Protein AF-A0AAD5QAT9-F1 (afdb_monomer_lite)

Foldseek 3Di:
DDPVVVVVVVVVVVVVVVVVVVVVCVVPPPPPPPPVVVVVVVVVVVVVVVVVVVVVVVVVVVVVVVVVVVVVVVVVVVVVVVVVVVVVVVVVVVVVVVVVVPCCDVVNVVVVVVVVVVVVVVVVVVVVCVVPVDPDPPVVVVVVVVVVVVVVVVVVVVVVVVVVCVVVVPCPPVNVVVVVVVVVVVVVVVVVVVVVVVVVVVVVVVVVVVVVVVVVVVVVVVVVVVVVVVVVVVVVVVVVVVVVVVVVVVVVVVVVVVVVVVVVVVVVVVVVPPDPPPDDDDDDDDPDDDDDDDPPPDPPDPPPVPPPPPPDPPDPDDDDDDDDDDDDDDDDDDDDDDDDDDDDDDDDDDDDDDDDDDDDDDPDDDDDDDDDDDDDDDDDDDDDDDDDDDDDDDDDDPDDPDDDDPPDPDDDDDDDDDDDDDDDDDDDDDDD

pLDDT: mean 71.13, std 21.23, range [35.19, 98.56]

Organism: Pythium insidiosum (NCBI:txid114742)

Sequence (432 aa):
MNYDDEKRELEEQVAGRVKNLRSMFEKGGNAKVGTADKKIARDAYYNKRVAEKEKRTKASYTQFKGALDSVENEALRRQRELRDAERKAEEDTLNSYRSVKSTKTLLDIAADEQKLREEQDRRMARQSREMYAKPVSAHDHVYTHAQKQREDELRAEREARDMLRNYSSGKSFFDEKLEEKRRKDDEERQKAAAICIQSSWKCHQARKELSSLRIAASEREAAEREAAEAKRQLMAASVIQSSWKCRQARKELSSLRIAASEREAAEREAAEAKPDSDDDDDDEASFVDAHEVLPEILKEEKDEVFIQDQSVYESSSSTAASSPPLSYDPSVDDIQEHDFSRKDSHSSSALSRSNSDEEESYEVVYSPTATEAKAKPASGRFGLFQTLSSTAAAAAPTGFAKRFGWKKSNDKPAPSSRKGFADDLPSLSNAA

InterPro domains:
  IPR000048 IQ motif, EF-hand binding site [PF00612] (192-209)
  IPR000048 IQ motif, EF-hand binding site [PF00612] (235-252)
  IPR000048 IQ motif, EF-hand binding site [SM00015] (189-211)
  IPR000048 IQ motif, EF-hand binding site [SM00015] (232-254)
  IPR027417 P-loop containing nucleoside triphosphate hydrolase [SSF52540] (182-261)

Secondary structure (DSSP, 8-state):
--HHHHHHHHHHHHHHHHHHHHHHHHHHS---TTHHHHHHHHHHHHHHHHHHHHHHHHHHHHHHHHHHHHHHHHHHHHHHHHHHHHHHHHHHHHHHHHHHH----HHHHHHHHHHHHHHHHHHHHHHHHHHH-----HHHHHHHHHHHHHHHHHHHHHHHHHHHHHHHT---HHHHHHHHHHHHHHHHHHHHHHHHHHHHHHHHHHHHHHHHHHHHHHHHHHHHHHHHHHHHHHHHHHHHHHHHHHHHHHHHHHHHHHHHHHHHHHHHHHHHTS------------------------------------------------------------------------------------------------------------PPP--------------------------PPPP---------PPP-----

Structure (mmCIF, N/CA/C/O backbone):
data_AF-A0AAD5QAT9-F1
#
_entry.id   AF-A0AAD5QAT9-F1
#
loop_
_atom_site.group_PDB
_atom_site.id
_atom_site.type_symbol
_atom_site.label_atom_id
_atom_site.label_alt_id
_atom_site.label_comp_id
_atom_site.label_asym_id
_atom_site.label_entity_id
_atom_site.label_seq_id
_atom_site.pdbx_PDB_ins_code
_atom_site.Cartn_x
_atom_site.Cartn_y
_atom_site.Cartn_z
_atom_site.occupancy
_atom_site.B_iso_or_equiv
_atom_site.auth_seq_id
_atom_site.auth_comp_id
_atom_site.auth_asym_id
_atom_site.auth_atom_id
_atom_site.pdbx_PDB_model_num
ATOM 1 N N . MET A 1 1 ? 9.307 68.349 -90.793 1.00 58.84 1 MET A N 1
ATOM 2 C CA . MET A 1 1 ? 8.580 67.807 -89.631 1.00 58.84 1 MET A CA 1
ATOM 3 C C . MET A 1 1 ? 8.983 68.631 -88.433 1.00 58.84 1 MET A C 1
ATOM 5 O O . MET A 1 1 ? 10.152 68.989 -88.344 1.00 58.84 1 MET A O 1
ATOM 9 N N . ASN A 1 2 ? 8.012 69.057 -87.632 1.00 78.88 2 ASN A N 1
ATOM 10 C CA . ASN A 1 2 ? 8.251 69.961 -86.519 1.00 78.88 2 ASN A CA 1
ATOM 11 C C . ASN A 1 2 ? 8.659 69.126 -85.299 1.00 78.88 2 ASN A C 1
ATOM 13 O O . ASN A 1 2 ? 8.003 68.131 -85.005 1.00 78.88 2 ASN A O 1
ATOM 17 N N . TYR A 1 3 ? 9.732 69.509 -84.605 1.00 79.69 3 TYR A N 1
ATOM 18 C CA . TYR A 1 3 ? 10.245 68.767 -83.439 1.00 79.69 3 TYR A CA 1
ATOM 19 C C . TYR A 1 3 ? 9.191 68.593 -82.331 1.00 79.69 3 TYR A C 1
ATOM 21 O O . TYR A 1 3 ? 9.245 67.640 -81.553 1.00 79.69 3 TYR A O 1
ATOM 29 N N . ASP A 1 4 ? 8.209 69.491 -82.286 1.00 87.19 4 ASP A N 1
ATOM 30 C CA . ASP A 1 4 ? 7.104 69.438 -81.333 1.00 87.19 4 ASP A CA 1
ATOM 31 C C . ASP A 1 4 ? 6.114 68.294 -81.618 1.00 87.19 4 ASP A C 1
ATOM 33 O O . ASP A 1 4 ? 5.521 67.753 -80.682 1.00 87.19 4 ASP A O 1
ATOM 37 N N . ASP A 1 5 ? 5.975 67.869 -82.879 1.00 86.62 5 ASP A N 1
ATOM 38 C CA . ASP A 1 5 ? 5.057 66.789 -83.260 1.00 86.62 5 ASP A CA 1
ATOM 39 C C . ASP A 1 5 ? 5.628 65.415 -82.865 1.00 86.62 5 ASP A C 1
ATOM 41 O O . ASP A 1 5 ? 4.920 64.589 -82.287 1.00 86.62 5 ASP A O 1
ATOM 45 N N . GLU A 1 6 ? 6.932 65.197 -83.071 1.00 87.12 6 GLU A N 1
ATOM 46 C CA . GLU A 1 6 ? 7.618 63.949 -82.692 1.00 87.12 6 GLU A CA 1
ATOM 47 C C . GLU A 1 6 ? 7.664 63.756 -81.171 1.00 87.12 6 GLU A C 1
ATOM 49 O O . GLU A 1 6 ? 7.484 62.648 -80.658 1.00 87.12 6 GLU A O 1
ATOM 54 N N . LYS A 1 7 ? 7.854 64.847 -80.420 1.00 92.12 7 LYS A N 1
ATOM 55 C CA . LYS A 1 7 ? 7.823 64.802 -78.956 1.00 92.12 7 LYS A CA 1
ATOM 56 C C . LYS A 1 7 ? 6.440 64.399 -78.440 1.00 92.12 7 LYS A C 1
ATOM 58 O O . LYS A 1 7 ? 6.346 63.582 -77.523 1.00 92.12 7 LYS A O 1
ATOM 63 N N . ARG A 1 8 ? 5.374 64.932 -79.041 1.00 89.69 8 ARG A N 1
ATOM 64 C CA . ARG A 1 8 ? 3.996 64.610 -78.656 1.00 89.69 8 ARG A CA 1
ATOM 65 C C . ARG A 1 8 ? 3.653 63.144 -78.930 1.00 89.69 8 ARG A C 1
ATOM 67 O O . ARG A 1 8 ? 3.033 62.499 -78.088 1.00 89.69 8 ARG A O 1
ATOM 74 N N . GLU A 1 9 ? 4.103 62.600 -80.058 1.00 90.38 9 GLU A N 1
ATOM 75 C CA . GLU A 1 9 ? 3.882 61.190 -80.402 1.00 90.38 9 GLU A CA 1
ATOM 76 C C . GLU A 1 9 ? 4.608 60.236 -79.433 1.00 90.38 9 GLU A C 1
ATOM 78 O O . GLU A 1 9 ? 4.047 59.225 -78.994 1.00 90.38 9 GLU A O 1
ATOM 83 N N . LEU A 1 10 ? 5.828 60.590 -79.013 1.00 91.25 10 LEU A N 1
ATOM 84 C CA . LEU A 1 10 ? 6.570 59.831 -78.003 1.00 91.25 10 LEU A CA 1
ATOM 85 C C . LEU A 1 10 ? 5.895 59.877 -76.626 1.00 91.25 10 LEU A C 1
ATOM 87 O O . LEU A 1 10 ? 5.812 58.850 -75.946 1.00 91.25 10 LEU A O 1
ATOM 91 N N . GLU A 1 11 ? 5.378 61.034 -76.213 1.00 92.75 11 GLU A N 1
ATOM 92 C CA . GLU A 1 11 ? 4.649 61.171 -74.948 1.00 92.75 11 GLU A CA 1
ATOM 93 C C . GLU A 1 11 ? 3.355 60.337 -74.939 1.00 92.75 11 GLU A C 1
ATOM 95 O O . GLU A 1 11 ? 3.066 59.662 -73.945 1.00 92.75 11 GLU A O 1
ATOM 100 N N . GLU A 1 12 ? 2.619 60.283 -76.054 1.00 92.94 12 GLU A N 1
ATOM 101 C CA . GLU A 1 12 ? 1.420 59.444 -76.184 1.00 92.94 12 GLU A CA 1
ATOM 102 C C . GLU A 1 12 ? 1.749 57.940 -76.147 1.00 92.94 12 GLU A C 1
ATOM 104 O O . GLU A 1 12 ? 1.057 57.172 -75.466 1.00 92.94 12 GLU A O 1
ATOM 109 N N . GLN A 1 13 ? 2.847 57.503 -76.778 1.00 92.31 13 GLN A N 1
ATOM 110 C CA . GLN A 1 13 ? 3.312 56.113 -76.672 1.00 92.31 13 GLN A CA 1
ATOM 111 C C . GLN A 1 13 ? 3.696 55.730 -75.240 1.00 92.31 13 GLN A C 1
ATOM 113 O O . GLN A 1 13 ? 3.345 54.639 -74.768 1.00 92.31 13 GLN A O 1
ATOM 118 N N . VAL A 1 14 ? 4.409 56.610 -74.532 1.00 94.00 14 VAL A N 1
ATOM 119 C CA . VAL A 1 14 ? 4.801 56.369 -73.138 1.00 94.00 14 VAL A CA 1
ATOM 120 C C . VAL A 1 14 ? 3.562 56.312 -72.245 1.00 94.00 14 VAL A C 1
ATOM 122 O O . VAL A 1 14 ? 3.420 55.369 -71.462 1.00 94.00 14 VAL A O 1
ATOM 125 N N . ALA A 1 15 ? 2.617 57.240 -72.413 1.00 93.12 15 ALA A N 1
ATOM 126 C CA . ALA A 1 15 ? 1.358 57.240 -71.673 1.00 93.12 15 ALA A CA 1
ATOM 127 C C . ALA A 1 15 ? 0.545 55.954 -71.915 1.00 93.12 15 ALA A C 1
ATOM 129 O O . ALA A 1 15 ? 0.025 55.356 -70.966 1.00 93.12 15 ALA A O 1
ATOM 130 N N . GLY A 1 16 ? 0.495 55.471 -73.161 1.00 94.50 16 GLY A N 1
ATOM 131 C CA . GLY A 1 16 ? -0.151 54.207 -73.518 1.00 94.50 16 GLY A CA 1
ATOM 132 C C . GLY A 1 16 ? 0.481 52.996 -72.824 1.00 94.50 16 GLY A C 1
ATOM 133 O O . GLY A 1 16 ? -0.230 52.170 -72.241 1.00 94.50 16 GLY A O 1
ATOM 134 N N . ARG A 1 17 ? 1.819 52.910 -72.805 1.00 91.50 17 ARG A N 1
ATOM 135 C CA . ARG A 1 17 ? 2.546 51.825 -72.119 1.00 91.50 17 ARG A CA 1
ATOM 136 C C . ARG A 1 17 ? 2.345 51.858 -70.607 1.00 91.50 17 ARG A C 1
ATOM 138 O O . ARG A 1 17 ? 2.093 50.811 -70.011 1.00 91.50 17 ARG A O 1
ATOM 145 N N . VAL A 1 18 ? 2.387 53.039 -69.991 1.00 93.69 18 VAL A N 1
ATOM 146 C CA . VAL A 1 18 ? 2.159 53.200 -68.546 1.00 93.69 18 VAL A CA 1
ATOM 147 C C . VAL A 1 18 ? 0.736 52.786 -68.172 1.00 93.69 18 VAL A C 1
ATOM 149 O O . VAL A 1 18 ? 0.548 52.050 -67.203 1.00 93.69 18 VAL A O 1
ATOM 152 N N . LYS A 1 19 ? -0.270 53.178 -68.963 1.00 93.25 19 LYS A N 1
ATOM 153 C CA . LYS A 1 19 ? -1.666 52.780 -68.733 1.00 93.25 19 LYS A CA 1
ATOM 154 C C . LYS A 1 19 ? -1.854 51.265 -68.841 1.00 93.25 19 LYS A C 1
ATOM 156 O O . LYS A 1 19 ? -2.553 50.678 -68.015 1.00 93.25 19 LYS A O 1
ATOM 161 N N . ASN A 1 20 ? -1.198 50.626 -69.809 1.00 90.31 20 ASN A N 1
ATOM 162 C CA . ASN A 1 20 ? -1.267 49.176 -69.979 1.00 90.31 20 ASN A CA 1
ATOM 163 C C . ASN A 1 20 ? -0.602 48.429 -68.808 1.00 90.31 20 ASN A C 1
ATOM 165 O O . ASN A 1 20 ? -1.203 47.524 -68.231 1.00 90.31 20 ASN A O 1
ATOM 169 N N . LEU A 1 21 ? 0.584 48.872 -68.370 1.00 88.94 21 LEU A N 1
ATOM 170 C CA . LEU A 1 21 ? 1.251 48.317 -67.187 1.00 88.94 21 LEU A CA 1
ATOM 171 C C . LEU A 1 21 ? 0.388 48.472 -65.929 1.00 88.94 21 LEU A C 1
ATOM 173 O O . LEU A 1 21 ? 0.222 47.515 -65.174 1.00 88.94 21 LEU A O 1
ATOM 177 N N . ARG A 1 22 ? -0.240 49.636 -65.733 1.00 88.00 22 ARG A N 1
ATOM 178 C CA . ARG A 1 22 ? -1.136 49.870 -64.593 1.00 88.00 22 ARG A CA 1
ATOM 179 C C . ARG A 1 22 ? -2.345 48.932 -64.609 1.00 88.00 22 ARG A C 1
ATOM 181 O O . ARG A 1 22 ? -2.666 48.345 -63.581 1.00 88.00 22 ARG A O 1
ATOM 188 N N . SER A 1 23 ? -2.941 48.701 -65.783 1.00 84.19 23 SER A N 1
ATOM 189 C CA . SER A 1 23 ? -4.029 47.727 -65.940 1.00 84.19 23 SER A CA 1
ATOM 190 C C . SER A 1 23 ? -3.595 46.291 -65.633 1.00 84.19 23 SER A C 1
ATOM 192 O O . SER A 1 23 ? -4.423 45.514 -65.153 1.00 84.19 23 SER A O 1
ATOM 194 N N . MET A 1 24 ? -2.346 45.910 -65.921 1.00 80.75 24 MET A N 1
ATOM 195 C CA . MET A 1 24 ? -1.840 44.576 -65.584 1.00 80.75 24 MET A CA 1
ATOM 196 C C . MET A 1 24 ? -1.649 44.405 -64.072 1.00 80.75 24 MET A C 1
ATOM 198 O O . MET A 1 24 ? -1.991 43.354 -63.533 1.00 80.75 24 MET A O 1
ATOM 202 N N . PHE A 1 25 ? -1.187 45.443 -63.370 1.00 77.94 25 PHE A N 1
ATOM 203 C CA . PHE A 1 25 ? -1.053 45.404 -61.911 1.00 77.94 25 PHE A CA 1
ATOM 204 C C . PHE A 1 25 ? -2.406 45.438 -61.184 1.00 77.94 25 PHE A C 1
ATOM 206 O O . PHE A 1 25 ? -2.594 44.697 -60.219 1.00 77.94 25 PHE A O 1
ATOM 213 N N . GLU A 1 26 ? -3.381 46.210 -61.670 1.00 76.56 26 GLU A N 1
ATOM 214 C CA . GLU A 1 26 ? -4.725 46.251 -61.074 1.00 76.56 26 GLU A CA 1
ATOM 215 C C . GLU A 1 26 ? -5.503 44.940 -61.279 1.00 76.56 26 GLU A C 1
ATOM 217 O O . GLU A 1 26 ? -6.206 44.496 -60.371 1.00 76.56 26 GLU A O 1
ATOM 222 N N . LYS A 1 27 ? -5.328 44.252 -62.419 1.00 71.44 27 LYS A N 1
ATOM 223 C CA . LYS A 1 27 ? -5.939 42.927 -62.645 1.00 71.44 27 LYS A CA 1
ATOM 224 C C . LYS A 1 27 ? -5.236 41.787 -61.896 1.00 71.44 27 LYS A C 1
ATOM 226 O O . LYS A 1 27 ? -5.878 40.781 -61.610 1.00 71.44 27 LYS A O 1
ATOM 231 N N . GLY A 1 28 ? -3.954 41.932 -61.548 1.00 58.50 28 GLY A N 1
ATOM 232 C CA . GLY A 1 28 ? -3.182 40.912 -60.821 1.00 58.50 28 GLY A CA 1
ATOM 233 C C . GLY A 1 28 ? -3.267 40.981 -59.288 1.00 58.50 28 GLY A C 1
ATOM 234 O O . GLY A 1 28 ? -2.875 40.030 -58.616 1.00 58.50 28 GLY A O 1
ATOM 235 N N . GLY A 1 29 ? -3.771 42.080 -58.713 1.00 55.03 29 GLY A N 1
ATOM 236 C CA . GLY A 1 29 ? -3.659 42.359 -57.272 1.00 55.03 29 GLY A CA 1
ATOM 237 C C . GLY A 1 29 ? -4.725 41.753 -56.346 1.00 55.03 29 GLY A C 1
ATOM 238 O O . GLY A 1 29 ? -4.496 41.685 -55.139 1.00 55.03 29 GLY A O 1
ATOM 239 N N . ASN A 1 30 ? -5.869 41.286 -56.864 1.00 51.31 30 ASN A N 1
ATOM 240 C CA . ASN A 1 30 ? -7.052 40.969 -56.040 1.00 51.31 30 ASN A CA 1
ATOM 241 C C . ASN A 1 30 ? -7.454 39.482 -55.974 1.00 51.31 30 ASN A C 1
ATOM 243 O O . ASN A 1 30 ? -8.602 39.159 -55.682 1.00 51.31 30 ASN A O 1
ATOM 247 N N . ALA A 1 31 ? -6.511 38.549 -56.125 1.00 55.12 31 ALA A N 1
ATOM 248 C CA . ALA A 1 31 ? -6.738 37.127 -55.821 1.00 55.12 31 ALA A CA 1
ATOM 249 C C . ALA A 1 31 ? -6.443 36.759 -54.345 1.00 55.12 31 ALA A C 1
ATOM 251 O O . ALA A 1 31 ? -6.009 35.649 -54.045 1.00 55.12 31 ALA A O 1
ATOM 252 N N . LYS A 1 32 ? -6.680 37.677 -53.393 1.00 54.97 32 LYS A N 1
ATOM 253 C CA . LYS A 1 32 ? -6.658 37.390 -51.940 1.00 54.97 32 LYS A CA 1
ATOM 254 C C . LYS A 1 32 ? -8.036 36.998 -51.383 1.00 54.97 32 LYS A C 1
ATOM 256 O O . LYS A 1 32 ? -8.243 37.026 -50.174 1.00 54.97 32 LYS A O 1
ATOM 261 N N . VAL A 1 33 ? -8.977 36.598 -52.237 1.00 54.59 33 VAL A N 1
ATOM 262 C CA . VAL A 1 33 ? -10.242 35.995 -51.797 1.00 54.59 33 VAL A CA 1
ATOM 263 C C . VAL A 1 33 ? -10.007 34.497 -51.603 1.00 54.59 33 VAL A C 1
ATOM 265 O O . VAL A 1 33 ? -9.939 33.734 -52.562 1.00 54.59 33 VAL A O 1
ATOM 268 N N . GLY A 1 34 ? -9.817 34.083 -50.347 1.00 52.94 34 GLY A N 1
ATOM 269 C CA . GLY A 1 34 ? -9.876 32.669 -49.961 1.00 52.94 34 GLY A CA 1
ATOM 270 C C . GLY A 1 34 ? -8.761 32.146 -49.054 1.00 52.94 34 GLY A C 1
ATOM 271 O O . GLY A 1 34 ? -8.712 30.941 -48.828 1.00 52.94 34 GLY A O 1
ATOM 272 N N . THR A 1 35 ? -7.853 32.972 -48.525 1.00 55.00 35 THR A N 1
ATOM 273 C CA . THR A 1 35 ? -6.860 32.501 -47.533 1.00 55.00 35 THR A CA 1
ATOM 274 C C . THR A 1 35 ? -7.357 32.611 -46.094 1.00 55.00 35 THR A C 1
ATOM 276 O O . THR A 1 35 ? -7.052 31.725 -45.296 1.00 55.00 35 THR A O 1
ATOM 279 N N . ALA A 1 36 ? -8.159 33.629 -45.767 1.00 61.28 36 ALA A N 1
ATOM 280 C CA . ALA A 1 36 ? -8.740 33.790 -44.433 1.00 61.28 36 ALA A CA 1
ATOM 281 C C . ALA A 1 36 ? -9.721 32.650 -44.106 1.00 61.28 36 ALA A C 1
ATOM 283 O O . ALA A 1 36 ? -9.539 31.962 -43.105 1.00 61.28 36 ALA A O 1
ATOM 284 N N . ASP A 1 37 ? -10.654 32.344 -45.010 1.00 64.56 37 ASP A N 1
ATOM 285 C CA . ASP A 1 37 ? -11.632 31.265 -44.802 1.00 64.56 37 ASP A CA 1
ATOM 286 C C . ASP A 1 37 ? -10.978 29.879 -44.760 1.00 64.56 37 ASP A C 1
ATOM 288 O O . ASP A 1 37 ? -11.349 29.029 -43.951 1.00 64.56 37 ASP A O 1
ATOM 292 N N . LYS A 1 38 ? -9.926 29.654 -45.560 1.00 70.50 38 LYS A N 1
ATOM 293 C CA . LYS A 1 38 ? -9.140 28.409 -45.502 1.00 70.50 38 LYS A CA 1
ATOM 294 C C . LYS A 1 38 ? -8.350 28.275 -44.202 1.00 70.50 38 LYS A C 1
ATOM 296 O O . LYS A 1 38 ? -8.116 27.150 -43.765 1.00 70.50 38 LYS A O 1
ATOM 301 N N . LYS A 1 39 ? -7.915 29.384 -43.597 1.00 76.50 39 LYS A N 1
ATOM 302 C CA . LYS A 1 39 ? -7.239 29.370 -42.294 1.00 76.50 39 LYS A CA 1
ATOM 303 C C . LYS A 1 39 ? -8.242 29.078 -41.179 1.00 76.50 39 LYS A C 1
ATOM 305 O O . LYS A 1 39 ? -8.017 28.155 -40.409 1.00 76.50 39 LYS A O 1
ATOM 310 N N . ILE A 1 40 ? -9.395 29.747 -41.190 1.00 80.06 40 ILE A N 1
ATOM 311 C CA . ILE A 1 40 ? -10.482 29.521 -40.226 1.00 80.06 40 ILE A CA 1
ATOM 312 C C . ILE A 1 40 ? -10.976 28.066 -40.283 1.00 80.06 40 ILE A C 1
ATOM 314 O O . ILE A 1 40 ? -11.105 27.416 -39.247 1.00 80.06 40 ILE A O 1
ATOM 318 N N . ALA A 1 41 ? -11.175 27.507 -41.482 1.00 79.75 41 ALA A N 1
ATOM 319 C CA . ALA A 1 41 ? -11.587 26.112 -41.644 1.00 79.75 41 ALA A CA 1
ATOM 320 C C . ALA A 1 41 ? -10.524 25.112 -41.148 1.00 79.75 41 ALA A C 1
ATOM 322 O O . ALA A 1 41 ? -10.857 24.082 -40.557 1.00 79.75 41 ALA A O 1
ATOM 323 N N . ARG A 1 42 ? -9.237 25.416 -41.357 1.00 80.81 42 ARG A N 1
ATOM 324 C CA . ARG A 1 42 ? -8.121 24.575 -40.901 1.00 80.81 42 ARG A CA 1
ATOM 325 C C . ARG A 1 42 ? -7.979 24.596 -39.382 1.00 80.81 42 ARG A C 1
ATOM 327 O O . ARG A 1 42 ? -7.830 23.533 -38.781 1.00 80.81 42 ARG A O 1
ATOM 334 N N . ASP A 1 43 ? -8.089 25.772 -38.776 1.00 85.50 43 ASP A N 1
ATOM 335 C CA . ASP A 1 43 ? -7.993 25.948 -37.326 1.00 85.50 43 ASP A CA 1
ATOM 336 C C . ASP A 1 43 ? -9.192 25.284 -36.624 1.00 85.50 43 ASP A C 1
ATOM 338 O O . ASP A 1 43 ? -9.019 24.562 -35.641 1.00 85.50 43 ASP A O 1
ATOM 342 N N . ALA A 1 44 ? -10.401 25.400 -37.189 1.00 86.81 44 ALA A N 1
ATOM 343 C CA . ALA A 1 44 ? -11.587 24.699 -36.693 1.00 86.81 44 ALA A CA 1
ATOM 344 C C . ALA A 1 44 ? -11.438 23.166 -36.755 1.00 86.81 44 ALA A C 1
ATOM 346 O O . ALA A 1 44 ? -11.804 22.465 -35.808 1.00 86.81 44 ALA A O 1
ATOM 347 N N . TYR A 1 45 ? -10.864 22.632 -37.838 1.00 90.75 45 TYR A N 1
ATOM 348 C CA . TYR A 1 45 ? -10.594 21.199 -37.967 1.00 90.75 45 TYR A CA 1
ATOM 349 C C . TYR A 1 45 ? -9.554 20.711 -36.948 1.00 90.75 45 TYR A C 1
ATOM 351 O O . TYR A 1 45 ? -9.751 19.672 -36.312 1.00 90.75 45 TYR A O 1
ATOM 359 N N . TYR A 1 46 ? -8.471 21.469 -36.750 1.00 91.06 46 TYR A N 1
ATOM 360 C CA . TYR A 1 46 ? -7.434 21.120 -35.780 1.00 91.06 46 TYR A CA 1
ATOM 361 C C . TYR A 1 46 ? -7.982 21.127 -34.349 1.00 91.06 46 TYR A C 1
ATOM 363 O O . TYR A 1 46 ? -7.835 20.138 -33.631 1.00 91.06 46 TYR A O 1
ATOM 371 N N . ASN A 1 47 ? -8.722 22.173 -33.973 1.00 90.25 47 ASN A N 1
ATOM 372 C CA . ASN A 1 47 ? -9.357 22.277 -32.659 1.00 90.25 47 ASN A CA 1
ATOM 373 C C . ASN A 1 47 ? -10.366 21.148 -32.413 1.00 90.25 47 ASN A C 1
ATOM 375 O O . ASN A 1 47 ? -10.386 20.566 -31.329 1.00 90.25 47 ASN A O 1
ATOM 379 N N . LYS A 1 48 ? -11.150 20.759 -33.429 1.00 91.56 48 LYS A N 1
ATOM 380 C CA . LYS A 1 48 ? -12.061 19.608 -33.332 1.00 91.56 48 LYS A CA 1
ATOM 381 C C . LYS A 1 48 ? -11.302 18.302 -33.081 1.00 91.56 48 LYS A C 1
ATOM 383 O O . LYS A 1 48 ? -11.711 17.518 -32.228 1.00 91.56 48 LYS A O 1
ATOM 388 N N . ARG A 1 49 ? -10.179 18.082 -33.772 1.00 90.19 49 ARG A N 1
ATOM 389 C CA . ARG A 1 49 ? -9.348 16.878 -33.607 1.00 90.19 49 ARG A CA 1
ATOM 390 C C . ARG A 1 49 ? -8.658 16.827 -32.240 1.00 90.19 49 ARG A C 1
ATOM 392 O O . ARG A 1 49 ? -8.564 15.750 -31.655 1.00 90.19 49 ARG A O 1
ATOM 399 N N . VAL A 1 50 ? -8.194 17.967 -31.725 1.00 89.75 50 VAL A N 1
ATOM 400 C CA . VAL A 1 50 ? -7.612 18.074 -30.376 1.00 89.75 50 VAL A CA 1
ATOM 401 C C . VAL A 1 50 ? -8.677 17.802 -29.314 1.00 89.75 50 VAL A C 1
ATOM 403 O O . VAL A 1 50 ? -8.472 16.944 -28.458 1.00 89.75 50 VAL A O 1
ATOM 406 N N . ALA A 1 51 ? -9.852 18.426 -29.426 1.00 88.56 51 ALA A N 1
ATOM 407 C CA . ALA A 1 51 ? -10.963 18.196 -28.506 1.00 88.56 51 ALA A CA 1
ATOM 408 C C . ALA A 1 51 ? -11.448 16.735 -28.522 1.00 88.56 51 ALA A C 1
ATOM 410 O O . ALA A 1 51 ? -11.804 16.184 -27.483 1.00 88.56 51 ALA A O 1
ATOM 411 N N . GLU A 1 52 ? -11.448 16.073 -29.682 1.00 90.06 52 GLU A N 1
ATOM 412 C CA . GLU A 1 52 ? -11.801 14.655 -29.774 1.00 90.06 52 GLU A CA 1
ATOM 413 C C . GLU A 1 52 ? -10.735 13.749 -29.141 1.00 90.06 52 GLU A C 1
ATOM 415 O O . GLU A 1 52 ? -11.085 12.809 -28.424 1.00 90.06 52 GLU A O 1
ATOM 420 N N . LYS A 1 53 ? -9.441 14.050 -29.333 1.00 85.75 53 LYS A N 1
ATOM 421 C CA . LYS A 1 53 ? -8.355 13.342 -28.638 1.00 85.75 53 LYS A CA 1
ATOM 422 C C . LYS A 1 53 ? -8.475 13.488 -27.124 1.00 85.75 53 LYS A C 1
ATOM 424 O O . LYS A 1 53 ? -8.402 12.479 -26.433 1.00 85.75 53 LYS A O 1
ATOM 429 N N . GLU A 1 54 ? -8.735 14.693 -26.619 1.00 88.56 54 GLU A N 1
ATOM 430 C CA . GLU A 1 54 ? -8.966 14.906 -25.187 1.00 88.56 54 GLU A CA 1
ATOM 431 C C . GLU A 1 54 ? -10.187 14.151 -24.662 1.00 88.56 54 GLU A C 1
ATOM 433 O O . GLU A 1 54 ? -10.153 13.611 -23.561 1.00 88.56 54 GLU A O 1
ATOM 438 N N . LYS A 1 55 ? -11.284 14.100 -25.427 1.00 86.88 55 LYS A N 1
ATOM 439 C CA . LYS A 1 55 ? -12.468 13.326 -25.029 1.00 86.88 55 LYS A CA 1
ATOM 440 C C . LYS A 1 55 ? -12.152 11.837 -24.940 1.00 86.88 55 LYS A C 1
ATOM 442 O O . LYS A 1 55 ? -12.570 11.197 -23.981 1.00 86.88 55 LYS A O 1
ATOM 447 N N . ARG A 1 56 ? -11.389 11.295 -25.897 1.00 82.31 56 ARG A N 1
ATOM 448 C CA . ARG A 1 56 ? -10.965 9.886 -25.876 1.00 82.31 56 ARG A CA 1
ATOM 449 C C . ARG A 1 56 ? -10.042 9.588 -24.698 1.00 82.31 56 ARG A C 1
ATOM 451 O O . ARG A 1 56 ? -10.261 8.585 -24.031 1.00 82.31 56 ARG A O 1
ATOM 458 N N . THR A 1 57 ? -9.075 10.457 -24.398 1.00 83.44 57 THR A N 1
ATOM 459 C CA . THR A 1 57 ? -8.160 10.247 -23.263 1.00 83.44 57 THR A CA 1
ATOM 460 C C . THR A 1 57 ? -8.855 10.418 -21.914 1.00 83.44 57 THR A C 1
ATOM 462 O O . THR A 1 57 ? -8.607 9.639 -20.998 1.00 83.44 57 THR A O 1
ATOM 465 N N . LYS A 1 58 ? -9.777 11.381 -21.784 1.00 85.06 58 LYS A N 1
ATOM 466 C CA . LYS A 1 58 ? -10.606 11.545 -20.578 1.00 85.06 58 LYS A CA 1
ATOM 467 C C . LYS A 1 58 ? -11.510 10.329 -20.362 1.00 85.06 58 LYS A C 1
ATOM 469 O O . LYS A 1 58 ? -11.566 9.826 -19.247 1.00 85.06 58 LYS A O 1
ATOM 474 N N . ALA A 1 59 ? -12.144 9.814 -21.419 1.00 79.81 59 ALA A N 1
ATOM 475 C CA . ALA A 1 59 ? -12.981 8.615 -21.342 1.00 79.81 59 ALA A CA 1
ATOM 476 C C . ALA A 1 59 ? -12.176 7.344 -21.013 1.00 79.81 59 ALA A C 1
ATOM 478 O O . ALA A 1 59 ? -12.608 6.541 -20.187 1.00 79.81 59 ALA A O 1
ATOM 479 N N . SER A 1 60 ? -10.984 7.169 -21.599 1.00 80.75 60 SER A N 1
ATOM 480 C CA . SER A 1 60 ? -10.113 6.038 -21.256 1.00 80.75 60 SER A CA 1
ATOM 481 C C . SER A 1 60 ? -9.598 6.136 -19.821 1.00 80.75 60 SER A C 1
ATOM 483 O O . SER A 1 60 ? -9.519 5.128 -19.125 1.00 80.75 60 SER A O 1
ATOM 485 N N . TYR A 1 61 ? -9.289 7.348 -19.349 1.00 80.38 61 TYR A N 1
ATOM 486 C CA . TYR A 1 61 ? -8.836 7.578 -17.979 1.00 80.38 61 TYR A CA 1
ATOM 487 C C . TYR A 1 61 ? -9.935 7.288 -16.950 1.00 80.38 61 TYR A C 1
ATOM 489 O O . TYR A 1 61 ? -9.665 6.639 -15.943 1.00 80.38 61 TYR A O 1
ATOM 497 N N . THR A 1 62 ? -11.186 7.694 -17.201 1.00 77.38 62 THR A N 1
ATOM 498 C CA . THR A 1 62 ? -12.301 7.374 -16.293 1.00 77.38 62 THR A CA 1
ATOM 499 C C . THR A 1 62 ? -12.609 5.881 -16.264 1.00 77.38 62 THR A C 1
ATOM 501 O O . THR A 1 62 ? -12.879 5.344 -15.193 1.00 77.38 62 THR A O 1
ATOM 504 N N . GLN A 1 63 ? -12.518 5.192 -17.405 1.00 77.25 63 GLN A N 1
ATOM 505 C CA . GLN A 1 63 ? -12.699 3.741 -17.465 1.00 77.25 63 GLN A CA 1
ATOM 506 C C . GLN A 1 63 ? -11.588 2.994 -16.710 1.00 77.25 63 GLN A C 1
ATOM 508 O O . GLN A 1 63 ? -11.875 2.065 -15.957 1.00 77.25 63 GLN A O 1
ATOM 513 N N . PHE A 1 64 ? -10.333 3.428 -16.853 1.00 75.31 64 PHE A N 1
ATOM 514 C CA . PHE A 1 64 ? -9.202 2.838 -16.135 1.00 75.31 64 PHE A CA 1
ATOM 515 C C . PHE A 1 64 ? -9.271 3.107 -14.627 1.00 75.31 64 PHE A C 1
ATOM 517 O O . PHE A 1 64 ? -9.037 2.204 -13.828 1.00 75.31 64 PHE A O 1
ATOM 524 N N . LYS A 1 65 ? -9.671 4.320 -14.227 1.00 77.50 65 LYS A N 1
ATOM 525 C CA . LYS A 1 65 ? -9.865 4.678 -12.818 1.00 77.50 65 LYS A CA 1
ATOM 526 C C . LYS A 1 65 ? -10.969 3.841 -12.163 1.00 77.50 65 LYS A C 1
ATOM 528 O O . LYS A 1 65 ? -10.753 3.308 -11.085 1.00 77.50 65 LYS A O 1
ATOM 533 N N . GLY A 1 66 ? -12.097 3.637 -12.848 1.00 75.31 66 GLY A N 1
ATOM 534 C CA . GLY A 1 66 ? -13.163 2.760 -12.352 1.00 75.31 66 GLY A CA 1
ATOM 535 C C . GLY A 1 66 ? -12.732 1.294 -12.206 1.00 75.31 66 GLY A C 1
ATOM 536 O O . GLY A 1 66 ? -13.140 0.627 -11.259 1.00 75.31 66 GLY A O 1
ATOM 537 N N . ALA A 1 67 ? -11.872 0.795 -13.101 1.00 72.00 67 ALA A N 1
ATOM 538 C CA . ALA A 1 67 ? -11.308 -0.551 -12.985 1.00 72.00 67 ALA A CA 1
ATOM 539 C C . ALA A 1 67 ? -10.337 -0.673 -11.794 1.00 72.00 67 ALA A C 1
ATOM 541 O O . ALA A 1 67 ? -10.394 -1.659 -11.061 1.00 72.00 67 ALA A O 1
ATOM 542 N N . LEU A 1 68 ? -9.498 0.341 -11.561 1.00 72.62 68 LEU A N 1
ATOM 543 C CA . LEU A 1 68 ? -8.606 0.420 -10.397 1.00 72.62 68 LEU A CA 1
ATOM 544 C C . LEU A 1 68 ? -9.384 0.454 -9.078 1.00 72.62 68 LEU A C 1
ATOM 546 O O . LEU A 1 68 ? -9.114 -0.363 -8.201 1.00 72.62 68 LEU A O 1
ATOM 550 N N . ASP A 1 69 ? -10.400 1.313 -8.981 1.00 74.31 69 ASP A N 1
ATOM 551 C CA . ASP A 1 69 ? -11.248 1.422 -7.789 1.00 74.31 69 ASP A CA 1
ATOM 552 C C . ASP A 1 69 ? -12.003 0.102 -7.515 1.00 74.31 69 ASP A C 1
ATOM 554 O O . ASP A 1 69 ? -12.242 -0.263 -6.362 1.00 74.31 69 ASP A O 1
ATOM 558 N N . SER A 1 70 ? -12.363 -0.657 -8.560 1.00 82.00 70 SER A N 1
ATOM 559 C CA . SER A 1 70 ? -12.979 -1.985 -8.424 1.00 82.00 70 SER A CA 1
ATOM 560 C C . SER A 1 70 ? -12.001 -3.028 -7.875 1.00 82.00 70 SER A C 1
ATOM 562 O O . SER A 1 70 ? -12.365 -3.793 -6.983 1.00 82.00 70 SER A O 1
ATOM 564 N N . VAL A 1 71 ? -10.764 -3.061 -8.381 1.00 79.75 71 VAL A N 1
ATOM 565 C CA . VAL A 1 71 ? -9.729 -4.006 -7.926 1.00 79.75 71 VAL A CA 1
ATOM 566 C C . VAL A 1 71 ? -9.302 -3.697 -6.490 1.00 79.75 71 VAL A C 1
ATOM 568 O O . VAL A 1 71 ? -9.152 -4.613 -5.681 1.00 79.75 71 VAL A O 1
ATOM 571 N N . GLU A 1 72 ? -9.161 -2.417 -6.144 1.00 76.00 72 GLU A N 1
ATOM 572 C CA . GLU A 1 72 ? -8.813 -1.990 -4.788 1.00 76.00 72 GLU A CA 1
ATOM 573 C C . GLU A 1 72 ? -9.926 -2.334 -3.784 1.00 76.00 72 GLU A C 1
ATOM 575 O O . GLU A 1 72 ? -9.655 -2.883 -2.712 1.00 76.00 72 GLU A O 1
ATOM 580 N N . ASN A 1 73 ? -11.195 -2.129 -4.157 1.00 79.25 73 ASN A N 1
ATOM 581 C CA . ASN A 1 73 ? -12.327 -2.553 -3.331 1.00 79.25 73 ASN A CA 1
ATOM 582 C C . ASN A 1 73 ? -12.400 -4.077 -3.164 1.00 79.25 73 ASN A C 1
ATOM 584 O O . ASN A 1 73 ? -12.721 -4.558 -2.075 1.00 79.25 73 ASN A O 1
ATOM 588 N N . GLU A 1 74 ? -12.081 -4.853 -4.202 1.00 84.56 74 GLU A N 1
ATOM 589 C CA . GLU A 1 74 ? -12.064 -6.314 -4.110 1.00 84.56 74 GLU A CA 1
ATOM 590 C C . GLU A 1 74 ? -10.920 -6.822 -3.217 1.00 84.56 74 GLU A C 1
ATOM 592 O O . GLU A 1 74 ? -11.127 -7.722 -2.399 1.00 84.56 74 GLU A O 1
ATOM 597 N N . ALA A 1 75 ? -9.740 -6.198 -3.284 1.00 85.12 75 ALA A N 1
ATOM 598 C CA . ALA A 1 75 ? -8.624 -6.493 -2.389 1.00 85.12 75 ALA A CA 1
ATOM 599 C C . ALA A 1 75 ? -8.972 -6.194 -0.919 1.00 85.12 75 ALA A C 1
ATOM 601 O O . ALA A 1 75 ? -8.725 -7.026 -0.041 1.00 85.12 75 ALA A O 1
ATOM 602 N N . LEU A 1 76 ? -9.622 -5.057 -0.645 1.00 84.75 76 LEU A N 1
ATOM 603 C CA . LEU A 1 76 ? -10.110 -4.717 0.696 1.00 84.75 76 LEU A CA 1
ATOM 604 C C . LEU A 1 76 ? -11.192 -5.690 1.182 1.00 84.75 76 LEU A C 1
ATOM 606 O O . LEU A 1 76 ? -11.211 -6.044 2.365 1.00 84.75 76 LEU A O 1
ATOM 610 N N . ARG A 1 77 ? -12.072 -6.161 0.288 1.00 85.25 77 ARG A N 1
ATOM 611 C CA . ARG A 1 77 ? -13.083 -7.177 0.616 1.00 85.25 77 ARG A CA 1
ATOM 612 C C . ARG A 1 77 ? -12.427 -8.498 1.015 1.00 85.25 77 ARG A C 1
ATOM 614 O O . ARG A 1 77 ? -12.744 -9.020 2.080 1.00 85.25 77 ARG A O 1
ATOM 621 N N . ARG A 1 78 ? -11.453 -8.979 0.232 1.00 87.06 78 ARG A N 1
ATOM 622 C CA . ARG A 1 78 ? -10.679 -10.194 0.548 1.00 87.06 78 ARG A CA 1
ATOM 623 C C . ARG A 1 78 ? -9.907 -10.056 1.857 1.00 87.06 78 ARG A C 1
ATOM 625 O O . ARG A 1 78 ? -9.859 -10.996 2.640 1.00 87.06 78 ARG A O 1
ATOM 632 N N . GLN A 1 79 ? -9.351 -8.880 2.146 1.00 85.62 79 GLN A N 1
ATOM 633 C CA . GLN A 1 79 ? -8.655 -8.647 3.411 1.00 85.62 79 GLN A CA 1
ATOM 634 C C . GLN A 1 79 ? -9.606 -8.704 4.619 1.00 85.62 79 GLN A C 1
ATOM 636 O O . GLN A 1 79 ? -9.231 -9.236 5.664 1.00 85.62 79 GLN A O 1
ATOM 641 N N . ARG A 1 80 ? -10.835 -8.182 4.494 1.00 88.38 80 ARG A N 1
ATOM 642 C CA . ARG A 1 80 ? -11.865 -8.317 5.540 1.00 88.38 80 ARG A CA 1
ATOM 643 C C . ARG A 1 80 ? -12.279 -9.773 5.727 1.00 88.38 80 ARG A C 1
ATOM 645 O O . ARG A 1 80 ? -12.278 -10.241 6.858 1.00 88.38 80 ARG A O 1
ATOM 652 N N . GLU A 1 81 ? -12.536 -10.490 4.634 1.00 89.81 81 GLU A N 1
ATOM 653 C CA . GLU A 1 81 ? -12.873 -11.920 4.664 1.00 89.81 81 GLU A CA 1
ATOM 654 C C . GLU A 1 81 ? -11.771 -12.752 5.343 1.00 89.81 81 GLU A C 1
ATOM 656 O O . GLU A 1 81 ? -12.077 -13.610 6.166 1.00 89.81 81 GLU A O 1
ATOM 661 N N . LEU A 1 82 ? -10.491 -12.456 5.080 1.00 90.00 82 LEU A N 1
ATOM 662 C CA . LEU A 1 82 ? -9.366 -13.129 5.738 1.00 90.00 82 LEU A CA 1
ATOM 663 C C . LEU A 1 82 ? -9.307 -12.844 7.243 1.00 90.00 82 LEU A C 1
ATOM 665 O O . LEU A 1 82 ? -9.124 -13.775 8.021 1.00 90.00 82 LEU A O 1
ATOM 669 N N . ARG A 1 83 ? -9.513 -11.591 7.674 1.00 87.75 83 ARG A N 1
ATOM 670 C CA . ARG A 1 83 ? -9.561 -11.262 9.112 1.00 87.75 83 ARG A CA 1
ATOM 671 C C . ARG A 1 83 ? -10.760 -11.889 9.818 1.00 87.75 83 ARG A C 1
ATOM 673 O O . ARG A 1 83 ? -10.676 -12.214 10.998 1.00 87.75 83 ARG A O 1
ATOM 680 N N . ASP A 1 84 ? -11.886 -12.027 9.128 1.00 88.69 84 ASP A N 1
ATOM 681 C CA . ASP A 1 84 ? -13.079 -12.675 9.677 1.00 88.69 84 ASP A CA 1
ATOM 682 C C . ASP A 1 84 ? -12.879 -14.190 9.786 1.00 88.69 84 ASP A C 1
ATOM 684 O O . ASP A 1 84 ? -13.251 -14.787 10.796 1.00 88.69 84 ASP A O 1
ATOM 688 N N . ALA A 1 85 ? -12.224 -14.803 8.796 1.00 88.12 85 ALA A N 1
ATOM 689 C CA . ALA A 1 85 ? -11.828 -16.206 8.841 1.00 88.12 85 ALA A CA 1
ATOM 690 C C . ALA A 1 85 ? -10.801 -16.483 9.952 1.00 88.12 85 ALA A C 1
ATOM 692 O O . ALA A 1 85 ? -10.935 -17.474 10.665 1.00 88.12 85 ALA A O 1
ATOM 693 N N . GLU A 1 86 ? -9.821 -15.596 10.140 1.00 89.88 86 GLU A N 1
ATOM 694 C CA . GLU A 1 86 ? -8.831 -15.685 11.219 1.00 89.88 86 GLU A CA 1
ATOM 695 C C . GLU A 1 86 ? -9.497 -15.571 12.595 1.00 89.88 86 GLU A C 1
ATOM 697 O O . GLU A 1 86 ? -9.309 -16.452 13.431 1.00 89.88 86 GLU A O 1
ATOM 702 N N . ARG A 1 87 ? -10.372 -14.574 12.804 1.00 90.50 87 ARG A N 1
ATOM 703 C CA . ARG A 1 87 ? -11.154 -14.450 14.049 1.00 90.50 87 ARG A CA 1
ATOM 704 C C . ARG A 1 87 ? -12.001 -15.686 14.329 1.00 90.50 87 ARG A C 1
ATOM 706 O O . ARG A 1 87 ? -12.067 -16.134 15.468 1.00 90.50 87 ARG A O 1
ATOM 713 N N . LYS A 1 88 ? -12.624 -16.258 13.298 1.00 92.94 88 LYS A N 1
ATOM 714 C CA . LYS A 1 88 ? -13.411 -17.486 13.438 1.00 92.94 88 LYS A CA 1
ATOM 715 C C . LYS A 1 88 ? -12.536 -18.684 13.820 1.00 92.94 88 LYS A C 1
ATOM 717 O O . LYS A 1 88 ? -12.908 -19.447 14.704 1.00 92.94 88 LYS A O 1
ATOM 722 N N . ALA A 1 89 ? -11.361 -18.827 13.209 1.00 89.25 89 ALA A N 1
ATOM 723 C CA . ALA A 1 89 ? -10.408 -19.873 13.570 1.00 89.25 89 ALA A CA 1
ATOM 724 C C . ALA A 1 89 ? -9.875 -19.695 15.005 1.00 89.25 89 ALA A C 1
ATOM 726 O O . ALA A 1 89 ? -9.754 -20.667 15.750 1.00 89.25 89 ALA A O 1
ATOM 727 N N . GLU A 1 90 ? -9.605 -18.460 15.433 1.00 86.81 90 GLU A N 1
ATOM 728 C CA . GLU A 1 90 ? -9.240 -18.153 16.818 1.00 86.81 90 GLU A CA 1
ATOM 729 C C . GLU A 1 90 ? -10.363 -18.513 17.797 1.00 86.81 90 GLU A C 1
ATOM 731 O O . GLU A 1 90 ? -10.101 -19.155 18.812 1.00 86.81 90 GLU A O 1
ATOM 736 N N . GLU A 1 91 ? -11.617 -18.176 17.490 1.00 88.38 91 GLU A N 1
ATOM 737 C CA . GLU A 1 91 ? -12.768 -18.573 18.307 1.00 88.38 91 GLU A CA 1
ATOM 738 C C . GLU A 1 91 ? -12.912 -20.096 18.389 1.00 88.38 91 GLU A C 1
ATOM 740 O O . GLU A 1 91 ? -13.070 -20.627 19.489 1.00 88.38 91 GLU A O 1
ATOM 745 N N . ASP A 1 92 ? -12.777 -20.815 17.272 1.00 87.62 92 ASP A N 1
ATOM 746 C CA . ASP A 1 92 ? -12.855 -22.279 17.238 1.00 87.62 92 ASP A CA 1
ATOM 747 C C . ASP A 1 92 ? -11.718 -22.927 18.045 1.00 87.62 92 ASP A C 1
ATOM 749 O O . ASP A 1 92 ? -11.943 -23.877 18.804 1.00 87.62 92 ASP A O 1
ATOM 753 N N . THR A 1 93 ? -10.498 -22.387 17.963 1.00 83.81 93 THR A N 1
ATOM 754 C CA . THR A 1 93 ? -9.370 -22.867 18.776 1.00 83.81 93 THR A CA 1
ATOM 755 C C . THR A 1 93 ? -9.554 -22.539 20.254 1.00 83.81 93 THR A C 1
ATOM 757 O O . THR A 1 93 ? -9.320 -23.408 21.088 1.00 83.81 93 THR A O 1
ATOM 760 N N . LEU A 1 94 ? -10.035 -21.346 20.615 1.00 80.81 94 LEU A N 1
ATOM 761 C CA . LEU A 1 94 ? -10.351 -20.979 21.998 1.00 80.81 94 LEU A CA 1
ATOM 762 C C . LEU A 1 94 ? -11.475 -21.842 22.566 1.00 80.81 94 LEU A C 1
ATOM 764 O O . LEU A 1 94 ? -11.396 -22.256 23.722 1.00 80.81 94 LEU A O 1
ATOM 768 N N . ASN A 1 95 ? -12.497 -22.147 21.770 1.00 80.31 95 ASN A N 1
ATOM 769 C CA . ASN A 1 95 ? -13.608 -22.992 22.185 1.00 80.31 95 ASN A CA 1
ATOM 770 C C . ASN A 1 95 ? -13.160 -24.455 22.341 1.00 80.31 95 ASN A C 1
ATOM 772 O O . ASN A 1 95 ? -13.500 -25.101 23.332 1.00 80.31 95 ASN A O 1
ATOM 776 N N . SER A 1 96 ? -12.292 -24.941 21.447 1.00 76.75 96 SER A N 1
ATOM 777 C CA . SER A 1 96 ? -11.605 -26.230 21.585 1.00 76.75 96 SER A CA 1
ATOM 778 C C . SER A 1 96 ? -10.722 -26.266 22.838 1.00 76.75 96 SER A C 1
ATOM 780 O O . SER A 1 96 ? -10.850 -27.164 23.668 1.00 76.75 96 SER A O 1
ATOM 782 N N . TYR A 1 97 ? -9.911 -25.235 23.087 1.00 66.62 97 TYR A N 1
ATOM 783 C CA . TYR A 1 97 ? -9.103 -25.121 24.304 1.00 66.62 97 TYR A CA 1
ATOM 784 C C . TYR A 1 97 ? -9.954 -25.007 25.571 1.00 66.62 97 TYR A C 1
ATOM 786 O O . TYR A 1 97 ? -9.547 -25.512 26.615 1.00 66.62 97 TYR A O 1
ATOM 794 N N . ARG A 1 98 ? -11.131 -24.376 25.513 1.00 70.00 98 ARG A N 1
ATOM 795 C CA . ARG A 1 98 ? -12.084 -24.307 26.628 1.00 70.00 98 ARG A CA 1
ATOM 796 C C . ARG A 1 98 ? -12.747 -25.660 26.877 1.00 70.00 98 ARG A C 1
ATOM 798 O O . ARG A 1 98 ? -12.914 -26.033 28.033 1.00 70.00 98 ARG A O 1
ATOM 805 N N . SER A 1 99 ? -13.038 -26.415 25.819 1.00 57.56 99 SER A N 1
ATOM 806 C CA . SER A 1 99 ? -13.507 -27.801 25.890 1.00 57.56 99 SER A CA 1
ATOM 807 C C . SER A 1 99 ? -12.439 -28.738 26.462 1.00 57.56 99 SER A C 1
ATOM 809 O O . SER A 1 99 ? -12.763 -29.607 27.260 1.00 57.56 99 SER A O 1
ATOM 811 N N . VAL A 1 100 ? -11.163 -28.550 26.108 1.00 57.28 100 VAL A N 1
ATOM 812 C CA . VAL A 1 100 ? -10.049 -29.392 26.582 1.00 57.28 100 VAL A CA 1
ATOM 813 C C . VAL A 1 100 ? -9.584 -28.994 27.991 1.00 57.28 100 VAL A C 1
ATOM 815 O O . VAL A 1 100 ? -9.194 -29.858 28.767 1.00 57.28 100 VAL A O 1
ATOM 818 N N . LYS A 1 101 ? -9.662 -27.710 28.374 1.00 50.94 101 LYS A N 1
ATOM 819 C CA . LYS A 1 101 ? -9.411 -27.244 29.756 1.00 50.94 101 LYS A CA 1
ATOM 820 C C . LYS A 1 101 ? -10.611 -27.411 30.684 1.00 50.94 101 LYS A C 1
ATOM 822 O O . LYS A 1 101 ? -10.441 -27.351 31.898 1.00 50.94 101 LYS A O 1
ATOM 827 N N . SER A 1 102 ? -11.802 -27.680 30.151 1.00 43.94 102 SER A N 1
ATOM 828 C CA . SER A 1 102 ? -12.877 -28.313 30.910 1.00 43.94 102 SER A CA 1
ATOM 829 C C . SER A 1 102 ? -12.588 -29.812 31.022 1.00 43.94 102 SER A C 1
ATOM 831 O O . SER A 1 102 ? -13.397 -30.661 30.665 1.00 43.94 102 SER A O 1
ATOM 833 N N . THR A 1 103 ? -11.433 -30.164 31.591 1.00 49.84 103 THR A N 1
ATOM 834 C CA . THR A 1 103 ? -11.323 -31.415 32.335 1.00 49.84 103 THR A CA 1
ATOM 835 C C . THR A 1 103 ? -12.168 -31.231 33.585 1.00 49.84 103 THR A C 1
ATOM 837 O O . THR A 1 103 ? -11.649 -30.991 34.673 1.00 49.84 103 THR A O 1
ATOM 840 N N . LYS A 1 104 ? -13.492 -31.276 33.412 1.00 51.09 104 LYS A N 1
ATOM 841 C CA . LYS A 1 104 ? -14.398 -31.641 34.487 1.00 51.09 104 LYS A CA 1
ATOM 842 C C . LYS A 1 104 ? -13.851 -32.981 34.957 1.00 51.09 104 LYS A C 1
ATOM 844 O O . LYS A 1 104 ? -13.868 -33.954 34.200 1.00 51.09 104 LYS A O 1
ATOM 849 N N . THR A 1 105 ? -13.160 -32.974 36.092 1.00 57.78 105 THR A N 1
ATOM 850 C CA . THR A 1 105 ? -12.457 -34.171 36.545 1.00 57.78 105 THR A CA 1
ATOM 851 C C . THR A 1 105 ? -13.505 -35.269 36.722 1.00 57.78 105 THR A C 1
ATOM 853 O O . THR A 1 105 ? -14.672 -34.973 36.977 1.00 57.78 105 THR A O 1
ATOM 856 N N . LEU A 1 106 ? -13.143 -36.547 36.574 1.00 56.41 106 LEU A N 1
ATOM 857 C CA . LEU A 1 106 ? -14.099 -37.638 36.840 1.00 56.41 106 LEU A CA 1
ATOM 858 C C . LEU A 1 106 ? -14.744 -37.496 38.235 1.00 56.41 106 LEU A C 1
ATOM 860 O O . LEU A 1 106 ? -15.889 -37.889 38.426 1.00 56.41 106 LEU A O 1
ATOM 864 N N . LEU A 1 107 ? -14.036 -36.851 39.170 1.00 61.25 107 LEU A N 1
ATOM 865 C CA . LEU A 1 107 ? -14.532 -36.433 40.480 1.00 61.25 107 LEU A CA 1
ATOM 866 C C . LEU A 1 107 ? -15.616 -35.345 40.409 1.00 61.25 107 LEU A C 1
ATOM 868 O O . LEU A 1 107 ? -16.607 -35.461 41.116 1.00 61.25 107 LEU A O 1
ATOM 872 N N . ASP A 1 108 ? -15.482 -34.332 39.551 1.00 69.25 108 ASP A N 1
ATOM 873 C CA . ASP A 1 108 ? -16.507 -33.295 39.354 1.00 69.25 108 ASP A CA 1
ATOM 874 C C . ASP A 1 108 ? -17.769 -33.853 38.676 1.00 69.25 108 ASP A C 1
ATOM 876 O O . ASP A 1 108 ? -18.883 -33.455 39.008 1.00 69.25 108 ASP A O 1
ATOM 880 N N . ILE A 1 109 ? -17.613 -34.804 37.746 1.00 73.69 109 ILE A N 1
ATOM 881 C CA . ILE A 1 109 ? -18.747 -35.504 37.120 1.00 73.69 109 ILE A CA 1
ATOM 882 C C . ILE A 1 109 ? -19.447 -36.401 38.149 1.00 73.69 109 ILE A C 1
ATOM 884 O O . ILE A 1 109 ? -20.670 -36.353 38.260 1.00 73.69 109 ILE A O 1
ATOM 888 N N . ALA A 1 110 ? -18.688 -37.154 38.953 1.00 71.88 110 ALA A N 1
ATOM 889 C CA . ALA A 1 110 ? -19.236 -37.983 40.024 1.00 71.88 110 ALA A CA 1
ATOM 890 C C . ALA A 1 110 ? -19.911 -37.147 41.126 1.00 71.88 110 ALA A C 1
ATOM 892 O O . ALA A 1 110 ? -20.955 -37.544 41.636 1.00 71.88 110 ALA A O 1
ATOM 893 N N . ALA A 1 111 ? -19.366 -35.975 41.464 1.00 80.62 111 ALA A N 1
ATOM 894 C CA . ALA A 1 111 ? -19.955 -35.060 42.439 1.00 80.62 111 ALA A CA 1
ATOM 895 C C . ALA A 1 111 ? -21.263 -34.432 41.932 1.00 80.62 111 ALA A C 1
ATOM 897 O O . ALA A 1 111 ? -22.215 -34.301 42.701 1.00 80.62 111 ALA A O 1
ATOM 898 N N . ASP A 1 112 ? -21.338 -34.073 40.648 1.00 79.81 112 ASP A N 1
ATOM 899 C CA . ASP A 1 112 ? -22.572 -33.565 40.042 1.00 79.81 112 ASP A CA 1
ATOM 900 C C . ASP A 1 112 ? -23.641 -34.663 39.918 1.00 79.81 112 ASP A C 1
ATOM 902 O O . ASP A 1 112 ? -24.812 -34.419 40.209 1.00 79.81 112 ASP A O 1
ATOM 906 N N . GLU A 1 113 ? -23.251 -35.889 39.560 1.00 83.19 113 GLU A N 1
ATOM 907 C CA . GLU A 1 113 ? -24.158 -37.042 39.516 1.00 83.19 113 GLU A CA 1
ATOM 908 C C . GLU A 1 113 ? -24.647 -37.435 40.921 1.00 83.19 113 GLU A C 1
ATOM 910 O O . GLU A 1 113 ? -25.830 -37.727 41.114 1.00 83.19 113 GLU A O 1
ATOM 915 N N . GLN A 1 114 ? -23.771 -37.370 41.929 1.00 84.25 114 GLN A N 1
ATOM 916 C CA . GLN A 1 114 ? -24.131 -37.580 43.330 1.00 84.25 114 GLN A CA 1
ATOM 917 C C . GLN A 1 114 ? -25.089 -36.496 43.834 1.00 84.25 114 GLN A C 1
ATOM 919 O O . GLN A 1 114 ? -26.101 -36.826 44.450 1.00 84.25 114 GLN A O 1
ATOM 924 N N . LYS A 1 115 ? -24.839 -35.217 43.523 1.00 87.56 115 LYS A N 1
ATOM 925 C CA . LYS A 1 115 ? -25.771 -34.127 43.851 1.00 87.56 115 LYS A CA 1
ATOM 926 C C . LYS A 1 115 ? -27.136 -34.335 43.211 1.00 87.56 115 LYS A C 1
ATOM 928 O O . LYS A 1 115 ? -28.142 -34.113 43.875 1.00 87.56 115 LYS A O 1
ATOM 933 N N . LEU A 1 116 ? -27.188 -34.783 41.957 1.00 87.06 116 LEU A N 1
ATOM 934 C CA . LEU A 1 116 ? -28.452 -35.044 41.270 1.00 87.06 116 LEU A CA 1
ATOM 935 C C . LEU A 1 116 ? -29.244 -36.172 41.954 1.00 87.06 116 LEU A C 1
ATOM 937 O O . LEU A 1 116 ? -30.450 -36.028 42.159 1.00 87.06 116 LEU A O 1
ATOM 941 N N . ARG A 1 117 ? -28.567 -37.257 42.361 1.00 86.81 117 ARG A N 1
ATOM 942 C CA . ARG A 1 117 ? -29.180 -38.353 43.133 1.00 86.81 117 ARG A CA 1
ATOM 943 C C . ARG A 1 117 ? -29.676 -37.877 44.498 1.00 86.81 117 ARG A C 1
ATOM 945 O O . ARG A 1 117 ? -30.831 -38.109 44.832 1.00 86.81 117 ARG A O 1
ATOM 952 N N . GLU A 1 118 ? -28.858 -37.138 45.247 1.00 87.06 118 GLU A N 1
ATOM 953 C CA . GLU A 1 118 ? -29.246 -36.588 46.553 1.00 87.06 118 GLU A CA 1
ATOM 954 C C . GLU A 1 118 ? -30.416 -35.592 46.452 1.00 87.06 118 GLU A C 1
ATOM 956 O O . GLU A 1 118 ? -31.285 -35.561 47.322 1.00 87.06 118 GLU A O 1
ATOM 961 N N . GLU A 1 119 ? -30.475 -34.774 45.398 1.00 88.62 119 GLU A N 1
ATOM 962 C CA . GLU A 1 119 ? -31.584 -33.846 45.134 1.00 88.62 119 GLU A CA 1
ATOM 963 C C . GLU A 1 119 ? -32.885 -34.609 44.833 1.00 88.62 119 GLU A C 1
ATOM 965 O O . GLU A 1 119 ? -33.963 -34.245 45.319 1.00 88.62 119 GLU A O 1
ATOM 970 N N . GLN A 1 120 ? -32.788 -35.695 44.064 1.00 86.19 120 GLN A N 1
ATOM 971 C CA . GLN A 1 120 ? -33.914 -36.559 43.728 1.00 86.19 120 GLN A CA 1
ATOM 972 C C . GLN A 1 120 ? -34.418 -37.330 44.959 1.00 86.19 120 GLN A C 1
ATOM 974 O O . GLN A 1 120 ? -35.626 -37.347 45.213 1.00 86.19 120 GLN A O 1
ATOM 979 N N . ASP A 1 121 ? -33.509 -37.847 45.786 1.00 87.75 121 ASP A N 1
ATOM 980 C CA . ASP A 1 121 ? -33.830 -38.486 47.064 1.00 87.75 121 ASP A CA 1
ATOM 981 C C . ASP A 1 121 ? -34.437 -37.489 48.056 1.00 87.75 121 ASP A C 1
ATOM 983 O O . ASP A 1 121 ? -35.429 -37.800 48.712 1.00 87.75 121 ASP A O 1
ATOM 987 N N . ARG A 1 122 ? -33.935 -36.247 48.127 1.00 87.19 122 ARG A N 1
ATOM 988 C CA . ARG A 1 122 ? -34.557 -35.182 48.937 1.00 87.19 122 ARG A CA 1
ATOM 989 C C . ARG A 1 122 ? -35.966 -34.852 48.461 1.00 87.19 122 ARG A C 1
ATOM 991 O O . ARG A 1 122 ? -36.831 -34.601 49.301 1.00 87.19 122 ARG A O 1
ATOM 998 N N . ARG A 1 123 ? -36.224 -34.842 47.150 1.00 86.75 123 ARG A N 1
ATOM 999 C CA . ARG A 1 123 ? -37.582 -34.647 46.614 1.00 86.75 123 ARG A CA 1
ATOM 1000 C C . ARG A 1 123 ? -38.499 -35.804 46.991 1.00 86.75 123 ARG A C 1
ATOM 1002 O O . ARG A 1 123 ? -39.587 -35.541 47.496 1.00 86.75 123 ARG A O 1
ATOM 1009 N N . MET A 1 124 ? -38.058 -37.050 46.831 1.00 86.81 124 MET A N 1
ATOM 1010 C CA . MET A 1 124 ? -38.850 -38.218 47.231 1.00 86.81 124 MET A CA 1
ATOM 1011 C C . MET A 1 124 ? -39.063 -38.291 48.747 1.00 86.81 124 MET A C 1
ATOM 1013 O O . MET A 1 124 ? -40.154 -38.628 49.201 1.00 86.81 124 MET A O 1
ATOM 1017 N N . ALA A 1 125 ? -38.073 -37.909 49.554 1.00 83.81 125 ALA A N 1
ATOM 1018 C CA . ALA A 1 125 ? -38.198 -37.824 51.006 1.00 83.81 125 ALA A CA 1
ATOM 1019 C C . ALA A 1 125 ? -39.190 -36.731 51.433 1.00 83.81 125 ALA A C 1
ATOM 1021 O O . ALA A 1 125 ? -39.975 -36.942 52.351 1.00 83.81 125 ALA A O 1
ATOM 1022 N N . ARG A 1 126 ? -39.206 -35.573 50.756 1.00 84.00 126 ARG A N 1
ATOM 1023 C CA . ARG A 1 126 ? -40.213 -34.525 50.998 1.00 84.00 126 ARG A CA 1
ATOM 1024 C C . ARG A 1 126 ? -41.610 -34.991 50.599 1.00 84.00 126 ARG A C 1
ATOM 1026 O O . ARG A 1 126 ? -42.513 -34.888 51.416 1.00 84.00 126 ARG A O 1
ATOM 1033 N N . GLN A 1 127 ? -41.763 -35.577 49.412 1.00 83.00 127 GLN A N 1
ATOM 1034 C CA . GLN A 1 127 ? -43.051 -36.089 48.933 1.00 83.00 127 GLN A CA 1
ATOM 1035 C C . GLN A 1 127 ? -43.586 -37.225 49.811 1.00 83.00 127 GLN A C 1
ATOM 1037 O O . GLN A 1 127 ? -44.754 -37.223 50.177 1.00 83.00 127 GLN A O 1
ATOM 1042 N N . SER A 1 128 ? -42.742 -38.176 50.216 1.00 80.12 128 SER A N 1
ATOM 1043 C CA . SER A 1 128 ? -43.151 -39.239 51.144 1.00 80.12 128 SER A CA 1
ATOM 1044 C C . SER A 1 128 ? -43.468 -38.685 52.533 1.00 80.12 128 SER A C 1
ATOM 1046 O O . SER A 1 128 ? -44.472 -39.073 53.125 1.00 80.12 128 SER A O 1
ATOM 1048 N N . ARG A 1 129 ? -42.687 -37.721 53.038 1.00 80.50 129 ARG A N 1
ATOM 1049 C CA . ARG A 1 129 ? -43.000 -37.035 54.296 1.00 80.50 129 ARG A CA 1
ATOM 1050 C C . ARG A 1 129 ? -44.328 -36.289 54.223 1.00 80.50 129 ARG A C 1
ATOM 1052 O O . ARG A 1 129 ? -45.052 -36.324 55.204 1.00 80.50 129 ARG A O 1
ATOM 1059 N N . GLU A 1 130 ? -44.662 -35.658 53.103 1.00 73.06 130 GLU A N 1
ATOM 1060 C CA . GLU A 1 130 ? -45.957 -34.998 52.885 1.00 73.06 130 GLU A CA 1
ATOM 1061 C C . GLU A 1 130 ? -47.111 -36.008 52.781 1.00 73.06 130 GLU A C 1
ATOM 1063 O O . GLU A 1 130 ? -48.173 -35.770 53.345 1.00 73.06 130 GLU A O 1
ATOM 1068 N N . MET A 1 131 ? -46.892 -37.171 52.158 1.00 71.81 131 MET A N 1
ATOM 1069 C CA . MET A 1 131 ? -47.900 -38.238 52.046 1.00 71.81 131 MET A CA 1
ATOM 1070 C C . MET A 1 131 ? -48.190 -38.948 53.380 1.00 71.81 131 MET A C 1
ATOM 1072 O O . MET A 1 131 ? -49.314 -39.388 53.609 1.00 71.81 131 MET A O 1
ATOM 1076 N N . TYR A 1 132 ? -47.195 -39.060 54.267 1.00 66.88 132 TYR A N 1
ATOM 1077 C CA . TYR A 1 132 ? -47.338 -39.661 55.604 1.00 66.88 132 TYR A CA 1
ATOM 1078 C C . TYR A 1 132 ? -47.421 -38.630 56.738 1.00 66.88 132 TYR A C 1
ATOM 1080 O O . TYR A 1 132 ? -47.540 -39.014 57.908 1.00 66.88 132 TYR A O 1
ATOM 1088 N N . ALA A 1 133 ? -47.384 -37.332 56.422 1.00 63.78 133 ALA A N 1
ATOM 1089 C CA . ALA A 1 133 ? -47.695 -36.272 57.368 1.00 63.78 133 ALA A CA 1
ATOM 1090 C C . ALA A 1 133 ? -49.184 -36.375 57.693 1.00 63.78 133 ALA A C 1
ATOM 1092 O O . ALA A 1 133 ? -50.042 -35.829 57.004 1.00 63.78 133 ALA A O 1
ATOM 1093 N N . LYS A 1 134 ? -49.485 -37.126 58.758 1.00 58.03 134 LYS A N 1
ATOM 1094 C CA . LYS A 1 134 ? -50.802 -37.133 59.391 1.00 58.03 134 LYS A CA 1
ATOM 1095 C C . LYS A 1 134 ? -51.240 -35.675 59.557 1.00 58.03 134 LYS A C 1
ATOM 1097 O O . LYS A 1 134 ? -50.398 -34.874 59.973 1.00 58.03 134 LYS A O 1
ATOM 1102 N N . PRO A 1 135 ? -52.502 -35.327 59.240 1.00 55.16 135 PRO A N 1
ATOM 1103 C CA . PRO A 1 135 ? -53.006 -33.980 59.450 1.00 55.16 135 PRO A CA 1
ATOM 1104 C C . PRO A 1 135 ? -52.700 -33.606 60.892 1.00 55.16 135 PRO A C 1
ATOM 1106 O O . PRO A 1 135 ? -53.140 -34.263 61.839 1.00 55.16 135 PRO A O 1
ATOM 1109 N N . VAL A 1 136 ? -51.811 -32.632 61.017 1.00 52.75 136 VAL A N 1
ATOM 1110 C CA . VAL A 1 136 ? -51.303 -32.152 62.285 1.00 52.75 136 VAL A CA 1
ATOM 1111 C C . VAL A 1 136 ? -52.529 -31.697 63.074 1.00 52.75 136 VAL A C 1
ATOM 1113 O O . VAL A 1 136 ? -53.363 -30.948 62.569 1.00 52.75 136 VAL A O 1
ATOM 1116 N N . SER A 1 137 ? -52.715 -32.262 64.269 1.00 56.88 137 SER A N 1
ATOM 1117 C CA . SER A 1 137 ? -53.851 -31.941 65.135 1.00 56.88 137 SER A CA 1
ATOM 1118 C C . SER A 1 137 ? -53.985 -30.421 65.237 1.00 56.88 137 SER A C 1
ATOM 1120 O O . SER A 1 137 ? -52.973 -29.725 65.334 1.00 56.88 137 SER A O 1
ATOM 1122 N N . ALA A 1 138 ? -55.212 -29.892 65.220 1.00 57.41 138 ALA A N 1
ATOM 1123 C CA . ALA A 1 138 ? -55.489 -28.450 65.218 1.00 57.41 138 ALA A CA 1
ATOM 1124 C C . ALA A 1 138 ? -54.713 -27.666 66.302 1.00 57.41 138 ALA A C 1
ATOM 1126 O O . ALA A 1 138 ? -54.454 -26.477 66.138 1.00 57.41 138 ALA A O 1
ATOM 1127 N N . HIS A 1 139 ? -54.284 -28.339 67.374 1.00 57.19 139 HIS A N 1
ATOM 1128 C CA . HIS A 1 139 ? -53.456 -27.765 68.428 1.00 57.19 139 HIS A CA 1
ATOM 1129 C C . HIS A 1 139 ? -52.005 -27.433 68.001 1.00 57.19 139 HIS A C 1
ATOM 1131 O O . HIS A 1 139 ? -51.481 -26.392 68.399 1.00 57.19 139 HIS A O 1
ATOM 1137 N N . ASP A 1 140 ? -51.377 -28.247 67.151 1.00 58.34 140 ASP A N 1
ATOM 1138 C CA . ASP A 1 140 ? -50.004 -28.044 66.655 1.00 58.34 140 ASP A CA 1
ATOM 1139 C C . ASP A 1 140 ? -49.943 -26.987 65.536 1.00 58.34 140 ASP A C 1
ATOM 1141 O O . ASP A 1 140 ? -48.932 -26.300 65.365 1.00 58.34 140 ASP A O 1
ATOM 1145 N N . HIS A 1 141 ? -51.039 -26.785 64.796 1.00 62.34 141 HIS A N 1
ATOM 1146 C CA . HIS A 1 141 ? -51.164 -25.671 63.850 1.00 62.34 141 HIS A CA 1
ATOM 1147 C C . HIS A 1 141 ? -51.121 -24.309 64.557 1.00 62.34 141 HIS A C 1
ATOM 1149 O O . HIS A 1 141 ? -50.510 -23.372 64.049 1.00 62.34 141 HIS A O 1
ATOM 1155 N N . VAL A 1 142 ? -51.698 -24.207 65.759 1.00 71.81 142 VAL A N 1
ATOM 1156 C CA . VAL A 1 142 ? -51.626 -22.984 66.575 1.00 71.81 142 VAL A CA 1
ATOM 1157 C C . VAL A 1 142 ? -50.206 -22.761 67.103 1.00 71.81 142 VAL A C 1
ATOM 1159 O O . VAL A 1 142 ? -49.706 -21.640 67.041 1.00 71.81 142 VAL A O 1
ATOM 1162 N N . TYR A 1 143 ? -49.522 -23.817 67.559 1.00 77.56 143 TYR A N 1
ATOM 1163 C CA . TYR A 1 143 ? -48.142 -23.718 68.048 1.00 77.56 143 TYR A CA 1
ATOM 1164 C C . TYR A 1 143 ? -47.151 -23.344 66.934 1.00 77.56 143 TYR A C 1
ATOM 1166 O O . TYR A 1 143 ? -46.335 -22.439 67.100 1.00 77.56 143 TYR A O 1
ATOM 1174 N N . THR A 1 144 ? -47.263 -23.978 65.765 1.00 76.38 144 THR A N 1
ATOM 1175 C CA . THR A 1 144 ? -46.425 -23.667 64.593 1.00 76.38 144 THR A CA 1
ATOM 1176 C C . THR A 1 144 ? -46.704 -22.273 64.032 1.00 76.38 144 THR A C 1
ATOM 1178 O O . THR A 1 144 ? -45.766 -21.580 63.642 1.00 76.38 144 THR A O 1
ATOM 1181 N N . HIS A 1 145 ? -47.959 -21.809 64.049 1.00 78.94 145 HIS A N 1
ATOM 1182 C CA . HIS A 1 145 ? -48.299 -20.437 63.671 1.00 78.94 145 HIS A CA 1
ATOM 1183 C C . HIS A 1 145 ? -47.736 -19.411 64.665 1.00 78.94 145 HIS A C 1
ATOM 1185 O O . HIS A 1 145 ? -47.173 -18.405 64.243 1.00 78.94 145 HIS A O 1
ATOM 1191 N N . ALA A 1 146 ? -47.820 -19.679 65.972 1.00 83.38 146 ALA A N 1
ATOM 1192 C CA . ALA A 1 146 ? -47.245 -18.818 67.006 1.00 83.38 146 ALA A CA 1
ATOM 1193 C C . ALA A 1 146 ? -45.708 -18.761 66.926 1.00 83.38 146 ALA A C 1
ATOM 1195 O O . ALA A 1 146 ? -45.113 -17.693 67.067 1.00 83.38 146 ALA A O 1
ATOM 1196 N N . GLN A 1 147 ? -45.050 -19.888 66.640 1.00 85.94 147 GLN A N 1
ATOM 1197 C CA . GLN A 1 147 ? -43.605 -19.919 66.422 1.00 85.94 147 GLN A CA 1
ATOM 1198 C C . GLN A 1 147 ? -43.212 -19.141 65.161 1.00 85.94 147 GLN A C 1
ATOM 1200 O O . GLN A 1 147 ? -42.272 -18.350 65.199 1.00 85.94 147 GLN A O 1
ATOM 1205 N N . LYS A 1 148 ? -43.960 -19.315 64.067 1.00 86.88 148 LYS A N 1
ATOM 1206 C CA . LYS A 1 148 ? -43.731 -18.577 62.825 1.00 86.88 148 LYS A CA 1
ATOM 1207 C C . LYS A 1 148 ? -43.911 -17.070 63.022 1.00 86.88 148 LYS A C 1
ATOM 1209 O O . LYS A 1 148 ? -43.065 -16.308 62.574 1.00 86.88 148 LYS A O 1
ATOM 1214 N N . GLN A 1 149 ? -44.941 -16.647 63.756 1.00 86.62 149 GLN A N 1
ATOM 1215 C CA . GLN A 1 149 ? -45.122 -15.240 64.127 1.00 86.62 149 GLN A CA 1
ATOM 1216 C C . GLN A 1 149 ? -43.921 -14.702 64.908 1.00 86.62 149 GLN A C 1
ATOM 1218 O O . GLN A 1 149 ? -43.400 -13.647 64.565 1.00 86.62 149 GLN A O 1
ATOM 1223 N N . ARG A 1 150 ? -43.410 -15.459 65.884 1.00 89.50 150 ARG A N 1
ATOM 1224 C CA . ARG A 1 150 ? -42.227 -15.060 66.659 1.00 89.50 150 ARG A CA 1
ATOM 1225 C C . ARG A 1 150 ? -40.957 -14.963 65.804 1.00 89.50 150 ARG A C 1
ATOM 1227 O O . ARG A 1 150 ? -40.119 -14.094 66.029 1.00 89.50 150 ARG A O 1
ATOM 1234 N N . GLU A 1 151 ? -40.787 -15.856 64.832 1.00 88.50 151 GLU A N 1
ATOM 1235 C CA . GLU A 1 151 ? -39.664 -15.810 63.888 1.00 88.50 151 GLU A CA 1
ATOM 1236 C C . GLU A 1 151 ? -39.773 -14.631 62.916 1.00 88.50 151 GLU A C 1
ATOM 1238 O O . GLU A 1 151 ? -38.766 -13.977 62.634 1.00 88.50 151 GLU A O 1
ATOM 1243 N N . ASP A 1 152 ? -40.981 -14.334 62.438 1.00 89.62 152 ASP A N 1
ATOM 1244 C CA . ASP A 1 152 ? -41.248 -13.195 61.563 1.00 89.62 152 ASP A CA 1
ATOM 1245 C C . ASP A 1 152 ? -41.073 -11.861 62.318 1.00 89.62 152 ASP A C 1
ATOM 1247 O O . ASP A 1 152 ? -40.474 -10.935 61.775 1.00 89.62 152 ASP A O 1
ATOM 1251 N N . GLU A 1 153 ? -41.457 -11.786 63.598 1.00 90.88 153 GLU A N 1
ATOM 1252 C CA . GLU A 1 153 ? -41.171 -10.649 64.489 1.00 90.88 153 GLU A CA 1
ATOM 1253 C C . GLU A 1 153 ? -39.663 -10.444 64.694 1.00 90.88 153 GLU A C 1
ATOM 1255 O O . GLU A 1 153 ? -39.158 -9.335 64.528 1.00 90.88 153 GLU A O 1
ATOM 1260 N N . LEU A 1 154 ? -38.908 -11.512 64.979 1.00 91.06 154 LEU A N 1
ATOM 1261 C CA . LEU A 1 154 ? -37.446 -11.446 65.125 1.00 91.06 154 LEU A CA 1
ATOM 1262 C C . LEU A 1 154 ? -36.726 -11.096 63.814 1.00 91.06 154 LEU A C 1
ATOM 1264 O O . LEU A 1 154 ? -35.615 -10.552 63.837 1.00 91.06 154 LEU A O 1
ATOM 1268 N N . ARG A 1 155 ? -37.306 -11.454 62.663 1.00 91.75 155 ARG A N 1
ATOM 1269 C CA . ARG A 1 155 ? -36.799 -11.040 61.349 1.00 91.75 155 ARG A CA 1
ATOM 1270 C C . ARG A 1 155 ? -37.065 -9.552 61.132 1.00 91.75 155 ARG A C 1
ATOM 1272 O O . ARG A 1 155 ? -36.124 -8.830 60.811 1.00 91.75 155 ARG A O 1
ATOM 1279 N N . ALA A 1 156 ? -38.287 -9.094 61.397 1.00 91.44 156 ALA A N 1
ATOM 1280 C CA . ALA A 1 156 ? -38.657 -7.687 61.299 1.00 91.44 156 ALA A CA 1
ATOM 1281 C C . ALA A 1 156 ? -37.825 -6.802 62.245 1.00 91.44 156 ALA A C 1
ATOM 1283 O O . ALA A 1 156 ? -37.386 -5.726 61.847 1.00 91.44 156 ALA A O 1
ATOM 1284 N N . GLU A 1 157 ? -37.527 -7.264 63.464 1.00 92.31 157 GLU A N 1
ATOM 1285 C CA . GLU A 1 157 ? -36.672 -6.535 64.410 1.00 92.31 157 GLU A CA 1
ATOM 1286 C C . GLU A 1 157 ? -35.234 -6.390 63.886 1.00 92.31 157 GLU A C 1
ATOM 1288 O O . GLU A 1 157 ? -34.640 -5.314 63.987 1.00 92.31 157 GLU A O 1
ATOM 1293 N N . ARG A 1 158 ? -34.668 -7.449 63.288 1.00 90.75 158 ARG A N 1
ATOM 1294 C CA . ARG A 1 158 ? -33.336 -7.390 62.662 1.00 90.75 158 ARG A CA 1
ATOM 1295 C C . ARG A 1 158 ? -33.306 -6.434 61.476 1.00 90.75 158 ARG A C 1
ATOM 1297 O O . ARG A 1 158 ? -32.412 -5.596 61.416 1.00 90.75 158 ARG A O 1
ATOM 1304 N N . GLU A 1 159 ? -34.290 -6.516 60.586 1.00 89.44 159 GLU A N 1
ATOM 1305 C CA . GLU A 1 159 ? -34.400 -5.617 59.433 1.00 89.44 159 GLU A CA 1
ATOM 1306 C C . GLU A 1 159 ? -34.574 -4.157 59.870 1.00 89.44 159 GLU A C 1
ATOM 1308 O O . GLU A 1 159 ? -33.909 -3.268 59.339 1.00 89.44 159 GLU A O 1
ATOM 1313 N N . ALA A 1 160 ? -35.394 -3.899 60.892 1.00 89.00 160 ALA A N 1
ATOM 1314 C CA . ALA A 1 160 ? -35.558 -2.567 61.464 1.00 89.00 160 ALA A CA 1
ATOM 1315 C C . ALA A 1 160 ? -34.253 -2.044 62.082 1.00 89.00 160 ALA A C 1
ATOM 1317 O O . ALA A 1 160 ? -33.905 -0.878 61.884 1.00 89.00 160 ALA A O 1
ATOM 1318 N N . ARG A 1 161 ? -33.494 -2.896 62.787 1.00 87.06 161 ARG A N 1
ATOM 1319 C CA . ARG A 1 161 ? -32.169 -2.546 63.325 1.00 87.06 161 ARG A CA 1
ATOM 1320 C C . ARG A 1 161 ? -31.161 -2.229 62.228 1.00 87.06 161 ARG A C 1
ATOM 1322 O O . ARG A 1 161 ? -30.424 -1.255 62.369 1.00 87.06 161 ARG A O 1
ATOM 1329 N N . ASP A 1 162 ? -31.129 -3.010 61.154 1.00 83.25 162 ASP A N 1
ATOM 1330 C CA . ASP A 1 162 ? -30.228 -2.775 60.024 1.00 83.25 162 ASP A CA 1
ATOM 1331 C C . ASP A 1 162 ? -30.594 -1.488 59.276 1.00 83.25 162 ASP A C 1
ATOM 1333 O O . ASP A 1 162 ? -29.713 -0.686 58.963 1.00 83.25 162 ASP A O 1
ATOM 1337 N N . MET A 1 163 ? -31.889 -1.215 59.082 1.00 82.94 163 MET A N 1
ATOM 1338 C CA . MET A 1 163 ? -32.351 0.066 58.547 1.00 82.94 163 MET A CA 1
ATOM 1339 C C . MET A 1 163 ? -31.932 1.230 59.452 1.00 82.94 163 MET A C 1
ATOM 1341 O O . MET A 1 163 ? -31.323 2.182 58.970 1.00 82.94 163 MET A O 1
ATOM 1345 N N . LEU A 1 164 ? -32.170 1.143 60.764 1.00 81.69 164 LEU A N 1
ATOM 1346 C CA . LEU A 1 164 ? -31.738 2.156 61.735 1.00 81.69 164 LEU A CA 1
ATOM 1347 C C . LEU A 1 164 ? -30.223 2.361 61.729 1.00 81.69 164 LEU A C 1
ATOM 1349 O O . LEU A 1 164 ? -29.771 3.498 61.815 1.00 81.69 164 LEU A O 1
ATOM 1353 N N . ARG A 1 165 ? -29.430 1.295 61.590 1.00 80.75 165 ARG A N 1
ATOM 1354 C CA . ARG A 1 165 ? -27.969 1.381 61.479 1.00 80.75 165 ARG A CA 1
ATOM 1355 C C . ARG A 1 165 ? -27.541 2.090 60.194 1.00 80.75 165 ARG A C 1
ATOM 1357 O O . ARG A 1 165 ? -26.615 2.896 60.238 1.00 80.75 165 ARG A O 1
ATOM 1364 N N . ASN A 1 166 ? -28.233 1.844 59.083 1.00 72.69 166 ASN A N 1
ATOM 1365 C CA . ASN A 1 166 ? -27.986 2.528 57.815 1.00 72.69 166 ASN A CA 1
ATOM 1366 C C . ASN A 1 166 ? -28.349 4.020 57.901 1.00 72.69 166 ASN A C 1
ATOM 1368 O O . ASN A 1 166 ? -27.534 4.853 57.510 1.00 72.69 166 ASN A O 1
ATOM 1372 N N . TYR A 1 167 ? -29.484 4.372 58.520 1.00 71.81 167 TYR A N 1
ATOM 1373 C CA . TYR A 1 167 ? -29.876 5.769 58.776 1.00 71.81 167 TYR A CA 1
ATOM 1374 C C . TYR A 1 167 ? -28.966 6.474 59.799 1.00 71.81 167 TYR A C 1
ATOM 1376 O O . TYR A 1 167 ? -28.637 7.647 59.641 1.00 71.81 167 TYR A O 1
ATOM 1384 N N . SER A 1 168 ? -28.512 5.759 60.832 1.00 70.31 168 SER A N 1
ATOM 1385 C CA . SER A 1 168 ? -27.600 6.255 61.873 1.00 70.31 168 SER A CA 1
ATOM 1386 C C . SER A 1 168 ? -26.154 6.388 61.395 1.00 70.31 168 SER A C 1
ATOM 1388 O O . SER A 1 168 ? -25.361 7.037 62.078 1.00 70.31 168 SER A O 1
ATOM 1390 N N . SER A 1 169 ? -25.782 5.784 60.263 1.00 65.44 169 SER A N 1
ATOM 1391 C CA . SER A 1 169 ? -24.404 5.822 59.754 1.00 65.44 169 SER A CA 1
ATOM 1392 C C . SER A 1 169 ? -23.950 7.219 59.302 1.00 65.44 169 SER A C 1
ATOM 1394 O O . SER A 1 169 ? -22.798 7.389 58.910 1.00 65.44 169 SER A O 1
ATOM 1396 N N . GLY A 1 170 ? -24.832 8.227 59.368 1.00 63.41 170 GLY A N 1
ATOM 1397 C CA . GLY A 1 170 ? -24.514 9.632 59.103 1.00 63.41 170 GLY A CA 1
ATOM 1398 C C . GLY A 1 170 ? -24.242 9.941 57.633 1.00 63.41 170 GLY A C 1
ATOM 1399 O O . GLY A 1 170 ? -24.028 11.098 57.287 1.00 63.41 170 GLY A O 1
ATOM 1400 N N . LYS A 1 171 ? -24.274 8.930 56.759 1.00 68.75 171 LYS A N 1
ATOM 1401 C CA . LYS A 1 171 ? -24.163 9.111 55.319 1.00 68.75 171 LYS A CA 1
ATOM 1402 C C . LYS A 1 171 ? -25.527 9.546 54.814 1.00 68.75 171 LYS A C 1
ATOM 1404 O O . LYS A 1 171 ? -26.456 8.745 54.731 1.00 68.75 171 LYS A O 1
ATOM 1409 N N . SER A 1 172 ? -25.676 10.845 54.578 1.00 76.19 172 SER A N 1
ATOM 1410 C CA . SER A 1 172 ? -26.931 11.371 54.062 1.00 76.19 172 SER A CA 1
ATOM 1411 C C . SER A 1 172 ? -27.193 10.761 52.681 1.00 76.19 172 SER A C 1
ATOM 1413 O O . SER A 1 172 ? -26.262 10.450 51.936 1.00 76.19 172 SER A O 1
ATOM 1415 N N . PHE A 1 173 ? -28.461 10.611 52.303 1.00 76.06 173 PHE A N 1
ATOM 1416 C CA . PHE A 1 173 ? -28.843 10.188 50.951 1.00 76.06 173 PHE A CA 1
ATOM 1417 C C . PHE A 1 173 ? -28.145 11.025 49.854 1.00 76.06 173 PHE A C 1
ATOM 1419 O O . PHE A 1 173 ? -27.823 10.519 48.778 1.00 76.06 173 PHE A O 1
ATOM 1426 N N . PHE A 1 174 ? -27.847 12.298 50.148 1.00 78.12 174 PHE A N 1
ATOM 1427 C CA . PHE A 1 174 ? -27.069 13.178 49.278 1.00 78.12 174 PHE A CA 1
ATOM 1428 C C . PHE A 1 174 ? -25.605 12.742 49.138 1.00 78.12 174 PHE A C 1
ATOM 1430 O O . PHE A 1 174 ? -25.093 12.736 48.020 1.00 78.12 174 PHE A O 1
ATOM 1437 N N . ASP A 1 175 ? -24.950 12.324 50.223 1.00 86.50 175 ASP A N 1
ATOM 1438 C CA . ASP A 1 175 ? -23.568 11.825 50.187 1.00 86.50 175 ASP A CA 1
ATOM 1439 C C . ASP A 1 175 ? -23.463 10.505 49.422 1.00 86.50 175 ASP A C 1
ATOM 1441 O O . ASP A 1 175 ? -22.518 10.304 48.662 1.00 86.50 175 ASP A O 1
ATOM 1445 N N . GLU A 1 176 ? -24.443 9.609 49.570 1.00 86.06 176 GLU A N 1
ATOM 1446 C CA . GLU A 1 176 ? -24.488 8.366 48.793 1.00 86.06 176 GLU A CA 1
ATOM 1447 C C . GLU A 1 176 ? -24.683 8.642 47.298 1.00 86.06 176 GLU A C 1
ATOM 1449 O O . GLU A 1 176 ? -23.979 8.060 46.472 1.00 86.06 176 GLU A O 1
ATOM 1454 N N . LYS A 1 177 ? -25.567 9.582 46.935 1.00 89.94 177 LYS A N 1
ATOM 1455 C CA . LYS A 1 177 ? -25.743 10.013 45.540 1.00 89.94 177 LYS A CA 1
ATOM 1456 C C . LYS A 1 177 ? -24.495 10.674 44.961 1.00 89.94 177 LYS A C 1
ATOM 1458 O O . LYS A 1 177 ? -24.174 10.440 43.793 1.00 89.94 177 LYS A O 1
ATOM 1463 N N . LEU A 1 178 ? -23.794 11.485 45.752 1.00 91.50 178 LEU A N 1
ATOM 1464 C CA . LEU A 1 178 ? -22.540 12.112 45.341 1.00 91.50 178 LEU A CA 1
ATOM 1465 C C . LEU A 1 178 ? -21.444 11.057 45.133 1.00 91.50 178 LEU A C 1
ATOM 1467 O O . LEU A 1 178 ? -20.733 11.102 44.131 1.00 91.50 178 LEU A O 1
ATOM 1471 N N . GLU A 1 179 ? -21.344 10.079 46.031 1.00 91.75 179 GLU A N 1
ATOM 1472 C CA . GLU A 1 179 ? -20.386 8.977 45.930 1.00 91.75 179 GLU A CA 1
ATOM 1473 C C . GLU A 1 179 ? -20.707 8.045 44.750 1.00 91.75 179 GLU A C 1
ATOM 1475 O O . GLU A 1 179 ? -19.806 7.627 44.027 1.00 91.75 179 GLU A O 1
ATOM 1480 N N . GLU A 1 180 ? -21.989 7.760 44.489 1.00 91.94 180 GLU A N 1
ATOM 1481 C CA . GLU A 1 180 ? -22.428 7.005 43.309 1.00 91.94 180 GLU A CA 1
ATOM 1482 C C . GLU A 1 180 ? -22.041 7.734 42.013 1.00 91.94 180 GLU A C 1
ATOM 1484 O O . GLU A 1 180 ? -21.566 7.106 41.065 1.00 91.94 180 GLU A O 1
ATOM 1489 N N . LYS A 1 181 ? -22.198 9.064 41.980 1.00 94.94 181 LYS A N 1
ATOM 1490 C CA . LYS A 1 181 ? -21.764 9.890 40.849 1.00 94.94 181 LYS A CA 1
ATOM 1491 C C . LYS A 1 181 ? -20.245 9.849 40.677 1.00 94.94 181 LYS A C 1
ATOM 1493 O O . LYS A 1 181 ? -19.784 9.591 39.572 1.00 94.94 181 LYS A O 1
ATOM 1498 N N . ARG A 1 182 ? -19.473 10.013 41.759 1.00 95.69 182 ARG A N 1
ATOM 1499 C CA . ARG A 1 182 ? -18.004 9.900 41.714 1.00 95.69 182 ARG A CA 1
ATOM 1500 C C . ARG A 1 182 ? -17.552 8.538 41.196 1.00 95.69 182 ARG A C 1
ATOM 1502 O O . ARG A 1 182 ? -16.660 8.482 40.361 1.00 95.69 182 ARG A O 1
ATOM 1509 N N . ARG A 1 183 ? -18.203 7.455 41.630 1.00 95.56 183 ARG A N 1
ATOM 1510 C CA . ARG A 1 183 ? -17.897 6.101 41.152 1.00 95.56 183 ARG A CA 1
ATOM 1511 C C . ARG A 1 183 ? -18.145 5.958 39.648 1.00 95.56 183 ARG A C 1
ATOM 1513 O O . ARG A 1 183 ? -17.295 5.409 38.956 1.00 95.56 183 ARG A O 1
ATOM 1520 N N . LYS A 1 184 ? -19.266 6.481 39.134 1.00 96.44 184 LYS A N 1
ATOM 1521 C CA . LYS A 1 184 ? -19.557 6.478 37.688 1.00 96.44 184 LYS A CA 1
ATOM 1522 C C . LYS A 1 184 ? -18.539 7.302 36.898 1.00 96.44 184 LYS A C 1
ATOM 1524 O O . LYS A 1 184 ? -18.027 6.810 35.897 1.00 96.44 184 LYS A O 1
ATOM 1529 N N . ASP A 1 185 ? -18.189 8.492 37.380 1.00 96.12 185 ASP A N 1
ATOM 1530 C CA . ASP A 1 185 ? -17.183 9.346 36.739 1.00 96.12 185 ASP A CA 1
ATOM 1531 C C . ASP A 1 185 ? -15.800 8.661 36.712 1.00 96.12 185 ASP A C 1
ATOM 1533 O O . ASP A 1 185 ? -15.090 8.723 35.707 1.00 96.12 185 ASP A O 1
ATOM 1537 N N . ASP A 1 186 ? -15.411 7.963 37.784 1.00 96.19 186 ASP A N 1
ATOM 1538 C CA . ASP A 1 186 ? -14.151 7.213 37.842 1.00 96.19 186 ASP A CA 1
ATOM 1539 C C . ASP A 1 186 ? -14.159 5.989 36.910 1.00 96.19 186 ASP A C 1
ATOM 1541 O O . ASP A 1 186 ? -13.158 5.724 36.241 1.00 96.19 186 ASP A O 1
ATOM 1545 N N . GLU A 1 187 ? -15.281 5.273 36.790 1.00 96.56 187 GLU A N 1
ATOM 1546 C CA . GLU A 1 187 ? -15.446 4.195 35.805 1.00 96.56 187 GLU A CA 1
ATOM 1547 C C . GLU A 1 187 ? -15.354 4.718 34.362 1.00 96.56 187 GLU A C 1
ATOM 1549 O O . GLU A 1 187 ? -14.722 4.088 33.510 1.00 96.56 187 GLU A O 1
ATOM 1554 N N . GLU A 1 188 ? -15.950 5.875 34.066 1.00 95.94 188 GLU A N 1
ATOM 1555 C CA . GLU A 1 188 ? -15.841 6.528 32.757 1.00 95.94 188 GLU A CA 1
ATOM 1556 C C . GLU A 1 188 ? -14.407 6.983 32.468 1.00 95.94 188 GLU A C 1
ATOM 1558 O O . GLU A 1 188 ? -13.892 6.732 31.375 1.00 95.94 188 GLU A O 1
ATOM 1563 N N . ARG A 1 189 ? -13.713 7.562 33.456 1.00 96.62 189 ARG A N 1
ATOM 1564 C CA . ARG A 1 189 ? -12.290 7.920 33.346 1.00 96.62 189 ARG A CA 1
ATOM 1565 C C . ARG A 1 189 ? -11.415 6.697 33.100 1.00 96.62 189 ARG A C 1
ATOM 1567 O O . ARG A 1 189 ? -10.524 6.754 32.255 1.00 96.62 189 ARG A O 1
ATOM 1574 N N . GLN A 1 190 ? -11.678 5.582 33.782 1.00 96.25 190 GLN A N 1
ATOM 1575 C CA . GLN A 1 190 ? -10.960 4.326 33.559 1.00 96.25 190 GLN A CA 1
ATOM 1576 C C . GLN A 1 190 ? -11.208 3.772 32.153 1.00 96.25 190 GLN A C 1
ATOM 1578 O O . GLN A 1 190 ? -10.257 3.377 31.478 1.00 96.25 190 GLN A O 1
ATOM 1583 N N . LYS A 1 191 ? -12.457 3.795 31.670 1.00 97.00 191 LYS A N 1
ATOM 1584 C CA . LYS A 1 191 ? -12.790 3.393 30.292 1.00 97.00 191 LYS A CA 1
ATOM 1585 C C . LYS A 1 191 ? -12.093 4.287 29.266 1.00 97.00 191 LYS A C 1
ATOM 1587 O O . LYS A 1 191 ? -11.491 3.772 28.326 1.00 97.00 191 LYS A O 1
ATOM 1592 N N . ALA A 1 192 ? -12.110 5.604 29.462 1.00 95.88 192 ALA A N 1
ATOM 1593 C CA . ALA A 1 192 ? -11.427 6.554 28.586 1.00 95.88 192 ALA A CA 1
ATOM 1594 C C . ALA A 1 192 ? -9.903 6.336 28.574 1.00 95.88 192 ALA A C 1
ATOM 1596 O O . ALA A 1 192 ? -9.291 6.302 27.504 1.00 95.88 192 ALA A O 1
ATOM 1597 N N . ALA A 1 193 ? -9.293 6.110 29.741 1.00 96.94 193 ALA A N 1
ATOM 1598 C CA . ALA A 1 193 ? -7.872 5.790 29.856 1.00 96.94 193 ALA A CA 1
ATOM 1599 C C . ALA A 1 193 ? -7.525 4.471 29.146 1.00 96.94 193 ALA A C 1
ATOM 1601 O O . ALA A 1 193 ? -6.555 4.419 28.392 1.00 96.94 193 ALA A O 1
ATOM 1602 N N . ALA A 1 194 ? -8.345 3.428 29.312 1.00 95.19 194 ALA A N 1
ATOM 1603 C CA . ALA A 1 194 ? -8.158 2.148 28.632 1.00 95.19 194 ALA A CA 1
ATOM 1604 C C . ALA A 1 194 ? -8.241 2.291 27.102 1.00 95.19 194 ALA A C 1
ATOM 1606 O O . ALA A 1 194 ? -7.392 1.755 26.389 1.00 95.19 194 ALA A O 1
ATOM 1607 N N . ILE A 1 195 ? -9.205 3.067 26.592 1.00 94.75 195 ILE A N 1
ATOM 1608 C CA . ILE A 1 195 ? -9.332 3.362 25.156 1.00 94.75 195 ILE A CA 1
ATOM 1609 C C . ILE A 1 195 ? -8.099 4.120 24.642 1.00 94.75 195 ILE A C 1
ATOM 1611 O O . ILE A 1 195 ? -7.590 3.791 23.572 1.00 94.75 195 ILE A O 1
ATOM 1615 N N . CYS A 1 196 ? -7.584 5.092 25.401 1.00 96.62 196 CYS A N 1
ATOM 1616 C CA . CYS A 1 196 ? -6.383 5.854 25.043 1.00 96.62 196 CYS A CA 1
ATOM 1617 C C . CYS A 1 196 ? -5.118 4.975 24.999 1.00 96.62 196 CYS A C 1
ATOM 1619 O O . CYS A 1 196 ? -4.312 5.053 24.067 1.00 96.62 196 CYS A O 1
ATOM 1621 N N . ILE A 1 197 ? -4.955 4.069 25.965 1.00 96.38 197 ILE A N 1
ATOM 1622 C CA . ILE A 1 197 ? -3.851 3.098 25.965 1.00 96.38 197 ILE A CA 1
ATOM 1623 C C . ILE A 1 197 ? -3.988 2.144 24.771 1.00 96.38 197 ILE A C 1
ATOM 1625 O O . ILE A 1 197 ? -3.021 1.894 24.053 1.00 96.38 197 ILE A O 1
ATOM 1629 N N . GLN A 1 198 ? -5.196 1.651 24.495 1.00 95.25 198 GLN A N 1
ATOM 1630 C CA . GLN A 1 198 ? -5.423 0.746 23.372 1.00 95.25 198 GLN A CA 1
ATOM 1631 C C . GLN A 1 198 ? -5.177 1.433 22.019 1.00 95.25 198 GLN A C 1
ATOM 1633 O O . GLN A 1 198 ? -4.596 0.825 21.117 1.00 95.25 198 GLN A O 1
ATOM 1638 N N . SER A 1 199 ? -5.605 2.687 21.855 1.00 94.81 199 SER A N 1
ATOM 1639 C CA . SER A 1 199 ? -5.393 3.445 20.621 1.00 94.81 199 SER A CA 1
ATOM 1640 C C . SER A 1 199 ? -3.921 3.807 20.427 1.00 94.81 199 SER A C 1
ATOM 1642 O O . SER A 1 199 ? -3.395 3.614 19.331 1.00 94.81 199 SER A O 1
ATOM 1644 N N . SER A 1 200 ? -3.220 4.235 21.482 1.00 96.19 200 SER A N 1
ATOM 1645 C CA . SER A 1 200 ? -1.780 4.516 21.420 1.00 96.19 200 SER A CA 1
ATOM 1646 C C . SER A 1 200 ? -0.959 3.273 21.069 1.00 96.19 200 SER A C 1
ATOM 1648 O O . SER A 1 200 ? -0.070 3.361 20.220 1.00 96.19 200 SER A O 1
ATOM 1650 N N . TRP A 1 201 ? -1.301 2.101 21.616 1.00 97.69 201 TRP A N 1
ATOM 1651 C CA . TRP A 1 201 ? -0.660 0.836 21.251 1.00 97.69 201 TRP A CA 1
ATOM 1652 C C . TRP A 1 201 ? -0.873 0.477 19.772 1.00 97.69 201 TRP A C 1
ATOM 1654 O O . TRP A 1 201 ? 0.092 0.176 19.069 1.00 97.69 201 TRP A O 1
ATOM 1664 N N . LYS A 1 202 ? -2.106 0.596 19.258 1.00 95.12 202 LYS A N 1
ATOM 1665 C CA . LYS A 1 202 ? -2.403 0.375 17.829 1.00 95.12 202 LYS A CA 1
ATOM 1666 C C . LYS A 1 202 ? -1.641 1.349 16.925 1.00 95.12 202 LYS A C 1
ATOM 1668 O O . LYS A 1 202 ? -1.087 0.938 15.910 1.00 95.12 202 LYS A O 1
ATOM 1673 N N . CYS A 1 203 ? -1.562 2.624 17.306 1.00 96.44 203 CYS A N 1
ATOM 1674 C CA . CYS A 1 203 ? -0.777 3.627 16.586 1.00 96.44 203 CYS A CA 1
ATOM 1675 C C . CYS A 1 203 ? 0.723 3.301 16.592 1.00 96.44 203 CYS A C 1
ATOM 1677 O O . CYS A 1 203 ? 1.387 3.457 15.569 1.00 96.44 203 CYS A O 1
ATOM 1679 N N . HIS A 1 204 ? 1.267 2.845 17.722 1.00 96.62 204 HIS A N 1
ATOM 1680 C CA . HIS A 1 204 ? 2.664 2.427 17.819 1.00 96.62 204 HIS A CA 1
ATOM 1681 C C . HIS A 1 204 ? 2.956 1.229 16.904 1.00 96.62 204 HIS A C 1
ATOM 1683 O O . HIS A 1 204 ? 3.926 1.259 16.146 1.00 96.62 204 HIS A O 1
ATOM 1689 N N . GLN A 1 205 ? 2.080 0.223 16.912 1.00 96.12 205 GLN A N 1
ATOM 1690 C CA . GLN A 1 205 ? 2.186 -0.948 16.043 1.00 96.12 205 GLN A CA 1
ATOM 1691 C C . GLN A 1 205 ? 2.158 -0.556 14.556 1.00 96.12 205 GLN A C 1
ATOM 1693 O O . GLN A 1 205 ? 3.056 -0.935 13.806 1.00 96.12 205 GLN A O 1
ATOM 1698 N N . ALA A 1 206 ? 1.210 0.294 14.148 1.00 96.19 206 ALA A N 1
ATOM 1699 C CA . ALA A 1 206 ? 1.125 0.782 12.771 1.00 96.19 206 ALA A CA 1
ATOM 1700 C C . ALA A 1 206 ? 2.382 1.564 12.344 1.00 96.19 206 ALA A C 1
ATOM 1702 O O . ALA A 1 206 ? 2.860 1.412 11.222 1.00 96.19 206 ALA A O 1
ATOM 1703 N N . ARG A 1 207 ? 2.968 2.376 13.237 1.00 95.62 207 ARG A N 1
ATOM 1704 C CA . ARG A 1 207 ? 4.235 3.079 12.959 1.00 95.62 207 ARG A CA 1
ATOM 1705 C C . ARG A 1 207 ? 5.404 2.114 12.786 1.00 95.62 207 ARG A C 1
ATOM 1707 O O . ARG A 1 207 ? 6.248 2.343 11.923 1.00 95.62 207 ARG A O 1
ATOM 1714 N N . LYS A 1 208 ? 5.461 1.049 13.589 1.00 97.88 208 LYS A N 1
ATOM 1715 C CA . LYS A 1 208 ? 6.494 0.015 13.480 1.00 97.88 208 LYS A CA 1
ATOM 1716 C C . LYS A 1 208 ? 6.405 -0.713 12.138 1.00 97.88 208 LYS A C 1
ATOM 1718 O O . LYS A 1 208 ? 7.418 -0.854 11.459 1.00 97.88 208 LYS A O 1
ATOM 1723 N N . GLU A 1 209 ? 5.201 -1.110 11.735 1.00 97.25 209 GLU A N 1
ATOM 1724 C CA . GLU A 1 209 ? 4.952 -1.748 10.437 1.00 97.25 209 GLU A CA 1
ATOM 1725 C C . GLU A 1 209 ? 5.299 -0.813 9.275 1.00 97.25 209 GLU A C 1
ATOM 1727 O O . GLU A 1 209 ? 6.023 -1.200 8.362 1.00 97.25 209 GLU A O 1
ATOM 1732 N N . LEU A 1 210 ? 4.882 0.453 9.350 1.00 97.44 210 L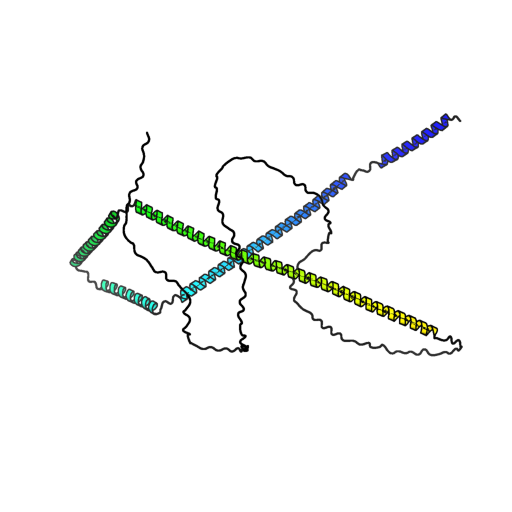EU A N 1
ATOM 1733 C CA . LEU A 1 210 ? 5.204 1.461 8.343 1.00 97.44 210 LEU A CA 1
ATOM 1734 C C . LEU A 1 210 ? 6.718 1.693 8.220 1.00 97.44 210 LEU A C 1
ATOM 1736 O O . LEU A 1 210 ? 7.231 1.805 7.109 1.00 97.44 210 LEU A O 1
ATOM 1740 N N . SER A 1 211 ? 7.445 1.729 9.341 1.00 97.62 211 SER A N 1
ATOM 1741 C CA . SER A 1 211 ? 8.911 1.815 9.343 1.00 97.62 211 SER A CA 1
ATOM 1742 C C . SER A 1 211 ? 9.548 0.614 8.634 1.00 97.62 211 SER A C 1
ATOM 1744 O O . SER A 1 211 ? 10.380 0.790 7.747 1.00 97.62 211 SER A O 1
ATOM 1746 N N . SER A 1 212 ? 9.091 -0.604 8.948 1.00 96.00 212 SER A N 1
ATOM 1747 C CA . SER A 1 212 ? 9.558 -1.829 8.289 1.00 96.00 212 SER A CA 1
ATOM 1748 C C . SER A 1 212 ? 9.300 -1.812 6.780 1.00 96.00 212 SER A C 1
ATOM 1750 O O . SER A 1 212 ? 10.162 -2.217 6.006 1.00 96.00 212 SER A O 1
ATOM 1752 N N . LEU A 1 213 ? 8.133 -1.324 6.352 1.00 96.62 213 LEU A N 1
ATOM 1753 C CA . LEU A 1 213 ? 7.787 -1.216 4.934 1.00 96.62 213 LEU A CA 1
ATOM 1754 C C . LEU A 1 213 ? 8.640 -0.174 4.205 1.00 96.62 213 LEU A C 1
ATOM 1756 O O . LEU A 1 213 ? 9.009 -0.399 3.057 1.00 96.62 213 LEU A O 1
ATOM 1760 N N . ARG A 1 214 ? 8.989 0.942 4.857 1.00 97.62 214 ARG A N 1
ATOM 1761 C CA . ARG A 1 214 ? 9.900 1.945 4.284 1.00 97.62 214 ARG A CA 1
ATOM 1762 C C . ARG A 1 214 ? 11.301 1.386 4.067 1.00 97.62 214 ARG A C 1
ATOM 1764 O O . ARG A 1 214 ? 11.871 1.618 3.006 1.00 97.62 214 ARG A O 1
ATOM 1771 N N . ILE A 1 215 ? 11.822 0.629 5.033 1.00 96.75 215 ILE A N 1
ATOM 1772 C CA . ILE A 1 215 ? 13.121 -0.043 4.899 1.00 96.75 215 ILE A CA 1
ATOM 1773 C C . ILE A 1 215 ? 13.069 -1.027 3.724 1.00 96.75 215 ILE A C 1
ATOM 1775 O O . ILE A 1 215 ? 13.857 -0.898 2.791 1.00 96.75 215 ILE A O 1
ATOM 1779 N N . ALA A 1 216 ? 12.065 -1.907 3.685 1.00 96.19 216 ALA A N 1
ATOM 1780 C CA . ALA A 1 216 ? 11.900 -2.867 2.593 1.00 96.19 216 ALA A CA 1
ATOM 1781 C C . ALA A 1 216 ? 11.727 -2.196 1.214 1.00 96.19 216 ALA A C 1
ATOM 1783 O O . ALA A 1 216 ? 12.221 -2.699 0.207 1.00 96.19 216 ALA A O 1
ATOM 1784 N N . ALA A 1 217 ? 11.036 -1.053 1.143 1.00 96.38 217 ALA A N 1
ATOM 1785 C CA . ALA A 1 217 ? 10.913 -0.279 -0.091 1.00 96.38 217 ALA A CA 1
ATOM 1786 C C . ALA A 1 217 ? 12.267 0.291 -0.540 1.00 96.38 217 ALA A C 1
ATOM 1788 O O . ALA A 1 217 ? 12.610 0.177 -1.714 1.00 96.38 217 ALA A O 1
ATOM 1789 N N . SER A 1 218 ? 13.058 0.834 0.392 1.00 97.38 218 SER A N 1
ATOM 1790 C CA . SER A 1 218 ? 14.399 1.347 0.087 1.00 97.38 218 SER A CA 1
ATOM 1791 C C . SER A 1 218 ? 15.369 0.246 -0.358 1.00 97.38 218 SER A C 1
ATOM 1793 O O . SER A 1 218 ? 16.156 0.458 -1.277 1.00 97.38 218 SER A O 1
ATOM 1795 N N . GLU A 1 219 ? 15.265 -0.956 0.217 1.00 96.62 219 GLU A N 1
ATOM 1796 C CA . GLU A 1 219 ? 16.059 -2.123 -0.188 1.00 96.62 219 GLU A CA 1
ATOM 1797 C C . GLU A 1 219 ? 15.703 -2.584 -1.606 1.00 96.62 219 GLU A C 1
ATOM 1799 O O . GLU A 1 219 ? 16.590 -2.897 -2.396 1.00 96.62 219 GLU A O 1
ATOM 1804 N N . ARG A 1 220 ? 14.413 -2.573 -1.969 1.00 94.69 220 ARG A N 1
ATOM 1805 C CA . ARG A 1 220 ? 13.974 -2.887 -3.340 1.00 94.69 220 ARG A CA 1
ATOM 1806 C C . ARG A 1 220 ? 14.484 -1.873 -4.353 1.00 94.69 220 ARG A C 1
ATOM 1808 O O . ARG A 1 220 ? 14.936 -2.265 -5.422 1.00 94.69 220 ARG A O 1
ATOM 1815 N N . GLU A 1 221 ? 14.439 -0.591 -4.012 1.00 96.19 221 GLU A N 1
ATOM 1816 C CA . GLU A 1 221 ? 14.950 0.473 -4.875 1.00 96.19 221 GLU A CA 1
ATOM 1817 C C . GLU A 1 221 ? 16.475 0.372 -5.058 1.00 96.19 221 GLU A C 1
ATOM 1819 O O . GLU A 1 221 ? 16.996 0.626 -6.142 1.00 96.19 221 GLU A O 1
ATOM 1824 N N . ALA A 1 222 ? 17.211 -0.029 -4.016 1.00 96.50 222 ALA A N 1
ATOM 1825 C CA . ALA A 1 222 ? 18.641 -0.315 -4.113 1.00 96.50 222 ALA A CA 1
ATOM 1826 C C . ALA A 1 222 ? 18.921 -1.538 -5.006 1.00 96.50 222 ALA A C 1
ATOM 1828 O O . ALA A 1 222 ? 19.772 -1.461 -5.891 1.00 96.50 222 ALA A O 1
ATOM 1829 N N . ALA A 1 223 ? 18.159 -2.622 -4.841 1.00 96.25 223 ALA A N 1
ATOM 1830 C CA . ALA A 1 223 ? 18.283 -3.820 -5.670 1.00 96.25 223 ALA A CA 1
ATOM 1831 C C . ALA A 1 223 ? 17.956 -3.550 -7.151 1.00 96.25 223 ALA A C 1
ATOM 1833 O O . ALA A 1 223 ? 18.623 -4.072 -8.043 1.00 96.25 223 ALA A O 1
ATOM 1834 N N . GLU A 1 224 ? 16.961 -2.704 -7.440 1.00 96.56 224 GLU A N 1
ATOM 1835 C CA . GLU A 1 224 ? 16.630 -2.302 -8.812 1.00 96.56 224 GLU A CA 1
ATOM 1836 C C . GLU A 1 224 ? 17.757 -1.481 -9.453 1.00 96.56 224 GLU A C 1
ATOM 1838 O O . GLU A 1 224 ? 18.102 -1.712 -10.616 1.00 96.56 224 GLU A O 1
ATOM 1843 N N . ARG A 1 225 ? 18.384 -0.570 -8.695 1.00 97.69 225 ARG A N 1
ATOM 1844 C CA . ARG A 1 225 ? 19.566 0.171 -9.165 1.00 97.69 225 ARG A CA 1
ATOM 1845 C C . ARG A 1 225 ? 20.733 -0.761 -9.476 1.00 97.69 225 ARG A C 1
ATOM 1847 O O . ARG A 1 225 ? 21.317 -0.641 -10.549 1.00 97.69 225 ARG A O 1
ATOM 1854 N N . GLU A 1 226 ? 21.032 -1.710 -8.593 1.00 96.38 226 GLU A N 1
ATOM 1855 C CA . GLU A 1 226 ? 22.098 -2.696 -8.812 1.00 96.38 226 GLU A CA 1
ATOM 1856 C C . GLU A 1 226 ? 21.821 -3.552 -10.059 1.00 96.38 226 GLU A C 1
ATOM 1858 O O . GLU A 1 226 ? 22.695 -3.724 -10.911 1.00 96.38 226 GLU A O 1
ATOM 1863 N N . ALA A 1 227 ? 20.580 -4.015 -10.241 1.00 96.44 227 ALA A N 1
ATOM 1864 C CA . ALA A 1 227 ? 20.181 -4.766 -11.429 1.00 96.44 227 ALA A CA 1
ATOM 1865 C C . ALA A 1 227 ? 20.301 -3.932 -12.720 1.00 96.44 227 ALA A C 1
ATOM 1867 O O . ALA A 1 227 ? 20.740 -4.439 -13.760 1.00 96.44 227 ALA A O 1
ATOM 1868 N N . ALA A 1 228 ? 19.943 -2.645 -12.672 1.00 97.12 228 ALA A N 1
ATOM 1869 C CA . ALA A 1 228 ? 20.094 -1.730 -13.800 1.00 97.12 228 ALA A CA 1
ATOM 1870 C C . ALA A 1 228 ? 21.573 -1.485 -14.148 1.00 97.12 228 ALA A C 1
ATOM 1872 O O . ALA A 1 228 ? 21.939 -1.475 -15.329 1.00 97.12 228 ALA A O 1
ATOM 1873 N N . GLU A 1 229 ? 22.440 -1.341 -13.145 1.00 98.00 229 GLU A N 1
ATOM 1874 C CA . GLU A 1 229 ? 23.885 -1.217 -13.336 1.00 98.00 229 GLU A CA 1
ATOM 1875 C C . GLU A 1 229 ? 24.500 -2.500 -13.901 1.00 98.00 229 GLU A C 1
ATOM 1877 O O . GLU A 1 229 ? 25.246 -2.430 -14.879 1.00 98.00 229 GLU A O 1
ATOM 1882 N N . ALA A 1 230 ? 24.122 -3.672 -13.385 1.00 97.44 230 ALA A N 1
ATOM 1883 C CA . ALA A 1 230 ? 24.551 -4.963 -13.920 1.00 97.44 230 ALA A CA 1
ATOM 1884 C C . ALA A 1 230 ? 24.144 -5.125 -15.395 1.00 97.44 230 ALA A C 1
ATOM 1886 O O . ALA A 1 230 ? 24.954 -5.519 -16.238 1.00 97.44 230 ALA A O 1
ATOM 1887 N N . LYS A 1 231 ? 22.915 -4.728 -15.754 1.00 98.12 231 LYS A N 1
ATOM 1888 C CA . LYS A 1 231 ? 22.453 -4.721 -17.150 1.00 98.12 231 LYS A CA 1
ATOM 1889 C C . LYS A 1 231 ? 23.276 -3.769 -18.021 1.00 98.12 231 LYS A C 1
ATOM 1891 O O . LYS A 1 231 ? 23.629 -4.121 -19.148 1.00 98.12 231 LYS A O 1
ATOM 1896 N N . ARG A 1 232 ? 23.618 -2.581 -17.512 1.00 97.94 232 ARG A N 1
ATOM 1897 C CA . ARG A 1 232 ? 24.482 -1.617 -18.213 1.00 97.94 232 ARG A CA 1
ATOM 1898 C C . ARG A 1 232 ? 25.888 -2.179 -18.430 1.00 97.94 232 ARG A C 1
ATOM 1900 O O . ARG A 1 232 ? 26.433 -2.020 -19.521 1.00 97.94 232 ARG A O 1
ATOM 1907 N N . GLN A 1 233 ? 26.452 -2.859 -17.434 1.00 98.00 233 GLN A N 1
ATOM 1908 C CA . GLN A 1 233 ? 27.754 -3.521 -17.543 1.00 98.00 233 GLN A CA 1
ATOM 1909 C C . GLN A 1 233 ? 27.728 -4.656 -18.573 1.00 98.00 233 GLN A C 1
ATOM 1911 O O . GLN A 1 233 ? 28.621 -4.720 -19.416 1.00 98.00 233 GLN A O 1
ATOM 1916 N N . LEU A 1 234 ? 26.682 -5.489 -18.584 1.00 97.94 234 LEU A N 1
ATOM 1917 C CA . LEU A 1 234 ? 26.505 -6.533 -19.601 1.00 97.94 234 LEU A CA 1
ATOM 1918 C C . LEU A 1 234 ? 26.408 -5.952 -21.016 1.00 97.94 234 LEU A C 1
ATOM 1920 O O . LEU A 1 234 ? 27.068 -6.444 -21.932 1.00 97.94 234 LEU A O 1
ATOM 1924 N N . MET A 1 235 ? 25.642 -4.873 -21.205 1.00 98.25 235 MET A N 1
ATOM 1925 C CA . MET A 1 235 ? 25.575 -4.182 -22.497 1.00 98.25 235 MET A CA 1
ATOM 1926 C C . MET A 1 235 ? 26.941 -3.621 -22.913 1.00 98.25 235 MET A C 1
ATOM 1928 O O . MET A 1 235 ? 27.349 -3.793 -24.061 1.00 98.25 235 MET A O 1
ATOM 1932 N N . ALA A 1 236 ? 27.677 -2.999 -21.988 1.00 98.38 236 ALA A N 1
ATOM 1933 C CA . ALA A 1 236 ? 29.018 -2.487 -22.260 1.00 98.38 236 ALA A CA 1
ATOM 1934 C C . ALA A 1 236 ? 29.995 -3.612 -22.650 1.00 98.38 236 ALA A C 1
ATOM 1936 O O . ALA A 1 236 ? 30.710 -3.489 -23.647 1.00 98.38 236 ALA A O 1
ATOM 1937 N N . ALA A 1 237 ? 29.979 -4.733 -21.925 1.00 97.88 237 ALA A N 1
ATOM 1938 C CA . ALA A 1 237 ? 30.788 -5.908 -22.234 1.00 97.88 237 ALA A CA 1
ATOM 1939 C C . ALA A 1 237 ? 30.453 -6.480 -23.622 1.00 97.88 237 ALA A C 1
ATOM 1941 O O . ALA A 1 237 ? 31.362 -6.766 -24.404 1.00 97.88 237 ALA A O 1
ATOM 1942 N N . SER A 1 238 ? 29.165 -6.559 -23.974 1.00 98.25 238 SER A N 1
ATOM 1943 C CA . SER A 1 238 ? 28.718 -7.008 -25.297 1.00 98.25 238 SER A CA 1
ATOM 1944 C C . SER A 1 238 ? 29.258 -6.120 -26.424 1.00 98.25 238 SER A C 1
ATOM 1946 O O . SER A 1 238 ? 29.700 -6.640 -27.449 1.00 98.25 238 SER A O 1
ATOM 1948 N N . VAL A 1 239 ? 29.261 -4.793 -26.246 1.00 98.50 239 VAL A N 1
ATOM 1949 C CA . VAL A 1 239 ? 29.801 -3.843 -27.238 1.00 98.50 239 VAL A CA 1
ATOM 1950 C C . VAL A 1 239 ? 31.313 -4.008 -27.399 1.00 98.50 239 VAL A C 1
ATOM 1952 O O . VAL A 1 239 ? 31.830 -4.017 -28.521 1.00 98.50 239 VAL A O 1
ATOM 1955 N N . ILE A 1 240 ? 32.040 -4.179 -26.291 1.00 98.00 240 ILE A N 1
ATOM 1956 C CA . ILE A 1 240 ? 33.484 -4.438 -26.328 1.00 98.00 240 ILE A CA 1
ATOM 1957 C C . ILE A 1 240 ? 33.752 -5.742 -27.087 1.00 98.00 240 ILE A C 1
ATOM 1959 O O . ILE A 1 240 ? 34.567 -5.750 -28.012 1.00 98.00 240 ILE A O 1
ATOM 1963 N N . GLN A 1 241 ? 33.019 -6.813 -26.778 1.00 97.81 241 GLN 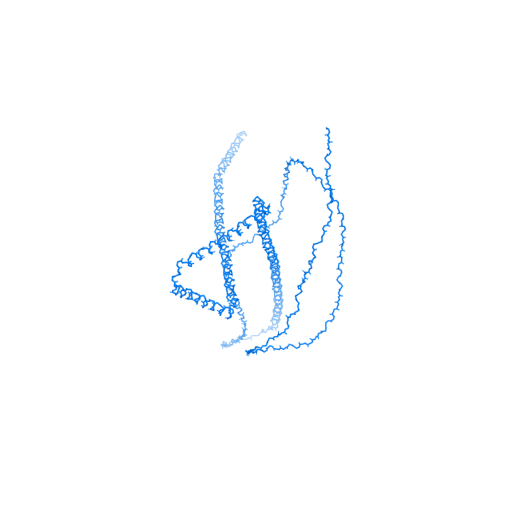A N 1
ATOM 1964 C CA . GLN A 1 241 ? 33.180 -8.110 -27.430 1.00 97.81 241 GLN A CA 1
ATOM 1965 C C . GLN A 1 241 ? 32.886 -8.046 -28.937 1.00 97.81 241 GLN A C 1
ATOM 1967 O O . GLN A 1 241 ? 33.674 -8.562 -29.733 1.00 97.81 241 GLN A O 1
ATOM 1972 N N . SER A 1 242 ? 31.802 -7.387 -29.362 1.00 98.06 242 SER A N 1
ATOM 1973 C CA . SER A 1 242 ? 31.495 -7.229 -30.791 1.00 98.06 242 SER A CA 1
ATOM 1974 C C . SER A 1 242 ? 32.556 -6.397 -31.515 1.00 98.06 242 SER A C 1
ATOM 1976 O O . SER A 1 242 ? 32.941 -6.722 -32.640 1.00 98.06 242 SER A O 1
ATOM 1978 N N . SER A 1 243 ? 33.082 -5.353 -30.866 1.00 98.25 243 SER A N 1
ATOM 1979 C CA . SER A 1 243 ? 34.159 -4.534 -31.431 1.00 98.25 243 SER A CA 1
ATOM 1980 C C . SER A 1 243 ? 35.460 -5.328 -31.597 1.00 98.25 243 SER A C 1
ATOM 1982 O O . SER A 1 243 ? 36.134 -5.199 -32.622 1.00 98.25 243 SER A O 1
ATOM 1984 N N . TRP A 1 244 ? 35.786 -6.193 -30.633 1.00 98.56 244 TRP A N 1
ATOM 1985 C CA . TRP A 1 244 ? 36.951 -7.068 -30.688 1.00 98.56 244 TRP A CA 1
ATOM 1986 C C . TRP A 1 244 ? 36.820 -8.097 -31.814 1.00 98.56 244 TRP A C 1
ATOM 1988 O O . TRP A 1 244 ? 37.721 -8.189 -32.647 1.00 98.56 244 TRP A O 1
ATOM 1998 N N . LYS A 1 245 ? 35.663 -8.767 -31.928 1.00 98.12 245 LYS A N 1
ATOM 1999 C CA . LYS A 1 245 ? 35.373 -9.698 -33.035 1.00 98.12 245 LYS A CA 1
ATOM 2000 C C . LYS A 1 245 ? 35.494 -9.015 -34.403 1.00 98.12 245 LYS A C 1
ATOM 2002 O O . LYS A 1 245 ? 36.109 -9.558 -35.313 1.00 98.12 245 LYS A O 1
ATOM 2007 N N . CYS A 1 246 ? 34.985 -7.788 -34.542 1.00 98.12 246 CYS A N 1
ATOM 2008 C CA . CYS A 1 246 ? 35.124 -7.007 -35.776 1.00 98.12 246 CYS A CA 1
ATOM 2009 C C . CYS A 1 246 ? 36.592 -6.671 -36.094 1.00 98.12 246 CYS A C 1
ATOM 2011 O O . CYS A 1 246 ? 37.024 -6.783 -37.241 1.00 98.12 246 CYS A O 1
ATOM 2013 N N . ARG A 1 247 ? 37.393 -6.292 -35.087 1.00 98.31 247 ARG A N 1
ATOM 2014 C CA . ARG A 1 247 ? 38.838 -6.068 -35.270 1.00 98.31 247 ARG A CA 1
ATOM 2015 C C . ARG A 1 247 ? 39.561 -7.349 -35.683 1.00 98.31 247 ARG A C 1
ATOM 2017 O O . ARG A 1 247 ? 40.440 -7.273 -36.536 1.00 98.31 247 ARG A O 1
ATOM 2024 N N . GLN A 1 248 ? 39.199 -8.493 -35.108 1.00 98.00 248 GLN A N 1
ATOM 2025 C CA . GLN A 1 248 ? 39.768 -9.789 -35.475 1.00 98.00 248 GLN A CA 1
ATOM 2026 C C . GLN A 1 248 ? 39.446 -10.149 -36.931 1.00 98.00 248 GLN A C 1
ATOM 2028 O O . GLN A 1 248 ? 40.370 -10.374 -37.707 1.00 98.00 248 GLN A O 1
ATOM 2033 N N . ALA A 1 249 ? 38.176 -10.064 -37.339 1.00 98.06 249 ALA A N 1
ATOM 2034 C CA . ALA A 1 249 ? 37.765 -10.314 -38.722 1.00 98.06 249 ALA A CA 1
ATOM 2035 C C . ALA A 1 249 ? 38.489 -9.394 -39.726 1.00 98.06 249 ALA A C 1
ATOM 2037 O O . ALA A 1 249 ? 38.891 -9.821 -40.803 1.00 98.06 249 ALA A O 1
ATOM 2038 N N . ARG A 1 250 ? 38.723 -8.122 -39.368 1.00 97.75 250 ARG A N 1
ATOM 2039 C CA . ARG A 1 250 ? 39.510 -7.195 -40.204 1.00 97.75 250 ARG A CA 1
ATOM 2040 C C . ARG A 1 250 ? 40.975 -7.610 -40.338 1.00 97.75 250 ARG A C 1
ATOM 2042 O O . ARG A 1 250 ? 41.541 -7.432 -41.413 1.00 97.75 250 ARG A O 1
ATOM 2049 N N . LYS A 1 251 ? 41.591 -8.132 -39.272 1.00 98.38 251 LYS A N 1
ATOM 2050 C CA . LYS A 1 251 ? 42.966 -8.652 -39.329 1.00 98.38 251 LYS A CA 1
ATOM 2051 C C . LYS A 1 251 ? 43.046 -9.856 -40.261 1.00 98.38 251 LYS A C 1
ATOM 2053 O O . LYS A 1 251 ? 43.882 -9.853 -41.154 1.00 98.38 251 LYS A O 1
ATOM 2058 N N . GLU A 1 252 ? 42.134 -10.813 -40.110 1.00 98.00 252 GLU A N 1
ATOM 2059 C CA . GLU A 1 252 ? 42.056 -12.004 -40.964 1.00 98.00 252 GLU A CA 1
ATOM 2060 C C . GLU A 1 252 ? 41.839 -11.627 -42.438 1.00 98.00 252 GLU A C 1
ATOM 2062 O O . GLU A 1 252 ? 42.575 -12.087 -43.306 1.00 98.00 252 GLU A O 1
ATOM 2067 N N . LEU A 1 253 ? 40.919 -10.698 -42.727 1.00 98.06 253 LEU A N 1
ATOM 2068 C CA . LEU A 1 253 ? 40.717 -10.177 -44.085 1.00 98.06 253 LEU A CA 1
ATOM 2069 C C . LEU A 1 253 ? 41.970 -9.498 -44.656 1.00 98.06 253 LEU A C 1
ATOM 2071 O O . LEU A 1 253 ? 42.248 -9.636 -45.845 1.00 98.06 253 LEU A O 1
ATOM 2075 N N . SER A 1 254 ? 42.728 -8.761 -43.840 1.00 98.19 254 SER A N 1
ATOM 2076 C CA . SER A 1 254 ? 43.987 -8.149 -44.279 1.00 98.19 254 SER A CA 1
ATOM 2077 C C . SER A 1 254 ? 45.044 -9.207 -44.596 1.00 98.19 254 SER A C 1
ATOM 2079 O O . SER A 1 254 ? 45.709 -9.094 -45.621 1.00 98.19 254 SER A O 1
ATOM 2081 N N . SER A 1 255 ? 45.175 -10.242 -43.761 1.00 97.75 255 SER A N 1
ATOM 2082 C CA . SER A 1 255 ? 46.075 -11.373 -44.011 1.00 97.75 255 SER A CA 1
ATOM 2083 C C . SER A 1 255 ? 45.706 -12.120 -45.294 1.00 97.75 255 SER A C 1
ATOM 2085 O O . SER A 1 255 ? 46.585 -12.414 -46.097 1.00 97.75 255 SER A O 1
ATOM 2087 N N . LEU A 1 256 ? 44.412 -12.358 -45.538 1.00 97.62 256 LEU A N 1
ATOM 2088 C CA . LEU A 1 256 ? 43.933 -12.992 -46.771 1.00 97.62 256 LEU A CA 1
ATOM 2089 C C . LEU A 1 256 ? 44.196 -12.137 -48.015 1.00 97.62 256 LEU A C 1
ATOM 2091 O O . LEU A 1 256 ? 44.540 -12.682 -49.057 1.00 97.62 256 LEU A O 1
ATOM 2095 N N . ARG A 1 257 ? 44.069 -10.807 -47.923 1.00 98.06 257 ARG A N 1
ATOM 2096 C CA . ARG A 1 257 ? 44.402 -9.896 -49.033 1.00 98.06 257 ARG A CA 1
ATOM 2097 C C . ARG A 1 257 ? 45.887 -9.918 -49.375 1.00 98.06 257 ARG A C 1
ATOM 2099 O O . ARG A 1 257 ? 46.215 -9.935 -50.554 1.00 98.06 257 ARG A O 1
ATOM 2106 N N . ILE A 1 258 ? 46.757 -9.943 -48.364 1.00 97.62 258 ILE A N 1
ATOM 2107 C CA . ILE A 1 258 ? 48.207 -10.069 -48.566 1.00 97.62 258 ILE A CA 1
ATOM 2108 C C . ILE A 1 258 ? 48.517 -11.413 -49.237 1.00 97.62 258 ILE A C 1
ATOM 2110 O O . ILE A 1 258 ? 49.123 -11.428 -50.304 1.00 97.62 258 ILE A O 1
ATOM 2114 N N . ALA A 1 259 ? 47.994 -12.521 -48.704 1.00 97.12 259 ALA A N 1
ATOM 2115 C CA . ALA A 1 259 ? 48.187 -13.848 -49.290 1.00 97.12 259 ALA A CA 1
ATOM 2116 C C . ALA A 1 259 ? 47.639 -13.957 -50.727 1.00 97.12 259 ALA A C 1
ATOM 2118 O O . ALA A 1 259 ? 48.237 -14.614 -51.575 1.00 97.12 259 ALA A O 1
ATOM 2119 N N . ALA A 1 260 ? 46.510 -13.307 -51.029 1.00 96.69 260 ALA A N 1
ATOM 2120 C CA . ALA A 1 260 ? 45.974 -13.241 -52.387 1.00 96.69 260 ALA A CA 1
ATOM 2121 C C . ALA A 1 260 ? 46.896 -12.447 -53.326 1.00 96.69 260 ALA A C 1
ATOM 2123 O O . ALA A 1 260 ? 47.156 -12.903 -54.434 1.00 96.69 260 ALA A O 1
ATOM 2124 N N . SER A 1 261 ? 47.438 -11.310 -52.873 1.00 96.88 261 SER A N 1
ATOM 2125 C CA . SER A 1 261 ? 48.394 -10.527 -53.666 1.00 96.88 261 SER A CA 1
ATOM 2126 C C . SER A 1 261 ? 49.719 -11.259 -53.905 1.00 96.88 261 SER A C 1
ATOM 2128 O O . SER A 1 261 ? 50.286 -11.147 -54.986 1.00 96.88 261 SER A O 1
ATOM 2130 N N . GLU A 1 262 ? 50.190 -12.055 -52.940 1.00 96.94 262 GLU A N 1
ATOM 2131 C CA . GLU A 1 262 ? 51.373 -12.914 -53.099 1.00 96.94 262 GLU A CA 1
ATOM 2132 C C . GLU A 1 262 ? 51.124 -14.027 -54.126 1.00 96.94 262 GLU A C 1
ATOM 2134 O O . GLU A 1 262 ? 51.993 -14.306 -54.948 1.00 96.94 262 GLU A O 1
ATOM 2139 N N . ARG A 1 263 ? 49.925 -14.628 -54.132 1.00 95.62 263 ARG A N 1
ATOM 2140 C CA . ARG A 1 263 ? 49.533 -15.617 -55.150 1.00 95.62 263 ARG A CA 1
ATOM 2141 C C . ARG A 1 263 ? 49.447 -15.009 -56.545 1.00 95.62 263 ARG A C 1
ATOM 2143 O O . ARG A 1 263 ? 49.938 -15.620 -57.481 1.00 95.62 263 ARG A O 1
ATOM 2150 N N . GLU A 1 264 ? 48.866 -13.818 -56.677 1.00 96.06 264 GLU A N 1
ATOM 2151 C CA . GLU A 1 264 ? 48.803 -13.110 -57.960 1.00 96.06 264 GLU A CA 1
ATOM 2152 C C . GLU A 1 264 ? 50.209 -12.751 -58.471 1.00 96.06 264 GLU A C 1
ATOM 2154 O O . GLU A 1 264 ? 50.488 -12.886 -59.660 1.00 96.06 264 GLU A O 1
ATOM 2159 N N . ALA A 1 265 ? 51.123 -12.344 -57.583 1.00 95.12 265 ALA A N 1
ATOM 2160 C CA . ALA A 1 265 ? 52.520 -12.105 -57.942 1.00 95.12 265 ALA A CA 1
ATOM 2161 C C . ALA A 1 265 ? 53.223 -13.392 -58.408 1.00 95.12 265 ALA A C 1
ATOM 2163 O O . ALA A 1 265 ? 53.878 -13.377 -59.448 1.00 95.12 265 ALA A O 1
ATOM 2164 N N . ALA A 1 266 ? 53.031 -14.506 -57.694 1.00 94.56 266 ALA A N 1
ATOM 2165 C CA . ALA A 1 266 ? 53.588 -15.805 -58.073 1.00 94.56 266 ALA A CA 1
ATOM 2166 C C . ALA A 1 266 ? 53.006 -16.337 -59.397 1.00 94.56 266 ALA A C 1
ATOM 2168 O O . ALA A 1 266 ? 53.728 -16.930 -60.193 1.00 94.56 266 ALA A O 1
ATOM 2169 N N . GLU A 1 267 ? 51.715 -16.114 -59.665 1.00 93.38 267 GLU A N 1
ATOM 2170 C CA . GLU A 1 267 ? 51.077 -16.486 -60.935 1.00 93.38 267 GLU A CA 1
ATOM 2171 C C . GLU A 1 267 ? 51.630 -15.668 -62.108 1.00 93.38 267 GLU A C 1
ATOM 2173 O O . GLU A 1 267 ? 51.883 -16.223 -63.176 1.00 93.38 267 GLU A O 1
ATOM 2178 N N . ARG A 1 268 ? 51.885 -14.367 -61.909 1.00 92.31 268 ARG A N 1
ATOM 2179 C CA . ARG A 1 268 ? 52.536 -13.522 -62.922 1.00 92.31 268 ARG A CA 1
ATOM 2180 C C . ARG A 1 268 ? 53.972 -13.958 -63.203 1.00 92.31 268 ARG A C 1
ATOM 2182 O O . ARG A 1 268 ? 54.344 -14.036 -64.366 1.00 92.31 268 ARG A O 1
ATOM 2189 N N . GLU A 1 269 ? 54.744 -14.287 -62.171 1.00 92.12 269 GLU A N 1
ATOM 2190 C CA . GLU A 1 269 ? 56.103 -14.823 -62.330 1.00 92.12 269 GLU A CA 1
ATOM 2191 C C . GLU A 1 269 ? 56.088 -16.171 -63.071 1.00 92.12 269 GLU A C 1
ATOM 2193 O O . GLU A 1 269 ? 56.873 -16.388 -63.991 1.00 92.12 269 GLU A O 1
ATOM 2198 N N . ALA A 1 270 ? 55.139 -17.057 -62.747 1.00 89.50 270 ALA A N 1
ATOM 2199 C CA . ALA A 1 270 ? 54.962 -18.323 -63.457 1.00 89.50 270 ALA A CA 1
ATOM 2200 C C . ALA A 1 270 ? 54.524 -18.133 -64.922 1.00 89.50 270 ALA A C 1
ATOM 2202 O O . ALA A 1 270 ? 54.898 -18.934 -65.779 1.00 89.50 270 ALA A O 1
ATOM 2203 N N . ALA A 1 271 ? 53.734 -17.096 -65.218 1.00 88.31 271 ALA A N 1
ATOM 2204 C CA . ALA A 1 271 ? 53.345 -16.746 -66.581 1.00 88.31 271 ALA A CA 1
ATOM 2205 C C . ALA A 1 271 ? 54.519 -16.171 -67.391 1.00 88.31 271 ALA A C 1
ATOM 2207 O O . ALA A 1 271 ? 54.652 -16.514 -68.560 1.00 88.31 271 ALA A O 1
ATOM 2208 N N . GLU A 1 272 ? 55.385 -15.359 -66.779 1.00 86.31 272 GLU A N 1
ATOM 2209 C CA . GLU A 1 272 ? 56.612 -14.841 -67.406 1.00 86.31 272 GLU A CA 1
ATOM 2210 C C . GLU A 1 272 ? 57.663 -15.944 -67.622 1.00 86.31 272 GLU A C 1
ATOM 2212 O O . GLU A 1 272 ? 58.401 -15.924 -68.602 1.00 86.31 272 GLU A O 1
ATOM 2217 N N . ALA A 1 273 ? 57.698 -16.955 -66.749 1.00 82.88 273 ALA A N 1
ATOM 2218 C CA . ALA A 1 273 ? 58.599 -18.098 -66.867 1.00 82.88 273 ALA A CA 1
ATOM 2219 C C . ALA A 1 273 ? 58.173 -19.141 -67.920 1.00 82.88 273 ALA A C 1
ATOM 2221 O O . ALA A 1 273 ? 58.889 -20.130 -68.091 1.00 82.88 273 ALA A O 1
ATOM 2222 N N . LYS A 1 274 ? 57.039 -18.967 -68.619 1.00 75.38 274 LYS A N 1
ATOM 2223 C CA . LYS A 1 274 ? 56.707 -19.805 -69.780 1.00 75.38 274 LYS A CA 1
ATOM 2224 C C . LYS A 1 274 ? 57.550 -19.339 -70.971 1.00 75.38 274 LYS A C 1
ATOM 2226 O O . LYS A 1 274 ? 57.310 -18.242 -71.467 1.00 75.38 274 LYS A O 1
ATOM 2231 N N . PRO A 1 275 ? 58.535 -20.133 -71.424 1.00 62.91 275 PRO A N 1
ATOM 2232 C CA . PRO A 1 275 ? 59.306 -19.775 -72.602 1.00 62.91 275 PRO A CA 1
ATOM 2233 C C . PRO A 1 275 ? 58.373 -19.762 -73.817 1.00 62.91 275 PRO A C 1
ATOM 2235 O O . PRO A 1 275 ? 57.619 -20.716 -74.008 1.00 62.91 275 PRO A O 1
ATOM 2238 N N . ASP A 1 276 ? 58.440 -18.697 -74.619 1.00 61.22 276 ASP A N 1
ATOM 2239 C CA . ASP A 1 276 ? 57.917 -18.663 -75.989 1.00 61.22 276 ASP A CA 1
ATOM 2240 C C . ASP A 1 276 ? 58.621 -19.769 -76.789 1.00 61.22 276 ASP A C 1
ATOM 2242 O O . ASP A 1 276 ? 59.685 -19.569 -77.376 1.00 61.22 276 ASP A O 1
ATOM 2246 N N . SER A 1 277 ? 58.075 -20.982 -76.743 1.00 56.28 277 SER A N 1
ATOM 2247 C CA . SER A 1 277 ? 58.391 -22.027 -77.704 1.00 56.28 277 SER A CA 1
ATOM 2248 C C . SER A 1 277 ? 57.473 -21.828 -78.908 1.00 56.28 277 SER A C 1
ATOM 2250 O O . SER A 1 277 ? 56.427 -22.469 -79.008 1.00 56.28 277 SER A O 1
ATOM 2252 N N . ASP A 1 278 ? 57.852 -20.885 -79.772 1.00 55.38 278 ASP A N 1
ATOM 2253 C CA . ASP A 1 278 ? 57.454 -20.881 -81.178 1.00 55.38 278 ASP A CA 1
ATOM 2254 C C . ASP A 1 278 ? 58.092 -22.114 -81.828 1.00 55.38 278 ASP A C 1
ATOM 2256 O O . ASP A 1 278 ? 59.259 -22.069 -82.200 1.00 55.38 278 ASP A O 1
ATOM 2260 N N . ASP A 1 279 ? 57.366 -23.224 -81.910 1.00 51.22 279 ASP A N 1
ATOM 2261 C CA . ASP A 1 279 ? 57.635 -24.255 -82.909 1.00 51.22 279 ASP A CA 1
ATOM 2262 C C . ASP A 1 279 ? 56.328 -24.975 -83.249 1.00 51.22 279 ASP A C 1
ATOM 2264 O O . ASP A 1 279 ? 55.541 -25.365 -82.381 1.00 51.22 279 ASP A O 1
ATOM 2268 N N . ASP A 1 280 ? 56.121 -25.054 -84.556 1.00 51.53 280 ASP A N 1
ATOM 2269 C CA . ASP A 1 280 ? 55.018 -25.657 -85.277 1.00 51.53 280 ASP A CA 1
ATOM 2270 C C . ASP A 1 280 ? 54.747 -27.107 -84.837 1.00 51.53 280 ASP A C 1
ATOM 2272 O O . ASP A 1 280 ? 55.669 -27.858 -84.533 1.00 51.53 280 ASP A O 1
ATOM 2276 N N . ASP A 1 281 ? 53.476 -27.512 -84.817 1.00 46.22 281 ASP A N 1
ATOM 2277 C CA . ASP A 1 281 ? 52.986 -28.582 -85.694 1.00 46.22 281 ASP A CA 1
ATOM 2278 C C . ASP A 1 281 ? 51.517 -28.903 -85.383 1.00 46.22 281 ASP A C 1
ATOM 2280 O O . ASP A 1 281 ? 51.099 -29.141 -84.245 1.00 46.22 281 ASP A O 1
ATOM 2284 N N . ASP A 1 282 ? 50.732 -28.870 -86.458 1.00 53.66 282 ASP A N 1
ATOM 2285 C CA . ASP A 1 282 ? 49.400 -29.438 -86.566 1.00 53.66 282 ASP A CA 1
ATOM 2286 C C . ASP A 1 282 ? 49.413 -30.897 -86.099 1.00 53.66 282 ASP A C 1
ATOM 2288 O O . ASP A 1 282 ? 50.094 -31.713 -86.706 1.00 53.66 282 ASP A O 1
ATOM 2292 N N . ASP A 1 283 ? 48.599 -31.255 -85.106 1.00 45.12 283 ASP A N 1
ATOM 2293 C CA . ASP A 1 283 ? 48.036 -32.602 -85.052 1.00 45.12 283 ASP A CA 1
ATOM 2294 C C . ASP A 1 283 ? 46.702 -32.622 -84.295 1.00 45.12 283 ASP A C 1
ATOM 2296 O O . ASP A 1 283 ? 46.581 -32.426 -83.083 1.00 45.12 283 ASP A O 1
ATOM 2300 N N . GLU A 1 284 ? 45.672 -32.863 -85.099 1.00 51.47 284 GLU A N 1
ATOM 2301 C CA . GLU A 1 284 ? 44.432 -33.546 -84.761 1.00 51.47 284 GLU A CA 1
ATOM 2302 C C . GLU A 1 284 ? 44.607 -34.570 -83.626 1.00 51.47 284 GLU A C 1
ATOM 2304 O O . GLU A 1 284 ? 45.389 -35.511 -83.741 1.00 51.47 284 GLU A O 1
ATOM 2309 N N . ALA A 1 285 ? 43.791 -34.466 -82.574 1.00 47.91 285 ALA A N 1
ATOM 2310 C CA . ALA A 1 285 ? 42.816 -35.505 -82.225 1.00 47.91 285 ALA A CA 1
ATOM 2311 C C . ALA A 1 285 ? 42.433 -35.519 -80.739 1.00 47.91 285 ALA A C 1
ATOM 2313 O O . ALA A 1 285 ? 43.231 -35.359 -79.819 1.00 47.91 285 ALA A O 1
ATOM 2314 N N . SER A 1 286 ? 41.184 -35.942 -80.556 1.00 47.66 286 SER A N 1
ATOM 2315 C CA . SER A 1 286 ? 40.628 -36.600 -79.373 1.00 47.66 286 SER A CA 1
ATOM 2316 C C . SER A 1 286 ? 40.145 -35.695 -78.238 1.00 47.66 286 SER A C 1
ATOM 2318 O O . SER A 1 286 ? 40.683 -35.599 -77.142 1.00 47.66 286 SER A O 1
ATOM 2320 N N . PHE A 1 287 ? 38.967 -35.138 -78.511 1.00 50.50 287 PHE A N 1
ATOM 2321 C CA . PHE A 1 287 ? 37.825 -35.186 -77.603 1.00 50.50 287 PHE A CA 1
ATOM 2322 C C . PHE A 1 287 ? 37.775 -36.543 -76.867 1.00 50.50 287 PHE A C 1
ATOM 2324 O O . PHE A 1 287 ? 37.311 -37.538 -77.426 1.00 50.50 287 PHE A O 1
ATOM 2331 N N . VAL A 1 288 ? 38.283 -36.592 -75.633 1.00 48.53 288 VAL A N 1
ATOM 2332 C CA . VAL A 1 288 ? 38.039 -37.698 -74.701 1.00 48.53 288 VAL A CA 1
ATOM 2333 C C . VAL A 1 288 ? 37.248 -37.159 -73.521 1.00 48.53 288 VAL A C 1
ATOM 2335 O O . VAL A 1 288 ? 37.724 -36.379 -72.701 1.00 48.53 288 VAL A O 1
ATOM 2338 N N . ASP A 1 289 ? 35.997 -37.591 -73.527 1.00 53.25 289 ASP A N 1
ATOM 2339 C CA . ASP A 1 289 ? 35.007 -37.571 -72.467 1.00 53.25 289 ASP A CA 1
ATOM 2340 C C . ASP A 1 289 ? 35.601 -38.136 -71.161 1.00 53.25 289 ASP A C 1
ATOM 2342 O O . ASP A 1 289 ? 35.996 -39.301 -71.098 1.00 53.25 289 ASP A O 1
ATOM 2346 N N . ALA A 1 290 ? 35.693 -37.297 -70.128 1.00 54.12 290 ALA A N 1
ATOM 2347 C CA . ALA A 1 290 ? 36.069 -37.689 -68.774 1.00 54.12 290 ALA A CA 1
ATOM 2348 C C . ALA A 1 290 ? 35.070 -37.072 -67.786 1.00 54.12 290 ALA A C 1
ATOM 2350 O O . ALA A 1 290 ? 35.256 -35.992 -67.226 1.00 54.12 290 ALA A O 1
ATOM 2351 N N . HIS A 1 291 ? 33.965 -37.797 -67.614 1.00 55.12 291 HIS A N 1
ATOM 2352 C CA . HIS A 1 291 ? 33.293 -37.946 -66.327 1.00 55.12 291 HIS A CA 1
ATOM 2353 C C . HIS A 1 291 ? 34.317 -38.277 -65.217 1.00 55.12 291 HIS A C 1
ATOM 2355 O O . HIS A 1 291 ? 35.330 -38.896 -65.515 1.00 55.12 291 HIS A O 1
ATOM 2361 N N . GLU A 1 292 ? 33.978 -37.969 -63.954 1.00 51.62 292 GLU A N 1
ATOM 2362 C CA . GLU A 1 292 ? 34.764 -38.188 -62.711 1.00 51.62 292 GLU A CA 1
ATOM 2363 C C . GLU A 1 292 ? 35.691 -37.005 -62.356 1.00 51.62 292 GLU A C 1
ATOM 2365 O O . GLU A 1 292 ? 36.466 -36.537 -63.170 1.00 51.62 292 GLU A O 1
ATOM 2370 N N . VAL A 1 293 ? 35.694 -36.389 -61.171 1.00 52.19 293 VAL A N 1
ATOM 2371 C CA . VAL A 1 293 ? 35.287 -36.776 -59.817 1.00 52.19 293 VAL A CA 1
ATOM 2372 C C . VAL A 1 293 ? 34.852 -35.490 -59.097 1.00 52.19 293 VAL A C 1
ATOM 2374 O O . VAL A 1 293 ? 35.634 -34.547 -58.982 1.00 52.19 293 VAL A O 1
ATOM 2377 N N . LEU A 1 294 ? 33.623 -35.439 -58.579 1.00 50.41 294 LEU A N 1
ATOM 2378 C CA . LEU A 1 294 ? 33.255 -34.456 -57.554 1.00 50.41 294 LEU A CA 1
ATOM 2379 C C . LEU A 1 294 ? 33.962 -34.854 -56.250 1.00 50.41 294 LEU A C 1
ATOM 2381 O O . LEU A 1 294 ? 33.719 -35.965 -55.777 1.00 50.41 294 LEU A O 1
ATOM 2385 N N . PRO A 1 295 ? 34.802 -34.003 -55.633 1.00 52.06 295 PRO A N 1
ATOM 2386 C CA . PRO A 1 295 ? 35.297 -34.295 -54.303 1.00 52.06 295 PRO A CA 1
ATOM 2387 C C . PRO A 1 295 ? 34.131 -34.163 -53.321 1.00 52.06 295 PRO A C 1
ATOM 2389 O O . PRO A 1 295 ? 33.553 -33.095 -53.118 1.00 52.06 295 PRO A O 1
ATOM 2392 N N . GLU A 1 296 ? 33.785 -35.300 -52.734 1.00 55.44 296 GLU A N 1
ATOM 2393 C CA . GLU A 1 296 ? 32.890 -35.479 -51.604 1.00 55.44 296 GLU A CA 1
ATOM 2394 C C . GLU A 1 296 ? 33.508 -34.781 -50.377 1.00 55.44 296 GLU A C 1
ATOM 2396 O O . GLU A 1 296 ? 34.183 -35.384 -49.545 1.00 55.44 296 GLU A O 1
ATOM 2401 N N . ILE A 1 297 ? 33.363 -33.454 -50.298 1.00 49.41 297 ILE A N 1
ATOM 2402 C CA . ILE A 1 297 ? 33.838 -32.667 -49.158 1.00 49.41 297 ILE A CA 1
ATOM 2403 C C . ILE A 1 297 ? 32.851 -32.871 -48.009 1.00 49.41 297 ILE A C 1
ATOM 2405 O O . ILE A 1 297 ? 31.795 -32.246 -47.943 1.00 49.41 297 ILE A O 1
ATOM 2409 N N . LEU A 1 298 ? 33.225 -33.814 -47.144 1.00 47.22 298 LEU A N 1
ATOM 2410 C CA . LEU A 1 298 ? 33.057 -33.815 -45.692 1.00 47.22 298 LEU A CA 1
ATOM 2411 C C . LEU A 1 298 ? 31.831 -33.051 -45.172 1.00 47.22 298 LEU A C 1
ATOM 2413 O O . LEU A 1 298 ? 31.873 -31.860 -44.861 1.00 47.22 298 LEU A O 1
ATOM 2417 N N . LYS A 1 299 ? 30.758 -33.818 -44.962 1.00 49.09 299 LYS A N 1
ATOM 2418 C CA . LYS A 1 299 ? 29.789 -33.568 -43.895 1.00 49.09 299 LYS A CA 1
ATOM 2419 C C . LYS A 1 299 ? 30.529 -33.648 -42.555 1.00 49.09 299 LYS A C 1
ATOM 2421 O O . LYS A 1 299 ? 30.569 -34.704 -41.936 1.00 49.09 299 LYS A O 1
ATOM 2426 N N . GLU A 1 300 ? 31.146 -32.555 -42.122 1.00 49.59 300 GLU A N 1
ATOM 2427 C CA . GLU A 1 300 ? 31.442 -32.387 -40.702 1.00 49.59 300 GLU A CA 1
ATOM 2428 C C . GLU A 1 300 ? 30.110 -32.163 -39.981 1.00 49.59 300 GLU A C 1
ATOM 2430 O O . GLU A 1 300 ? 29.482 -31.106 -40.088 1.00 49.59 300 GLU A O 1
ATOM 2435 N N . GLU A 1 301 ? 29.674 -33.211 -39.282 1.00 53.03 301 GLU A N 1
ATOM 2436 C CA . GLU A 1 301 ? 28.801 -33.149 -38.115 1.00 53.03 301 GLU A CA 1
ATOM 2437 C C . GLU A 1 301 ? 29.275 -32.023 -37.189 1.00 53.03 301 GLU A C 1
ATOM 2439 O O . GLU A 1 301 ? 30.146 -32.189 -36.337 1.00 53.03 301 GLU A O 1
ATOM 2444 N N . LYS A 1 302 ? 28.677 -30.845 -37.342 1.00 49.47 302 LYS A N 1
ATOM 2445 C CA . LYS A 1 302 ? 28.476 -29.961 -36.205 1.00 49.47 302 LYS A CA 1
ATOM 2446 C C . LYS A 1 302 ? 27.170 -30.369 -35.558 1.00 49.47 302 LYS A C 1
ATOM 2448 O O . LYS A 1 302 ? 26.116 -29.809 -35.852 1.00 49.47 302 LYS A O 1
ATOM 2453 N N . ASP A 1 303 ? 27.287 -31.316 -34.636 1.00 48.09 303 ASP A N 1
ATOM 2454 C CA . ASP A 1 303 ? 26.426 -31.383 -33.464 1.00 48.09 303 ASP A CA 1
ATOM 2455 C C . ASP A 1 303 ? 26.625 -30.088 -32.661 1.00 48.09 303 ASP A C 1
ATOM 2457 O O . ASP A 1 303 ? 27.273 -30.041 -31.614 1.00 48.09 303 ASP A O 1
ATOM 2461 N N . GLU A 1 304 ? 26.085 -28.982 -33.175 1.00 47.59 304 GLU A N 1
ATOM 2462 C CA . GLU A 1 304 ? 25.711 -27.875 -32.317 1.00 47.59 304 GLU A CA 1
ATOM 2463 C C . GLU A 1 304 ? 24.554 -28.387 -31.473 1.00 47.59 304 GLU A C 1
ATOM 2465 O O . GLU A 1 304 ? 23.396 -28.425 -31.889 1.00 47.59 304 GLU A O 1
ATOM 2470 N N . VAL A 1 305 ? 24.926 -28.828 -30.273 1.00 49.56 305 VAL A N 1
ATOM 2471 C CA . VAL A 1 305 ? 24.059 -28.981 -29.116 1.00 49.56 305 VAL A CA 1
ATOM 2472 C C . VAL A 1 305 ? 23.296 -27.670 -28.958 1.00 49.56 305 VAL A C 1
ATOM 2474 O O . VAL A 1 305 ? 23.725 -26.728 -28.293 1.00 49.56 305 VAL A O 1
ATOM 2477 N N . PHE A 1 306 ? 22.149 -27.611 -29.622 1.00 40.97 306 PHE A N 1
ATOM 2478 C CA . PHE A 1 306 ? 21.111 -26.636 -29.398 1.00 40.97 306 PHE A CA 1
ATOM 2479 C C . PHE A 1 306 ? 20.568 -26.939 -28.003 1.00 40.97 306 PHE A C 1
ATOM 2481 O O . PHE A 1 306 ? 19.620 -27.706 -27.833 1.00 40.97 306 PHE A O 1
ATOM 2488 N N . ILE A 1 307 ? 21.225 -26.387 -26.978 1.00 47.59 307 ILE A N 1
ATOM 2489 C CA . ILE A 1 307 ? 20.637 -26.250 -25.649 1.00 47.59 307 ILE A CA 1
ATOM 2490 C C . ILE A 1 307 ? 19.487 -25.269 -25.833 1.00 47.59 307 ILE A C 1
ATOM 2492 O O . ILE A 1 307 ? 19.627 -24.051 -25.737 1.00 47.59 307 ILE A O 1
ATOM 2496 N N . GLN A 1 308 ? 18.342 -25.833 -26.196 1.00 42.97 308 GLN A N 1
ATOM 2497 C CA . GLN A 1 308 ? 17.060 -25.182 -26.114 1.00 42.97 308 GLN A CA 1
ATOM 2498 C C . GLN A 1 308 ? 16.774 -25.040 -24.622 1.00 42.97 308 GLN A C 1
ATOM 2500 O O . GLN A 1 308 ? 16.137 -25.897 -24.013 1.00 42.97 308 GLN A O 1
ATOM 2505 N N . ASP A 1 309 ? 17.287 -23.966 -24.025 1.00 41.91 309 ASP A N 1
ATOM 2506 C CA . ASP A 1 309 ? 16.785 -23.464 -22.756 1.00 41.91 309 ASP A CA 1
ATOM 2507 C C . ASP A 1 309 ? 15.323 -23.071 -22.986 1.00 41.91 309 ASP A C 1
ATOM 2509 O O . ASP A 1 309 ? 14.978 -21.927 -23.286 1.00 41.91 309 ASP A O 1
ATOM 2513 N N . GLN A 1 310 ? 14.438 -24.059 -22.847 1.00 42.75 310 GLN A N 1
ATOM 2514 C CA . GLN A 1 310 ? 13.029 -23.864 -22.551 1.00 42.75 310 GLN A CA 1
ATOM 2515 C C . GLN A 1 310 ? 12.916 -23.335 -21.116 1.00 42.75 310 GLN A C 1
ATOM 2517 O O . GLN A 1 310 ? 12.328 -23.965 -20.239 1.00 42.75 310 GLN A O 1
ATOM 2522 N N . SER A 1 311 ? 13.476 -22.152 -20.857 1.00 44.22 311 SER A N 1
ATOM 2523 C CA . SER A 1 311 ? 12.978 -21.331 -19.764 1.00 44.22 311 SER A CA 1
ATOM 2524 C C . SER A 1 311 ? 11.686 -20.695 -20.262 1.00 44.22 311 SER A C 1
ATOM 2526 O O . SER A 1 311 ? 11.656 -19.714 -20.998 1.00 44.22 311 SER A O 1
ATOM 2528 N N . VAL A 1 312 ? 10.611 -21.405 -19.938 1.00 47.59 312 VAL A N 1
ATOM 2529 C CA . VAL A 1 312 ? 9.232 -20.954 -19.784 1.00 47.59 312 VAL A CA 1
ATOM 2530 C C . VAL A 1 312 ? 9.148 -19.424 -19.668 1.00 47.59 312 VAL A C 1
ATOM 2532 O O . VAL A 1 312 ? 9.248 -18.852 -18.585 1.00 47.59 312 VAL A O 1
ATOM 2535 N N . TYR A 1 313 ? 8.958 -18.754 -20.805 1.00 42.69 313 TYR A N 1
ATOM 2536 C CA . TYR A 1 313 ? 8.465 -17.385 -20.841 1.00 42.69 313 TYR A CA 1
ATOM 2537 C C . TYR A 1 313 ? 6.965 -17.478 -20.573 1.00 42.69 313 TYR A C 1
ATOM 2539 O O . TYR A 1 313 ? 6.157 -17.703 -21.479 1.00 42.69 313 TYR A O 1
ATOM 2547 N N . GLU A 1 314 ? 6.591 -17.364 -19.300 1.00 42.47 314 GLU A N 1
ATOM 2548 C CA . GLU A 1 314 ? 5.212 -17.076 -18.943 1.00 42.47 314 GLU A CA 1
ATOM 2549 C C . GLU A 1 314 ? 4.805 -15.784 -19.650 1.00 42.47 314 GLU A C 1
ATOM 2551 O O . GLU A 1 314 ? 5.385 -14.708 -19.491 1.00 42.47 314 GLU A O 1
ATOM 2556 N N . SER A 1 315 ? 3.818 -15.950 -20.520 1.00 45.12 315 SER A N 1
ATOM 2557 C CA . SER A 1 315 ? 3.255 -14.920 -21.367 1.00 45.12 315 SER A CA 1
ATOM 2558 C C . SER A 1 315 ? 2.617 -13.829 -20.513 1.00 45.12 315 SER A C 1
ATOM 2560 O O . SER A 1 315 ? 1.469 -13.943 -20.098 1.00 45.12 315 SER A O 1
ATOM 2562 N N . SER A 1 316 ? 3.342 -12.735 -20.299 1.00 41.31 316 SER A N 1
ATOM 2563 C CA . SER A 1 316 ? 2.739 -11.446 -19.967 1.00 41.31 316 SER A CA 1
ATOM 2564 C C . SER A 1 316 ? 2.577 -10.654 -21.258 1.00 41.31 316 SER A C 1
ATOM 2566 O O . SER A 1 316 ? 3.488 -9.979 -21.732 1.00 41.31 316 SER A O 1
ATOM 2568 N N . SER A 1 317 ? 1.396 -10.776 -21.856 1.00 44.84 317 SER A N 1
ATOM 2569 C CA . SER A 1 317 ? 0.935 -9.928 -22.948 1.00 44.84 317 SER A CA 1
ATOM 2570 C C . SER A 1 317 ? 0.897 -8.466 -22.492 1.00 44.84 317 SER A C 1
ATOM 2572 O O . SER A 1 317 ? -0.010 -8.061 -21.766 1.00 44.84 317 SER A O 1
ATOM 2574 N N . SER A 1 318 ? 1.864 -7.666 -22.937 1.00 40.41 318 SER A N 1
ATOM 2575 C CA . SER A 1 318 ? 1.796 -6.207 -22.874 1.00 40.41 318 SER A CA 1
ATOM 2576 C C . SER A 1 318 ? 1.967 -5.648 -24.281 1.00 40.41 318 SER A C 1
ATOM 2578 O O . SER A 1 318 ? 3.056 -5.607 -24.849 1.00 40.41 318 SER A O 1
ATOM 2580 N N . THR A 1 319 ? 0.844 -5.262 -24.875 1.00 48.12 319 THR A N 1
ATOM 2581 C CA . THR A 1 319 ? 0.766 -4.466 -26.097 1.00 48.12 319 THR A CA 1
ATOM 2582 C C . THR A 1 319 ? 1.323 -3.068 -25.831 1.00 48.12 319 THR A C 1
ATOM 2584 O O . THR A 1 319 ? 0.618 -2.218 -25.289 1.00 48.12 319 THR A O 1
ATOM 2587 N N . ALA A 1 320 ? 2.566 -2.810 -26.239 1.00 38.59 320 ALA A N 1
ATOM 2588 C CA . ALA A 1 320 ? 3.133 -1.466 -26.280 1.00 38.59 320 ALA A CA 1
ATOM 2589 C C . ALA A 1 320 ? 3.280 -1.012 -27.735 1.00 38.59 320 ALA A C 1
ATOM 2591 O O . ALA A 1 320 ? 4.086 -1.530 -28.508 1.00 38.59 320 ALA A O 1
ATOM 25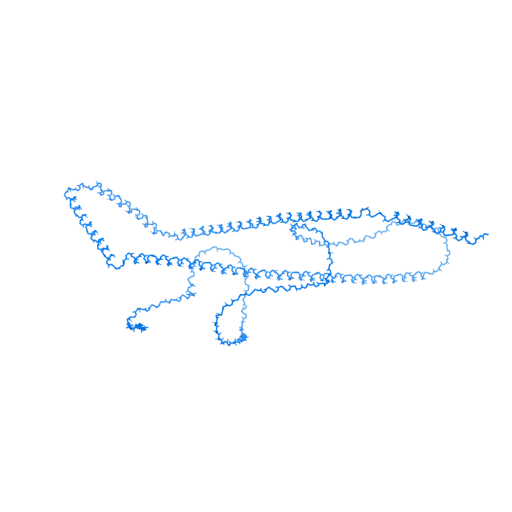92 N N . ALA A 1 321 ? 2.449 -0.039 -28.097 1.00 41.53 321 ALA A N 1
ATOM 2593 C CA . ALA A 1 321 ? 2.535 0.692 -29.343 1.00 41.53 321 ALA A CA 1
ATOM 2594 C C . ALA A 1 321 ? 3.867 1.453 -29.425 1.00 41.53 321 ALA A C 1
ATOM 2596 O O . ALA A 1 321 ? 4.258 2.175 -28.511 1.00 41.53 321 ALA A O 1
ATOM 2597 N N . SER A 1 322 ? 4.524 1.289 -30.569 1.00 44.16 322 SER A N 1
ATOM 2598 C CA . SER A 1 322 ? 5.656 2.079 -31.035 1.00 44.16 322 SER A CA 1
ATOM 2599 C C . SER A 1 322 ? 5.353 3.584 -30.980 1.00 44.16 322 SER A C 1
ATOM 2601 O O . SER A 1 322 ? 4.313 4.045 -31.457 1.00 44.16 322 SER A O 1
ATOM 2603 N N . SER A 1 323 ? 6.270 4.368 -30.417 1.00 42.28 323 SER A N 1
ATOM 2604 C CA . SER A 1 323 ? 6.365 5.811 -30.647 1.00 42.28 323 SER A CA 1
ATOM 2605 C C . SER A 1 323 ? 7.842 6.229 -30.673 1.00 42.28 323 SER A C 1
ATOM 2607 O O . SER A 1 323 ? 8.638 5.661 -29.923 1.00 42.28 323 SER A O 1
ATOM 2609 N N . PRO A 1 324 ? 8.227 7.156 -31.569 1.00 56.44 324 PRO A N 1
ATOM 2610 C CA . PRO A 1 324 ? 9.625 7.451 -31.887 1.00 56.44 324 PRO A CA 1
ATOM 2611 C C . PRO A 1 324 ? 10.272 8.443 -30.901 1.00 56.44 324 PRO A C 1
ATOM 2613 O O . PRO A 1 324 ? 9.556 9.188 -30.226 1.00 56.44 324 PRO A O 1
ATOM 2616 N N . PRO A 1 325 ? 11.618 8.501 -30.839 1.00 56.12 325 PRO A N 1
ATOM 2617 C CA . PRO A 1 325 ? 12.326 9.409 -29.949 1.00 56.12 325 PRO A CA 1
ATOM 2618 C C . PRO A 1 325 ? 12.354 10.827 -30.535 1.00 56.12 325 PRO A C 1
ATOM 2620 O O . PRO A 1 325 ? 12.850 11.044 -31.639 1.00 56.12 325 PRO A O 1
ATOM 2623 N N . LEU A 1 326 ? 11.845 11.798 -29.777 1.00 46.09 326 LEU A N 1
ATOM 2624 C CA . LEU A 1 326 ? 12.108 13.216 -30.009 1.00 46.09 326 LEU A CA 1
ATOM 2625 C C . LEU A 1 326 ? 13.233 13.657 -29.075 1.00 46.09 326 LEU A C 1
ATOM 2627 O O . LEU A 1 326 ? 13.066 13.735 -27.861 1.00 46.09 326 LEU A O 1
ATOM 2631 N N . SER A 1 327 ? 14.380 13.940 -29.680 1.00 57.12 327 SER A N 1
ATOM 2632 C CA . SER A 1 327 ? 15.413 14.810 -29.135 1.00 57.12 327 SER A CA 1
ATOM 2633 C C . SER A 1 327 ? 14.827 16.205 -28.910 1.00 57.12 327 SER A C 1
ATOM 2635 O O . SER A 1 327 ? 14.348 16.816 -29.869 1.00 57.12 327 SER A O 1
ATOM 2637 N N . TYR A 1 328 ? 14.879 16.716 -27.679 1.00 51.19 328 TYR A N 1
ATOM 2638 C CA . TYR A 1 328 ? 14.653 18.134 -27.417 1.00 51.19 328 TYR A CA 1
ATOM 2639 C C . TYR A 1 328 ? 15.734 18.697 -26.494 1.00 51.19 328 TYR A C 1
ATOM 2641 O O . TYR A 1 328 ? 16.181 18.051 -25.548 1.00 51.19 328 TYR A O 1
ATOM 2649 N N . ASP A 1 329 ? 16.150 19.890 -26.885 1.00 49.72 329 ASP A N 1
ATOM 2650 C CA . ASP A 1 329 ? 17.320 20.680 -26.528 1.00 49.72 329 ASP A CA 1
ATOM 2651 C C . ASP A 1 329 ? 16.976 21.640 -25.369 1.00 49.72 329 ASP A C 1
ATOM 2653 O O . ASP A 1 329 ? 15.911 22.266 -25.424 1.00 49.72 329 ASP A O 1
ATOM 2657 N N . PRO A 1 330 ? 17.790 21.770 -24.302 1.00 57.44 330 PRO A N 1
ATOM 2658 C CA . PRO A 1 330 ? 17.518 22.716 -23.231 1.00 57.44 330 PRO A CA 1
ATOM 2659 C C . PRO A 1 330 ? 18.250 24.044 -23.477 1.00 57.44 330 PRO A C 1
ATOM 2661 O O . PRO A 1 330 ? 19.348 24.266 -22.969 1.00 57.44 330 PRO A O 1
ATOM 2664 N N . SER A 1 331 ? 17.611 24.967 -24.199 1.00 47.53 331 SER A N 1
ATOM 2665 C CA . SER A 1 331 ? 17.967 26.389 -24.156 1.00 47.53 331 SER A CA 1
ATOM 2666 C C . SER A 1 331 ? 17.005 27.140 -23.232 1.00 47.53 331 SER A C 1
ATOM 2668 O O . SER A 1 331 ? 15.819 27.260 -23.530 1.00 47.53 331 SER A O 1
ATOM 2670 N N . VAL A 1 332 ? 17.547 27.560 -22.086 1.00 52.09 332 VAL A N 1
ATOM 2671 C CA . VAL A 1 332 ? 17.404 28.879 -21.441 1.00 52.09 332 VAL A CA 1
ATOM 2672 C C . VAL A 1 332 ? 16.199 29.715 -21.895 1.00 52.09 332 VAL A C 1
ATOM 2674 O O . VAL A 1 332 ? 16.176 30.137 -23.042 1.00 52.09 332 VAL A O 1
ATOM 2677 N N . ASP A 1 333 ? 15.277 30.018 -20.975 1.00 45.06 333 ASP A N 1
ATOM 2678 C CA . ASP A 1 333 ? 14.714 31.370 -20.843 1.00 45.06 333 ASP A CA 1
ATOM 2679 C C . ASP A 1 333 ? 14.048 31.585 -19.471 1.00 45.06 333 ASP A C 1
ATOM 2681 O O . ASP A 1 333 ? 13.494 30.676 -18.850 1.00 45.06 333 ASP A O 1
ATOM 2685 N N . ASP A 1 334 ? 14.187 32.827 -19.019 1.00 47.75 334 ASP A N 1
ATOM 2686 C CA . ASP A 1 334 ? 13.908 33.410 -17.712 1.00 47.75 334 ASP A CA 1
ATOM 2687 C C . ASP A 1 334 ? 12.500 33.166 -17.143 1.00 47.75 334 ASP A C 1
ATOM 2689 O O . ASP A 1 334 ? 11.484 33.457 -17.777 1.00 47.75 334 ASP A O 1
ATOM 2693 N N . ILE A 1 335 ? 12.435 32.780 -15.862 1.00 46.81 335 ILE A N 1
ATOM 2694 C CA . ILE A 1 335 ? 11.244 32.983 -15.027 1.00 46.81 335 ILE A CA 1
ATOM 2695 C C . ILE A 1 335 ? 11.579 34.056 -13.992 1.00 46.81 335 ILE A C 1
ATOM 2697 O O . ILE A 1 335 ? 12.254 33.805 -12.997 1.00 46.81 335 ILE A O 1
ATOM 2701 N N . GLN A 1 336 ? 11.084 35.266 -14.256 1.00 44.50 336 GLN A N 1
ATOM 2702 C CA . GLN A 1 336 ? 10.977 36.344 -13.279 1.00 44.50 336 GLN A CA 1
ATOM 2703 C C . GLN A 1 336 ? 10.025 35.927 -12.152 1.00 44.50 336 GLN A C 1
ATOM 2705 O O . GLN A 1 336 ? 8.827 35.729 -12.367 1.00 44.50 336 GLN A O 1
ATOM 2710 N N . GLU A 1 337 ? 10.560 35.837 -10.939 1.00 44.62 337 GLU A N 1
ATOM 2711 C CA . GLU A 1 337 ? 9.780 35.762 -9.710 1.00 44.62 337 GLU A CA 1
ATOM 2712 C C . GLU A 1 337 ? 9.070 37.104 -9.476 1.00 44.62 337 GLU A C 1
ATOM 2714 O O . GLU A 1 337 ? 9.697 38.137 -9.240 1.00 44.62 337 GLU A O 1
ATOM 2719 N N . HIS A 1 338 ? 7.739 37.096 -9.564 1.00 48.34 338 HIS A N 1
ATOM 2720 C CA . HIS A 1 338 ? 6.910 38.217 -9.138 1.00 48.34 338 HIS A CA 1
ATOM 2721 C C . HIS A 1 338 ? 6.597 38.086 -7.646 1.00 48.34 338 HIS A C 1
ATOM 2723 O O . HIS A 1 338 ? 5.741 37.309 -7.220 1.00 48.34 338 HIS A O 1
ATOM 2729 N N . ASP A 1 339 ? 7.311 38.895 -6.876 1.00 47.47 339 ASP A N 1
ATOM 2730 C CA . ASP A 1 339 ? 7.197 39.086 -5.439 1.00 47.47 339 ASP A CA 1
ATOM 2731 C C . ASP A 1 339 ? 5.911 39.877 -5.108 1.00 47.47 339 ASP A C 1
ATOM 2733 O O . ASP A 1 339 ? 5.832 41.094 -5.298 1.00 47.47 339 ASP A O 1
ATOM 2737 N N . PHE A 1 340 ? 4.855 39.193 -4.651 1.00 45.31 340 PHE A N 1
ATOM 2738 C CA . PHE A 1 340 ? 3.653 39.839 -4.108 1.00 45.31 340 PHE A CA 1
ATOM 2739 C C . PHE A 1 340 ? 3.710 39.854 -2.580 1.00 45.31 340 PHE A C 1
ATOM 2741 O O . PHE A 1 340 ? 3.138 39.012 -1.886 1.00 45.31 340 PHE A O 1
ATOM 2748 N N . SER A 1 341 ? 4.374 40.885 -2.060 1.00 44.09 341 SER A N 1
ATOM 2749 C CA . SER A 1 341 ? 4.337 41.273 -0.653 1.00 44.09 341 SER A CA 1
ATOM 2750 C C . SER A 1 341 ? 2.937 41.786 -0.285 1.00 44.09 341 SER A C 1
ATOM 2752 O O . SER A 1 341 ? 2.557 42.917 -0.599 1.00 44.09 341 SER A O 1
ATOM 2754 N N . ARG A 1 342 ? 2.135 40.942 0.376 1.00 45.03 342 ARG A N 1
ATOM 2755 C CA . ARG A 1 342 ? 0.852 41.333 0.974 1.00 45.03 342 ARG A CA 1
ATOM 2756 C C . ARG A 1 342 ? 1.083 41.694 2.442 1.00 45.03 342 ARG A C 1
ATOM 2758 O O . ARG A 1 342 ? 1.242 40.829 3.297 1.00 45.03 342 ARG A O 1
ATOM 2765 N N . LYS A 1 343 ? 1.135 43.002 2.702 1.00 51.34 343 LYS A N 1
ATOM 2766 C CA . LYS A 1 343 ? 1.046 43.607 4.035 1.00 51.34 343 LYS A CA 1
ATOM 2767 C C . LYS A 1 343 ? -0.336 43.327 4.617 1.00 51.34 343 LYS A C 1
ATOM 2769 O O . LYS A 1 343 ? -1.294 43.924 4.144 1.00 51.34 343 LYS A O 1
ATOM 2774 N N . ASP A 1 344 ? -0.402 42.535 5.679 1.00 42.81 344 ASP A N 1
ATOM 2775 C CA . ASP A 1 344 ? -1.495 42.609 6.647 1.00 42.81 344 ASP A CA 1
ATOM 2776 C C . ASP A 1 344 ? -0.898 42.864 8.032 1.00 42.81 344 ASP A C 1
ATOM 2778 O O . ASP A 1 344 ? -0.083 42.110 8.561 1.00 42.81 344 ASP A O 1
ATOM 2782 N N . SER A 1 345 ? -1.257 44.025 8.571 1.00 51.81 345 SER A N 1
ATOM 2783 C CA . SER A 1 345 ? -0.877 44.530 9.881 1.00 51.81 345 SER A CA 1
ATOM 2784 C C . SER A 1 345 ? -1.992 44.221 10.867 1.00 51.81 345 SER A C 1
ATOM 2786 O O . SER A 1 345 ? -3.038 44.830 10.733 1.00 51.81 345 SER A O 1
ATOM 2788 N N . HIS A 1 346 ? -1.763 43.383 11.880 1.00 42.56 346 HIS A N 1
ATOM 2789 C CA . HIS A 1 346 ? -2.460 43.430 13.177 1.00 42.56 346 HIS A CA 1
ATOM 2790 C C . HIS A 1 346 ? -1.526 42.800 14.227 1.00 42.56 346 HIS A C 1
ATOM 2792 O O . HIS A 1 346 ? -1.121 41.654 14.102 1.00 42.56 346 HIS A O 1
ATOM 2798 N N . SER A 1 347 ? -0.918 43.613 15.090 1.00 40.47 347 SER A N 1
ATOM 2799 C CA . SER A 1 347 ? -1.415 43.977 16.426 1.00 40.47 347 SER A CA 1
ATOM 2800 C C . SER A 1 347 ? -1.073 42.928 17.497 1.00 40.47 347 SER A C 1
ATOM 2802 O O . SER A 1 347 ? -1.735 41.912 17.646 1.00 40.47 347 SER A O 1
ATOM 2804 N N . SER A 1 348 ? 0.010 43.230 18.217 1.00 40.38 348 SER A N 1
ATOM 2805 C CA . SER A 1 348 ? 0.115 43.216 19.680 1.00 40.38 348 SER A CA 1
ATOM 2806 C C . SER A 1 348 ? -0.478 42.039 20.470 1.00 40.38 348 SER A C 1
ATOM 2808 O O . SER A 1 348 ? -1.660 42.039 20.789 1.00 40.38 348 SER A O 1
ATOM 2810 N N . SER A 1 349 ? 0.392 41.191 21.025 1.00 40.84 349 SER A N 1
ATOM 2811 C CA . SER A 1 349 ? 0.365 40.927 22.473 1.00 40.84 349 SER A CA 1
ATOM 2812 C C . SER A 1 349 ? 1.703 40.361 22.940 1.00 40.84 349 SER A C 1
ATOM 2814 O O . SER A 1 349 ? 2.099 39.256 22.574 1.00 40.84 349 SER A O 1
ATOM 2816 N N . ALA A 1 350 ? 2.385 41.155 23.758 1.00 44.22 350 ALA A N 1
ATOM 2817 C CA . ALA A 1 350 ? 3.532 40.760 24.548 1.00 44.22 350 ALA A CA 1
ATOM 2818 C C . ALA A 1 350 ? 3.136 39.696 25.576 1.00 44.22 350 ALA A C 1
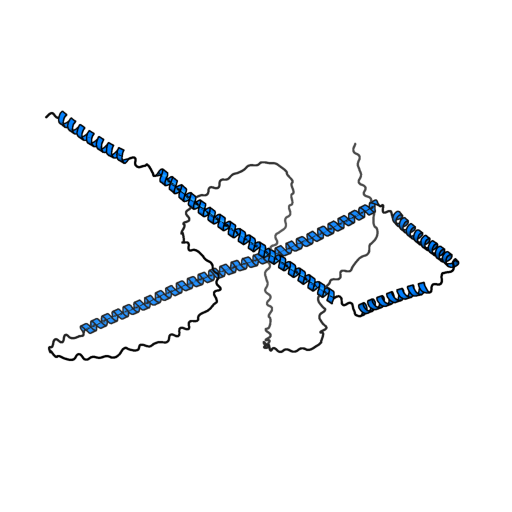ATOM 2820 O O . ALA A 1 350 ? 2.167 39.897 26.299 1.00 44.22 350 ALA A O 1
ATOM 2821 N N . LEU A 1 351 ? 3.935 38.639 25.704 1.00 42.72 351 LEU A N 1
ATOM 2822 C CA . LEU A 1 351 ? 4.187 37.980 26.982 1.00 42.72 351 LEU A CA 1
ATOM 2823 C C . LEU A 1 351 ? 5.613 37.432 26.961 1.00 42.72 351 LEU A C 1
ATOM 2825 O O . LEU A 1 351 ? 5.939 36.472 26.267 1.00 42.72 351 LEU A O 1
ATOM 2829 N N . SER A 1 352 ? 6.459 38.115 27.723 1.00 43.91 352 SER A N 1
ATOM 2830 C CA . SER A 1 352 ? 7.801 37.712 28.102 1.00 43.91 352 SER A CA 1
ATOM 2831 C C . SER A 1 352 ? 7.798 36.325 28.735 1.00 43.91 352 SER A C 1
ATOM 2833 O O . SER A 1 352 ? 6.977 36.044 29.609 1.00 43.91 352 SER A O 1
ATOM 2835 N N . ARG A 1 353 ? 8.793 35.507 28.394 1.00 35.97 353 ARG A N 1
ATOM 2836 C CA . ARG A 1 353 ? 9.354 34.535 29.332 1.00 35.97 353 ARG A CA 1
ATOM 2837 C C . ARG A 1 353 ? 10.793 34.221 28.952 1.00 35.97 353 ARG A C 1
ATOM 2839 O O . ARG A 1 353 ? 11.067 33.451 28.040 1.00 35.97 353 ARG A O 1
ATOM 2846 N N . SER A 1 354 ? 11.689 34.887 29.670 1.00 43.22 354 SER A N 1
ATOM 2847 C CA . SER A 1 354 ? 13.073 34.484 29.863 1.00 43.22 354 SER A CA 1
ATOM 2848 C C . SER A 1 354 ? 13.113 33.053 30.394 1.00 43.22 354 SER A C 1
ATOM 2850 O O . SER A 1 354 ? 12.383 32.747 31.331 1.00 43.22 354 SER A O 1
ATOM 2852 N N . ASN A 1 355 ? 13.972 32.219 29.817 1.00 38.09 355 ASN A N 1
ATOM 2853 C CA . ASN A 1 355 ? 14.639 31.126 30.513 1.00 38.09 355 ASN A CA 1
ATOM 2854 C C . ASN A 1 355 ? 16.000 30.942 29.839 1.00 38.09 355 ASN A C 1
ATOM 2856 O O . ASN A 1 355 ? 16.112 30.382 28.751 1.00 38.09 355 ASN A O 1
ATOM 2860 N N . SER A 1 356 ? 17.003 31.525 30.484 1.00 43.38 356 SER A N 1
ATOM 2861 C CA . SER A 1 356 ? 18.385 31.079 30.440 1.00 43.38 356 SER A CA 1
ATOM 2862 C C . SER A 1 356 ? 18.461 29.715 31.116 1.00 43.38 356 SER A C 1
ATOM 2864 O O . SER A 1 356 ? 18.014 29.605 32.254 1.00 43.38 356 SER A O 1
ATOM 2866 N N . ASP A 1 357 ? 19.030 28.725 30.447 1.00 46.78 357 ASP A N 1
ATOM 2867 C CA . ASP A 1 357 ? 19.825 27.705 31.123 1.00 46.78 357 ASP A CA 1
ATOM 2868 C C . ASP A 1 357 ? 20.873 27.200 30.135 1.00 46.78 357 ASP A C 1
ATOM 2870 O O . ASP A 1 357 ? 20.572 26.706 29.045 1.00 46.78 357 ASP A O 1
ATOM 2874 N N . GLU A 1 358 ? 22.116 27.456 30.516 1.00 52.34 358 GLU A N 1
ATOM 2875 C CA . GLU A 1 358 ? 23.314 26.848 29.975 1.00 52.34 358 GLU A CA 1
ATOM 2876 C C . GLU A 1 358 ? 23.344 25.395 30.442 1.00 52.34 358 GLU A C 1
ATOM 2878 O O . GLU A 1 358 ? 23.271 25.184 31.642 1.00 52.34 358 GLU A O 1
ATOM 2883 N N . GLU A 1 359 ? 23.509 24.418 29.547 1.00 50.62 359 GLU A N 1
ATOM 2884 C CA . GLU A 1 359 ? 24.212 23.172 29.884 1.00 50.62 359 GLU A CA 1
ATOM 2885 C C . GLU A 1 359 ? 24.984 22.653 28.659 1.00 50.62 359 GLU A C 1
ATOM 2887 O O . GLU A 1 359 ? 24.435 22.159 27.674 1.00 50.62 359 GLU A O 1
ATOM 2892 N N . GLU A 1 360 ? 26.290 22.904 28.732 1.00 49.84 360 GLU A N 1
ATOM 2893 C CA . GLU A 1 360 ? 27.423 22.051 28.367 1.00 49.84 360 GLU A CA 1
ATOM 2894 C C . GLU A 1 360 ? 27.160 20.843 27.450 1.00 49.84 360 GLU A C 1
ATOM 2896 O O . GLU A 1 360 ? 26.615 19.811 27.837 1.00 49.84 360 GLU A O 1
ATOM 2901 N N . SER A 1 361 ? 27.704 20.927 26.232 1.00 44.38 361 SER A N 1
ATOM 2902 C CA . SER A 1 361 ? 27.905 19.774 25.360 1.00 44.38 361 SER A CA 1
ATOM 2903 C C . SER A 1 361 ? 29.092 18.936 25.850 1.00 44.38 361 SER A C 1
ATOM 2905 O O . SER A 1 361 ? 30.249 19.312 25.653 1.00 44.38 361 SER A O 1
ATOM 2907 N N . TYR A 1 362 ? 28.830 17.771 26.436 1.00 46.22 362 TYR A N 1
ATOM 2908 C CA . TYR A 1 362 ? 29.846 16.731 26.614 1.00 46.22 362 TYR A CA 1
ATOM 2909 C C . TYR A 1 362 ? 29.844 15.812 25.388 1.00 46.22 362 TYR A C 1
ATOM 2911 O O . TYR A 1 362 ? 28.977 14.956 25.205 1.00 46.22 362 TYR A O 1
ATOM 2919 N N . GLU A 1 363 ? 30.843 16.010 24.534 1.00 49.84 363 GLU A N 1
ATOM 2920 C CA . GLU A 1 363 ? 31.195 15.125 23.431 1.00 49.84 363 GLU A CA 1
ATOM 2921 C C . GLU A 1 363 ? 31.859 13.861 24.003 1.00 49.84 363 GLU A C 1
ATOM 2923 O O . GLU A 1 363 ? 33.051 13.824 24.305 1.00 49.84 363 GLU A O 1
ATOM 2928 N N . VAL A 1 364 ? 31.063 12.811 24.223 1.00 49.25 364 VAL A N 1
ATOM 2929 C CA . VAL A 1 364 ? 31.574 11.503 24.651 1.00 49.25 364 VAL A CA 1
ATOM 2930 C C . VAL A 1 364 ? 32.084 10.744 23.425 1.00 49.25 364 VAL A C 1
ATOM 2932 O O . VAL A 1 364 ? 31.344 10.034 22.745 1.00 49.25 364 VAL A O 1
ATOM 2935 N N . VAL A 1 365 ? 33.380 10.890 23.155 1.00 45.94 365 VAL A N 1
ATOM 2936 C CA . VAL A 1 365 ? 34.133 10.063 22.206 1.00 45.94 365 VAL A CA 1
ATOM 2937 C C . VAL A 1 365 ? 34.314 8.665 22.808 1.00 45.94 365 VAL A C 1
ATOM 2939 O O . VAL A 1 365 ? 35.185 8.443 23.647 1.00 45.94 365 VAL A O 1
ATOM 2942 N N . TYR A 1 366 ? 33.496 7.699 22.383 1.00 46.47 366 TYR A N 1
ATOM 2943 C CA . TYR A 1 366 ? 33.753 6.281 22.647 1.00 46.47 366 TYR A CA 1
ATOM 2944 C C . TYR A 1 366 ? 34.747 5.736 21.616 1.00 46.47 366 TYR A C 1
ATOM 2946 O O . TYR A 1 366 ? 34.402 5.482 20.464 1.00 46.47 366 TYR A O 1
ATOM 2954 N N . SER A 1 367 ? 35.987 5.521 22.046 1.00 42.53 367 SER A N 1
ATOM 2955 C CA . SER A 1 367 ? 36.953 4.676 21.349 1.00 42.53 367 SER A CA 1
ATOM 2956 C C . SER A 1 367 ? 36.638 3.194 21.624 1.00 42.53 367 SER A C 1
ATOM 2958 O O . SER A 1 367 ? 36.534 2.793 22.785 1.00 42.53 367 SER A O 1
ATOM 2960 N N . PRO A 1 368 ? 36.483 2.341 20.594 1.00 46.94 368 PRO A N 1
ATOM 2961 C CA . PRO A 1 368 ? 36.328 0.910 20.801 1.00 46.94 368 PRO A CA 1
ATOM 2962 C C . PRO A 1 368 ? 37.709 0.271 20.978 1.00 46.94 368 PRO A C 1
ATOM 2964 O O . PRO A 1 368 ? 38.461 0.093 20.020 1.00 46.94 368 PRO A O 1
ATOM 2967 N N . THR A 1 369 ? 38.056 -0.092 22.213 1.00 41.59 369 THR A N 1
ATOM 2968 C CA . THR A 1 369 ? 39.194 -0.974 22.479 1.00 41.59 369 THR A CA 1
ATOM 2969 C C . THR A 1 369 ? 38.805 -2.414 22.160 1.00 41.59 369 THR A C 1
ATOM 2971 O O . THR A 1 369 ? 37.986 -3.049 22.825 1.00 41.59 369 THR A O 1
ATOM 2974 N N . ALA A 1 370 ? 39.412 -2.928 21.092 1.00 42.50 370 ALA A N 1
ATOM 2975 C CA . ALA A 1 370 ? 39.418 -4.335 20.747 1.00 42.50 370 ALA A CA 1
ATOM 2976 C C . ALA A 1 370 ? 40.025 -5.152 21.898 1.00 42.50 370 ALA A C 1
ATOM 2978 O O . ALA A 1 370 ? 41.166 -4.932 22.301 1.00 42.50 370 ALA A O 1
ATOM 2979 N N . THR A 1 371 ? 39.266 -6.117 22.409 1.00 46.16 371 THR A N 1
ATOM 2980 C CA . THR A 1 371 ? 39.809 -7.209 23.217 1.00 46.16 371 THR A CA 1
ATOM 2981 C C . THR A 1 371 ? 39.707 -8.483 22.392 1.00 46.16 371 THR A C 1
ATOM 2983 O O . THR A 1 371 ? 38.630 -9.020 22.143 1.00 46.16 371 THR A O 1
ATOM 2986 N N . GLU A 1 372 ? 40.864 -8.926 21.907 1.00 38.72 372 GLU A N 1
ATOM 2987 C CA . GLU A 1 372 ? 41.062 -10.224 21.277 1.00 38.72 372 GLU A CA 1
ATOM 2988 C C . GLU A 1 372 ? 40.750 -11.342 22.280 1.00 38.72 372 GLU A C 1
ATOM 2990 O O . GLU A 1 372 ? 41.527 -11.626 23.193 1.00 38.72 372 GLU A O 1
ATOM 2995 N N . ALA A 1 373 ? 39.626 -12.028 22.090 1.00 42.34 373 ALA A N 1
ATOM 2996 C CA . ALA A 1 373 ? 39.378 -13.316 22.721 1.00 42.34 373 ALA A CA 1
ATOM 2997 C C . ALA A 1 373 ? 39.740 -14.437 21.737 1.00 42.34 373 ALA A C 1
ATOM 2999 O O . ALA A 1 373 ? 38.987 -14.785 20.831 1.00 42.34 373 ALA A O 1
ATOM 3000 N N . LYS A 1 374 ? 40.928 -15.011 21.949 1.00 39.94 374 LYS A N 1
ATOM 3001 C CA . LYS A 1 374 ? 41.427 -16.257 21.352 1.00 39.94 374 LYS A CA 1
ATOM 3002 C C . LYS A 1 374 ? 40.425 -17.403 21.588 1.00 39.94 374 LYS A C 1
ATOM 3004 O O . LYS A 1 374 ? 40.409 -18.004 22.662 1.00 39.94 374 LYS A O 1
ATOM 3009 N N . ALA A 1 375 ? 39.621 -17.746 20.584 1.00 41.88 375 ALA A N 1
ATOM 3010 C CA . ALA A 1 375 ? 38.834 -18.977 20.568 1.00 41.88 375 ALA A CA 1
ATOM 3011 C C . ALA A 1 375 ? 39.628 -20.094 19.869 1.00 41.88 375 ALA A C 1
ATOM 3013 O O . ALA A 1 375 ? 40.038 -19.971 18.717 1.00 41.88 375 ALA A O 1
ATOM 3014 N N . LYS A 1 376 ? 39.871 -21.189 20.595 1.00 51.06 376 LYS A N 1
ATOM 3015 C CA . LYS A 1 376 ? 40.471 -22.429 20.082 1.00 51.06 376 LYS A CA 1
ATOM 3016 C C . LYS A 1 376 ? 39.472 -23.132 19.146 1.00 51.06 376 LYS A C 1
ATOM 3018 O O . LYS A 1 376 ? 38.326 -23.307 19.563 1.00 51.06 376 LYS A O 1
ATOM 3023 N N . PRO A 1 377 ? 39.864 -23.613 17.953 1.00 50.62 377 PRO A N 1
ATOM 3024 C CA . PRO A 1 377 ? 38.987 -24.449 17.145 1.00 50.62 377 PRO A CA 1
ATOM 3025 C C . PRO A 1 377 ? 39.000 -25.886 17.685 1.00 50.62 377 PRO A C 1
ATOM 3027 O O . PRO A 1 377 ? 39.965 -26.630 17.513 1.00 50.62 377 PRO A O 1
ATOM 3030 N N . ALA A 1 378 ? 37.918 -26.283 18.355 1.00 45.31 378 ALA A N 1
ATOM 3031 C CA . ALA A 1 378 ? 37.636 -27.688 18.610 1.00 45.31 378 ALA A CA 1
ATOM 3032 C C . ALA A 1 378 ? 37.085 -28.308 17.320 1.00 45.31 378 ALA A C 1
ATOM 3034 O O . ALA A 1 378 ? 35.949 -28.063 16.921 1.00 45.31 378 ALA A O 1
ATOM 3035 N N . SER A 1 379 ? 37.935 -29.093 16.662 1.00 42.72 379 SER A N 1
ATOM 3036 C CA . SER A 1 379 ? 37.588 -29.979 15.554 1.00 42.72 379 SER A CA 1
ATOM 3037 C C . SER A 1 379 ? 36.498 -30.958 16.017 1.00 42.72 379 SER A C 1
ATOM 3039 O O . SER A 1 379 ? 36.763 -31.869 16.805 1.00 42.72 379 SER A O 1
ATOM 3041 N N . GLY A 1 380 ? 35.271 -30.756 15.541 1.00 40.41 380 GLY A N 1
ATOM 3042 C CA . GLY A 1 380 ? 34.124 -31.622 15.783 1.00 40.41 380 GLY A CA 1
ATOM 3043 C C . GLY A 1 380 ? 33.545 -32.094 14.457 1.00 40.41 380 GLY A C 1
ATOM 3044 O O . GLY A 1 380 ? 32.899 -31.328 13.753 1.00 40.41 380 GLY A O 1
ATOM 3045 N N . ARG A 1 381 ? 33.836 -33.354 14.127 1.00 47.56 381 ARG A N 1
ATOM 3046 C CA . ARG A 1 381 ? 33.308 -34.161 13.017 1.00 47.56 381 ARG A CA 1
ATOM 3047 C C . ARG A 1 381 ? 31.857 -33.826 12.638 1.00 47.56 381 ARG A C 1
ATOM 3049 O O . ARG A 1 381 ? 30.948 -34.016 13.441 1.00 47.56 381 ARG A O 1
ATOM 3056 N N . PHE A 1 382 ? 31.653 -33.472 11.370 1.00 38.81 382 PHE A N 1
ATOM 3057 C CA . PHE A 1 382 ? 30.360 -33.584 10.698 1.00 38.81 382 PHE A CA 1
ATOM 3058 C C . PHE A 1 382 ? 29.999 -35.068 10.555 1.00 38.81 382 PHE A C 1
ATOM 3060 O O . PHE A 1 382 ? 30.623 -35.806 9.792 1.00 38.81 382 PHE A O 1
ATOM 3067 N N . GLY A 1 383 ? 29.020 -35.499 11.347 1.00 39.16 383 GLY A N 1
ATOM 3068 C CA . GLY A 1 383 ? 28.349 -36.785 11.230 1.00 39.16 383 GLY A CA 1
ATOM 3069 C C . GLY A 1 383 ? 27.131 -36.656 10.322 1.00 39.16 383 GLY A C 1
ATOM 3070 O O . GLY A 1 383 ? 26.240 -35.850 10.568 1.00 39.16 383 GLY A O 1
ATOM 3071 N N . LEU A 1 384 ? 27.159 -37.459 9.268 1.00 48.56 384 LEU A N 1
ATOM 3072 C CA . LEU A 1 384 ? 26.138 -37.716 8.263 1.00 48.56 384 LEU A CA 1
ATOM 3073 C C . LEU A 1 384 ? 24.762 -38.020 8.897 1.00 48.56 384 LEU A C 1
ATOM 3075 O O . LEU A 1 384 ? 24.658 -38.892 9.760 1.00 48.56 384 LEU A O 1
ATOM 3079 N N . PHE A 1 385 ? 23.703 -37.341 8.444 1.00 36.25 385 PHE A N 1
ATOM 3080 C CA . PHE A 1 385 ? 22.317 -37.699 8.760 1.00 36.25 385 PHE A CA 1
ATOM 3081 C C . PHE A 1 385 ? 21.983 -39.063 8.135 1.00 36.25 385 PHE A C 1
ATOM 3083 O O . PHE A 1 385 ? 21.948 -39.190 6.913 1.00 36.25 385 PHE A O 1
ATOM 3090 N N . GLN A 1 386 ? 21.693 -40.064 8.970 1.00 43.34 386 GLN A N 1
ATOM 3091 C CA . GLN A 1 386 ? 20.867 -41.205 8.586 1.00 43.34 386 GLN A CA 1
ATOM 3092 C C . GLN A 1 386 ? 19.505 -41.073 9.259 1.00 43.34 386 GLN A C 1
ATOM 3094 O O . GLN A 1 386 ? 19.373 -40.994 10.479 1.00 43.34 386 GLN A O 1
ATOM 3099 N N . THR A 1 387 ? 18.502 -41.022 8.396 1.00 43.88 387 THR A N 1
ATOM 3100 C CA . THR A 1 387 ? 17.111 -41.351 8.653 1.00 43.88 387 THR A CA 1
ATOM 3101 C C . THR A 1 387 ? 17.005 -42.718 9.325 1.00 43.88 387 THR A C 1
ATOM 3103 O O . THR A 1 387 ? 17.706 -43.640 8.928 1.00 43.88 387 THR A O 1
ATOM 3106 N N . LEU A 1 388 ? 16.111 -42.857 10.305 1.00 40.88 388 LEU A N 1
ATOM 3107 C CA . LEU A 1 388 ? 15.141 -43.951 10.381 1.00 40.88 388 LEU A CA 1
ATOM 3108 C C . LEU A 1 388 ? 14.151 -43.697 11.525 1.00 40.88 388 LEU A C 1
ATOM 3110 O O . LEU A 1 388 ? 14.502 -43.330 12.644 1.00 40.88 388 LEU A O 1
ATOM 3114 N N . SER A 1 389 ? 12.888 -43.899 11.179 1.00 36.97 389 SER A N 1
ATOM 3115 C CA . SER A 1 389 ? 11.714 -43.979 12.032 1.00 36.97 389 SER A CA 1
ATOM 3116 C C . SER A 1 389 ? 11.904 -44.968 13.183 1.00 36.97 389 SER A C 1
ATOM 3118 O O . SER A 1 389 ? 12.448 -46.045 12.957 1.00 36.97 389 SER A O 1
ATOM 3120 N N . SER A 1 390 ? 11.362 -44.664 14.367 1.00 37.59 390 SER A N 1
ATOM 3121 C CA . SER A 1 390 ? 10.552 -45.595 15.176 1.00 37.59 390 SER A CA 1
ATOM 3122 C C . SER A 1 390 ? 10.058 -44.941 16.465 1.00 37.59 390 SER A C 1
ATOM 3124 O O . SER A 1 390 ? 10.792 -44.316 17.221 1.00 37.59 390 SER A O 1
ATOM 3126 N N . THR A 1 391 ? 8.769 -45.138 16.688 1.00 41.66 391 THR A N 1
ATOM 3127 C CA . THR A 1 391 ? 7.986 -44.933 17.903 1.00 41.66 391 THR A CA 1
ATOM 3128 C C . THR A 1 391 ? 8.544 -45.678 19.121 1.00 41.66 391 THR A C 1
ATOM 3130 O O . THR A 1 391 ? 8.767 -46.880 19.012 1.00 41.66 391 THR A O 1
ATOM 3133 N N . ALA A 1 392 ? 8.633 -45.027 20.289 1.00 35.19 392 ALA A N 1
ATOM 3134 C CA . ALA A 1 392 ? 8.314 -45.628 21.595 1.00 35.19 392 ALA A CA 1
ATOM 3135 C C . ALA A 1 392 ? 8.395 -44.612 22.755 1.00 35.19 392 ALA A C 1
ATOM 3137 O O . ALA A 1 392 ? 9.393 -43.930 22.948 1.00 35.19 392 ALA A O 1
ATOM 3138 N N . ALA A 1 393 ? 7.291 -44.561 23.501 1.00 36.44 393 ALA A N 1
ATOM 3139 C CA . ALA A 1 393 ? 7.119 -44.388 24.944 1.00 36.44 393 ALA A CA 1
ATOM 3140 C C . ALA A 1 393 ? 8.212 -43.740 25.835 1.00 36.44 393 ALA A C 1
ATOM 3142 O O . ALA A 1 393 ? 9.316 -44.243 25.993 1.00 36.44 393 ALA A O 1
ATOM 3143 N N . ALA A 1 394 ? 7.739 -42.740 26.589 1.00 45.28 394 ALA A N 1
ATOM 3144 C CA . ALA A 1 394 ? 7.944 -42.541 28.029 1.00 45.28 394 ALA A CA 1
ATOM 3145 C C . ALA A 1 394 ? 9.378 -42.425 28.587 1.00 45.28 394 ALA A C 1
ATOM 3147 O O . ALA A 1 394 ? 9.968 -43.403 29.029 1.00 45.28 394 ALA A O 1
ATOM 3148 N N . ALA A 1 395 ? 9.833 -41.181 28.772 1.00 38.34 395 ALA A N 1
ATOM 3149 C CA . ALA A 1 395 ? 10.581 -40.757 29.961 1.00 38.34 395 ALA A CA 1
ATOM 3150 C C . ALA A 1 395 ? 10.574 -39.222 30.051 1.00 38.34 395 ALA A C 1
ATOM 3152 O O . ALA A 1 395 ? 11.005 -38.534 29.129 1.00 38.34 395 ALA A O 1
ATOM 3153 N N . ALA A 1 396 ? 10.060 -38.679 31.154 1.00 40.66 396 ALA A N 1
ATOM 3154 C CA . ALA A 1 396 ? 10.072 -37.249 31.438 1.00 40.66 396 ALA A CA 1
ATOM 3155 C C . ALA A 1 396 ? 11.458 -36.820 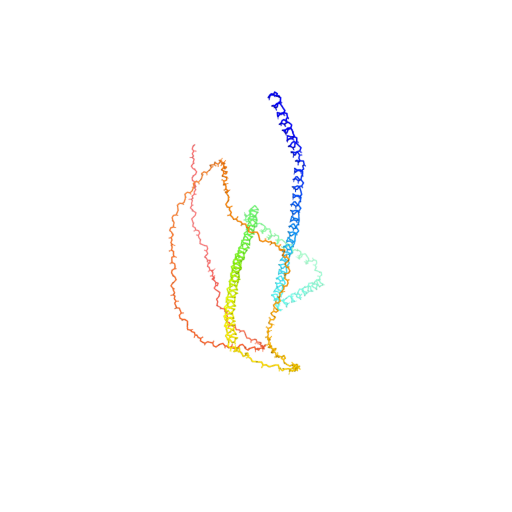31.957 1.00 40.66 396 ALA A C 1
ATOM 3157 O O . ALA A 1 396 ? 11.895 -37.353 32.979 1.00 40.66 396 ALA A O 1
ATOM 3158 N N . PRO A 1 397 ? 12.143 -35.839 31.341 1.00 47.75 397 PRO A N 1
ATOM 3159 C CA . PRO A 1 397 ? 13.298 -35.218 31.966 1.00 47.75 397 PRO A CA 1
ATOM 3160 C C . PRO A 1 397 ? 12.832 -34.120 32.931 1.00 47.75 397 PRO A C 1
ATOM 3162 O O . PRO A 1 397 ? 12.452 -33.013 32.549 1.00 47.75 397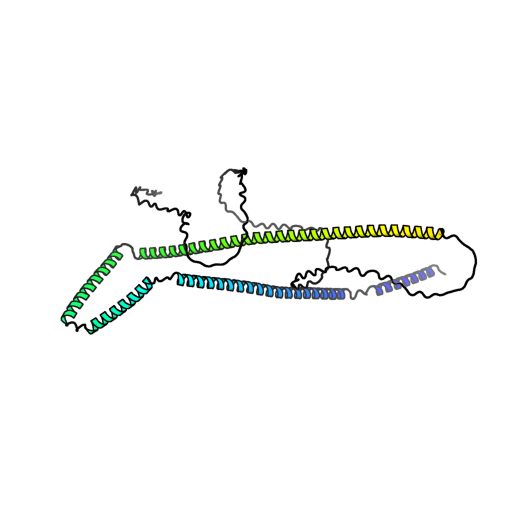 PRO A O 1
ATOM 3165 N N . THR A 1 398 ? 12.883 -34.437 34.221 1.00 53.06 398 THR A N 1
ATOM 3166 C CA . THR A 1 398 ? 12.943 -33.457 35.306 1.00 53.06 398 THR A CA 1
ATOM 3167 C C . THR A 1 398 ? 14.202 -32.607 35.151 1.00 53.06 398 THR A C 1
ATOM 3169 O O . THR A 1 398 ? 15.307 -33.119 35.314 1.00 53.06 398 THR A O 1
ATOM 3172 N N . GLY A 1 399 ? 14.054 -31.307 34.889 1.00 52.34 399 GLY A N 1
ATOM 3173 C CA . GLY A 1 399 ? 15.166 -30.371 35.061 1.00 52.34 399 GLY A CA 1
ATOM 3174 C C . GLY A 1 399 ? 15.186 -29.184 34.113 1.00 52.34 399 GLY A C 1
ATOM 3175 O O . GLY A 1 399 ? 16.139 -29.035 33.364 1.00 52.34 399 GLY A O 1
ATOM 3176 N N . PHE A 1 400 ? 14.192 -28.295 34.178 1.00 45.00 400 PHE A N 1
ATOM 3177 C CA . PHE A 1 400 ? 14.343 -26.942 33.629 1.00 45.00 400 PHE A CA 1
ATOM 3178 C C . PHE A 1 400 ? 13.450 -25.944 34.377 1.00 45.00 400 PHE A C 1
ATOM 3180 O O . PHE A 1 400 ? 12.436 -25.464 33.886 1.00 45.00 400 PHE A O 1
ATOM 3187 N N . ALA A 1 401 ? 13.816 -25.647 35.623 1.00 46.94 401 ALA A N 1
ATOM 3188 C CA . ALA A 1 401 ? 13.191 -24.589 36.411 1.00 46.94 401 ALA A CA 1
ATOM 3189 C C . ALA A 1 401 ? 14.276 -23.794 37.139 1.00 46.94 401 ALA A C 1
ATOM 3191 O O . ALA A 1 401 ? 14.541 -24.016 38.315 1.00 46.94 401 ALA A O 1
ATOM 3192 N N . LYS A 1 402 ? 14.952 -22.898 36.413 1.00 55.16 402 LYS A N 1
ATOM 3193 C CA . LYS A 1 402 ? 15.761 -21.804 36.974 1.00 55.16 402 LYS A CA 1
ATOM 3194 C C . LYS A 1 402 ? 16.103 -20.828 35.851 1.00 55.16 402 LYS A C 1
ATOM 3196 O O . LYS A 1 402 ? 17.054 -21.070 35.118 1.00 55.16 402 LYS A O 1
ATOM 3201 N N . ARG A 1 403 ? 15.304 -19.760 35.734 1.00 54.91 403 ARG A N 1
ATOM 3202 C CA . ARG A 1 403 ? 15.646 -18.396 35.254 1.00 54.91 403 ARG A CA 1
ATOM 3203 C C . ARG A 1 403 ? 14.379 -17.664 34.793 1.00 54.91 403 ARG A C 1
ATOM 3205 O O . ARG A 1 403 ? 14.231 -17.322 33.634 1.00 54.91 403 ARG A O 1
ATOM 3212 N N . PHE A 1 404 ? 13.480 -17.384 35.732 1.00 48.34 404 PHE A N 1
ATOM 3213 C CA . PHE A 1 404 ? 12.621 -16.204 35.639 1.00 48.34 404 PHE A CA 1
ATOM 3214 C C . PHE A 1 404 ? 12.656 -15.521 37.001 1.00 48.34 404 PHE A C 1
ATOM 3216 O O . PHE A 1 404 ? 12.090 -16.002 37.980 1.00 48.34 404 PHE A O 1
ATOM 3223 N N . GLY A 1 405 ? 13.429 -14.439 37.076 1.00 47.16 405 GLY A N 1
ATOM 3224 C CA . GLY A 1 405 ? 13.491 -13.570 38.240 1.00 47.16 405 GLY A CA 1
ATOM 3225 C C . GLY A 1 405 ? 12.216 -12.744 38.323 1.00 47.16 405 GLY A C 1
ATOM 3226 O O . GLY A 1 405 ? 12.149 -11.653 37.770 1.00 47.16 405 GLY A O 1
ATOM 3227 N N . TRP A 1 406 ? 11.203 -13.259 39.013 1.00 40.53 406 TRP A N 1
ATOM 3228 C CA . TRP A 1 406 ? 10.122 -12.428 39.528 1.00 40.53 406 TRP A CA 1
ATOM 3229 C C . TRP A 1 406 ? 10.558 -11.880 40.882 1.00 40.53 406 TRP A C 1
ATOM 3231 O O . TRP A 1 406 ? 10.607 -12.586 41.889 1.00 40.53 406 TRP A O 1
ATOM 3241 N N . LYS A 1 407 ? 10.939 -10.604 40.876 1.00 48.31 407 LYS A N 1
ATOM 3242 C CA . LYS A 1 407 ? 11.253 -9.824 42.068 1.00 48.31 407 LYS A CA 1
ATOM 3243 C C . LYS A 1 407 ? 9.945 -9.648 42.855 1.00 48.31 407 LYS A C 1
ATOM 3245 O O . LYS A 1 407 ? 9.091 -8.853 42.482 1.00 48.31 407 LYS A O 1
ATOM 3250 N N . LYS A 1 408 ? 9.766 -10.441 43.914 1.00 42.12 408 LYS A N 1
ATOM 3251 C CA . LYS A 1 408 ? 8.724 -10.243 44.931 1.00 42.12 408 LYS A CA 1
ATOM 3252 C C . LYS A 1 408 ? 9.045 -8.954 45.691 1.00 42.12 408 LYS A C 1
ATOM 3254 O O . LYS A 1 408 ? 9.949 -8.950 46.518 1.00 42.12 408 LYS A O 1
ATOM 3259 N N . SER A 1 409 ? 8.321 -7.875 45.422 1.00 43.03 409 SER A N 1
ATOM 3260 C CA . SER A 1 409 ? 8.226 -6.736 46.337 1.00 43.03 409 SER A CA 1
ATOM 3261 C C . SER A 1 409 ? 7.036 -6.974 47.265 1.00 43.03 409 SER A C 1
ATOM 3263 O O . SER A 1 409 ? 5.900 -6.641 46.934 1.00 43.03 409 SER A O 1
ATOM 3265 N N . ASN A 1 410 ? 7.297 -7.602 48.407 1.00 48.59 410 ASN A N 1
ATOM 3266 C CA . ASN A 1 410 ? 6.430 -7.523 49.574 1.00 48.59 410 ASN A CA 1
ATOM 3267 C C . ASN A 1 410 ? 7.240 -6.783 50.627 1.00 48.59 410 ASN A C 1
ATOM 3269 O O . ASN A 1 410 ? 8.152 -7.383 51.171 1.00 48.59 410 ASN A O 1
ATOM 3273 N N . ASP A 1 411 ? 6.904 -5.520 50.867 1.00 50.00 411 ASP A N 1
ATOM 3274 C CA . ASP A 1 411 ? 7.044 -4.884 52.174 1.00 50.00 411 ASP A CA 1
ATOM 3275 C C . ASP A 1 411 ? 6.033 -3.737 52.252 1.00 50.00 411 ASP A C 1
ATOM 3277 O O . ASP A 1 411 ? 6.175 -2.677 51.645 1.00 50.00 411 ASP A O 1
ATOM 3281 N N . LYS A 1 412 ? 4.949 -4.010 52.980 1.00 50.59 412 LYS A N 1
ATOM 3282 C CA . LYS A 1 412 ? 4.083 -3.001 53.585 1.00 50.59 412 LYS A CA 1
ATOM 3283 C C . LYS A 1 412 ? 4.731 -2.585 54.908 1.00 50.59 412 LYS A C 1
ATOM 3285 O O . LYS A 1 412 ? 4.944 -3.469 55.736 1.00 50.59 412 LYS A O 1
ATOM 3290 N N . PRO A 1 413 ? 4.894 -1.289 55.195 1.00 54.75 413 PRO A N 1
ATOM 3291 C CA . PRO A 1 413 ? 4.872 -0.817 56.569 1.00 54.75 413 PRO A CA 1
ATOM 3292 C C . PRO A 1 413 ? 3.481 -0.277 56.936 1.00 54.75 413 PRO A C 1
ATOM 3294 O O . PRO A 1 413 ? 2.812 0.409 56.164 1.00 54.75 413 PRO A O 1
ATOM 3297 N N . ALA A 1 414 ? 3.048 -0.662 58.133 1.00 49.44 414 ALA A N 1
ATOM 3298 C CA . ALA A 1 414 ? 1.824 -0.263 58.817 1.00 49.44 414 ALA A CA 1
ATOM 3299 C C . ALA A 1 414 ? 1.780 1.256 59.135 1.00 49.44 414 ALA A C 1
ATOM 3301 O O . ALA A 1 414 ? 2.818 1.919 59.113 1.00 49.44 414 ALA A O 1
ATOM 3302 N N . PRO A 1 415 ? 0.596 1.821 59.457 1.00 53.19 415 PRO A N 1
ATOM 3303 C CA . PRO A 1 415 ? 0.416 3.260 59.648 1.00 53.19 415 PRO A CA 1
ATOM 3304 C C . PRO A 1 415 ? 0.919 3.732 61.021 1.00 53.19 415 PRO A C 1
ATOM 3306 O O . PRO A 1 415 ? 0.414 3.309 62.061 1.00 53.19 415 PRO A O 1
ATOM 3309 N N . SER A 1 416 ? 1.879 4.659 61.034 1.00 51.19 416 SER A N 1
ATOM 3310 C CA . SER A 1 416 ? 2.319 5.347 62.249 1.00 51.19 416 SER A CA 1
ATOM 3311 C C . SER A 1 416 ? 1.562 6.663 62.454 1.00 51.19 416 SER A C 1
ATOM 3313 O O . SER A 1 416 ? 1.718 7.610 61.691 1.00 51.19 416 SER A O 1
ATOM 3315 N N . SER A 1 417 ? 0.783 6.707 63.535 1.00 45.41 417 SER A N 1
ATOM 3316 C CA . SER A 1 417 ? 0.775 7.783 64.536 1.00 45.41 417 SER A CA 1
ATOM 3317 C C . SER A 1 417 ? 0.805 9.250 64.063 1.00 45.41 417 SER A C 1
ATOM 3319 O O . SER A 1 417 ? 1.865 9.816 63.811 1.00 45.41 417 SER A O 1
ATOM 3321 N N . ARG A 1 418 ? -0.368 9.895 64.165 1.00 47.09 418 ARG A N 1
ATOM 3322 C CA . ARG A 1 418 ? -0.615 11.150 64.914 1.00 47.09 418 ARG A CA 1
ATOM 3323 C C . ARG A 1 418 ? 0.620 12.038 65.164 1.00 47.09 418 ARG A C 1
ATOM 3325 O O . ARG A 1 418 ? 1.414 11.755 66.061 1.00 47.09 418 ARG A O 1
ATOM 3332 N N . LYS A 1 419 ? 0.692 13.185 64.482 1.00 50.22 419 LYS A N 1
ATOM 3333 C CA . LYS A 1 419 ? 1.414 14.366 64.977 1.00 50.22 419 LYS A CA 1
ATOM 3334 C C . LYS A 1 419 ? 0.869 15.650 64.343 1.00 50.22 419 LYS A C 1
ATOM 3336 O O . LYS A 1 419 ? 0.877 15.776 63.128 1.00 50.22 419 LYS A O 1
ATOM 3341 N N . GLY A 1 420 ? 0.431 16.569 65.204 1.00 43.50 420 GLY A N 1
ATOM 3342 C CA . GLY A 1 420 ? 0.475 18.015 64.975 1.00 43.50 420 GLY A CA 1
ATOM 3343 C C . GLY A 1 420 ? -0.561 18.612 64.030 1.00 43.50 420 GLY A C 1
ATOM 3344 O O . GLY A 1 420 ? -0.247 18.908 62.887 1.00 43.50 420 GLY A O 1
ATOM 3345 N N . PHE A 1 421 ? -1.755 18.882 64.560 1.00 40.34 421 PHE A N 1
ATOM 3346 C CA . PHE A 1 421 ? -2.518 20.072 64.181 1.00 40.34 421 PHE A CA 1
ATOM 3347 C C . PHE A 1 421 ? -1.670 21.278 64.616 1.00 40.34 421 PHE A C 1
ATOM 3349 O O . PHE A 1 421 ? -1.417 21.433 65.811 1.00 40.34 421 PHE A O 1
ATOM 3356 N N . ALA A 1 422 ? -1.165 22.049 63.660 1.00 48.34 422 ALA A N 1
ATOM 3357 C CA . ALA A 1 422 ? -0.615 23.373 63.899 1.00 48.34 422 ALA A CA 1
ATOM 3358 C C . ALA A 1 422 ? -1.502 24.354 63.138 1.00 48.34 422 ALA A C 1
ATOM 3360 O O . ALA A 1 422 ? -1.726 24.203 61.936 1.00 48.34 422 ALA A O 1
ATOM 3361 N N . ASP A 1 423 ? -2.068 25.269 63.911 1.00 47.91 423 ASP A N 1
ATOM 3362 C CA . ASP A 1 423 ? -2.877 26.395 63.491 1.00 47.91 423 ASP A CA 1
ATOM 3363 C C . ASP A 1 423 ? -2.102 27.281 62.512 1.00 47.91 423 ASP A C 1
ATOM 3365 O O . ASP A 1 423 ? -1.022 27.751 62.849 1.00 47.91 423 ASP A O 1
ATOM 3369 N N . ASP A 1 424 ? -2.682 27.557 61.346 1.00 50.09 424 ASP A N 1
ATOM 3370 C CA . ASP A 1 424 ? -2.353 28.741 60.551 1.00 50.09 424 ASP A CA 1
ATOM 3371 C C . ASP A 1 424 ? -3.652 29.289 59.945 1.00 50.09 424 ASP A C 1
ATOM 3373 O O . ASP A 1 424 ? -4.124 28.888 58.878 1.00 50.09 424 ASP A O 1
ATOM 3377 N N . LEU A 1 425 ? -4.275 30.192 60.703 1.00 50.16 425 LEU A N 1
ATOM 3378 C CA . LEU A 1 425 ? -5.342 31.075 60.245 1.00 50.16 425 LEU A CA 1
ATOM 3379 C C . LEU A 1 425 ? -4.711 32.239 59.463 1.00 50.16 425 LEU A C 1
ATOM 3381 O O . LEU A 1 425 ? -3.870 32.942 60.026 1.00 50.16 425 LEU A O 1
ATOM 3385 N N . PRO A 1 426 ? -5.134 32.537 58.222 1.00 60.88 426 PRO A N 1
ATOM 3386 C CA . PRO A 1 426 ? -4.759 33.791 57.585 1.00 60.88 426 PRO A CA 1
ATOM 3387 C C . PRO A 1 426 ? -5.578 34.955 58.161 1.00 60.88 426 PRO A C 1
ATOM 3389 O O . PRO A 1 426 ? -6.809 34.973 58.114 1.00 60.88 426 PRO A O 1
ATOM 3392 N N . SER A 1 427 ? -4.863 35.951 58.687 1.00 46.53 427 SER A N 1
ATOM 3393 C CA . SER A 1 427 ? -5.397 37.233 59.136 1.00 46.53 427 SER A CA 1
ATOM 3394 C C . SER A 1 427 ? -6.057 37.989 57.976 1.00 46.53 427 SER A C 1
ATOM 3396 O O . SER A 1 427 ? -5.378 38.394 57.031 1.00 46.53 427 SER A O 1
ATOM 3398 N N . LEU A 1 428 ? -7.362 38.240 58.066 1.00 51.47 428 LEU A N 1
ATOM 3399 C CA . LEU A 1 428 ? -8.020 39.278 57.277 1.00 51.47 428 LEU A CA 1
ATOM 3400 C C . LEU A 1 428 ? -7.836 40.608 58.007 1.00 51.47 428 LEU A C 1
ATOM 3402 O O . LEU A 1 428 ? -8.487 40.889 59.012 1.00 51.47 428 LEU A O 1
ATOM 3406 N N . SER A 1 429 ? -6.900 41.408 57.509 1.00 55.31 429 SER A N 1
ATOM 3407 C CA . SER A 1 429 ? -6.748 42.808 57.870 1.00 55.31 429 SER A CA 1
ATOM 3408 C C . SER A 1 429 ? -7.915 43.614 57.302 1.00 55.31 429 SER A C 1
ATOM 3410 O O . SER A 1 429 ? -8.100 43.680 56.086 1.00 55.31 429 SER A O 1
ATOM 3412 N N . ASN A 1 430 ? -8.661 44.255 58.198 1.00 48.16 430 ASN A N 1
ATOM 3413 C CA . ASN A 1 430 ? -9.507 45.396 57.883 1.00 48.16 430 ASN A CA 1
ATOM 3414 C C . ASN A 1 430 ? -8.648 46.532 57.311 1.00 48.16 430 ASN A C 1
ATOM 3416 O O . ASN A 1 430 ? -7.655 46.927 57.924 1.00 48.16 430 ASN A O 1
ATOM 3420 N N . ALA A 1 431 ? -9.071 47.075 56.174 1.00 51.06 431 ALA A N 1
ATOM 3421 C CA . ALA A 1 431 ? -8.705 48.407 55.719 1.00 51.06 431 ALA A CA 1
ATOM 3422 C C . ALA A 1 431 ? -9.979 49.262 55.698 1.00 51.06 431 ALA A C 1
ATOM 3424 O O . ALA A 1 431 ? -11.055 48.764 55.360 1.00 51.06 431 ALA A O 1
ATOM 3425 N N . ALA A 1 432 ? -9.805 50.498 56.162 1.00 51.12 432 ALA A N 1
ATOM 3426 C CA . ALA A 1 432 ? -10.792 51.562 56.286 1.00 51.12 432 ALA A CA 1
ATOM 3427 C C . ALA A 1 432 ? -11.360 52.039 54.944 1.00 51.12 432 ALA A C 1
ATOM 3429 O O . ALA A 1 432 ? -10.660 51.874 53.916 1.00 51.12 432 ALA A O 1
#

Radius of gyration: 57.94 Å; chains: 1; bounding box: 115×116×158 Å